Protein AF-A0AAF0F2L5-F1 (afdb_monomer_lite)

Foldseek 3Di:
DAALQDDPDLAPSLAPSDDDQLWDKDFDDQVLPWAFDWAQAWAFWLAKAKDKAFDPNCDDPCHPQQIDIWIWIWGQHPVQKIKIKIQADPPFAPDHGGDTHHGGHTRGTGDSDWDPLDGPDPPAGGDAPPPCVVVVHRSRNPRGRIITIWIWHAPDDHRPDPCPPPVDRTQTDYVCVVRPDPDDDDLDWFAFVPLWKWKFAQDPCLSPDATATETFDDQVDFQEDAFWMWIKGKTFQWDDDPPDPSPDTDGDDFQWKWKAKDADDPDDLVPDPPTDIHTQDGRNPDDGGDQQSLFWRQWHWYAYLQFPPDIDIDGQDCPVVRRITMTTSQQDDPNGGHNRGTDGLVPDPDFFKMKMKMWTADPVGNIDMHIGIHGYDYPPPDDDPSNHRPNVPVVCVVVVPVDDDPVVVVVVVVVVVVVVVVD

pLDDT: mean 72.03, std 18.58, range [22.64, 97.19]

Secondary structure (DSSP, 8-state):
---TTS-S-TTTTTTTS-----EEEEE---TTS--EEE-SSSEEEEEEEEEEE--S--SSTTTTTT-EEEEEEEEE-TTS-EEEEEEEPTT-----TT-EE-TT-EEEEB--SPPPSS-S--PPPSS--TTTTTTT--S-TT---EEEEEEEE-S--STT-GGG-TTSS-EEE-HHHHS--SSPPP-PPPP-SS---EEEEPPSSTTTS--EEB----TTSPEEE-SEEEEEEEEESEEE-TT--S--EEE---SEEEEEEEE--SS-GGG-TT---EEEEEGGGPPTTTGGGGTB-S-EEEEETTEEEEEEEE--S--SSS-EEEEETT-EETTEE-TT--EEGGGSS--EEEEEEEEEE-TT--EEEEEEEEEE--TTS--S-TTS-THHHHHHHHHSSSS--HHHHHHHHHHHHHHTS--

Radius of gyration: 26.33 Å; chains: 1; bounding box: 57×47×91 Å

Organism: NCBI:txid223818

InterPro domains:
  IPR011055 Duplicated hybrid motif [G3DSA:2.70.70.10] (1-124)

Sequence (423 aa):
MQDPFLPRSRLHAYAQNSSWARGVTVRTRTGGAPVYLRSPVRGTVVWSAAYTYVRPPTSGPQATRNNELDWCVMVRDEWGMVYQVFGIERGTAQVRAGDSVQAGSVLGTAHRTQLSLMPWSHAPPADPPKRYEEQGFLPYPYRFRRLEVRVGRIPCDTPGAPCFDPEKAWTYYHPQLALVPREAPSRAPPFTEPRQVYFAPASRTPLLTPPLAFPRHAAAHPMPLSGEVEIFSPFQAFEETLGDVDDAYDPIALYALDWSAAPRTSRALCTAKDAYWRRAFEHSRLAPNTSLWAHYVPTLVVASAGGNALRAQLKSQFDEKERGLVYCATRTSLGHLSLQGAWNITAEPTRGEHRVAVRARDLYGNTACTETIVRLVDPTTPHPNPWVPRAWHTWVLQTTLVGLPAAAAALLTGIARGLWILL

Structure (mmCIF, N/CA/C/O backbone):
data_AF-A0AAF0F2L5-F1
#
_entry.id   AF-A0AAF0F2L5-F1
#
loop_
_atom_site.group_PDB
_atom_site.id
_atom_site.type_symbol
_atom_site.label_atom_id
_atom_site.label_alt_id
_atom_site.label_comp_id
_atom_site.label_asym_id
_atom_site.label_entity_id
_atom_site.label_seq_id
_atom_site.pdbx_PDB_ins_code
_atom_site.Cartn_x
_atom_site.Cartn_y
_atom_site.Cartn_z
_atom_site.occupancy
_atom_site.B_iso_or_equiv
_atom_site.auth_seq_id
_atom_site.auth_comp_id
_atom_site.auth_asym_id
_atom_site.auth_atom_id
_atom_site.pdbx_PDB_model_num
ATOM 1 N N . MET A 1 1 ? -6.024 25.989 -5.114 1.00 22.64 1 MET A N 1
ATOM 2 C CA . MET A 1 1 ? -6.582 25.432 -3.863 1.00 22.64 1 MET A CA 1
ATOM 3 C C . MET A 1 1 ? -5.974 24.052 -3.665 1.00 22.64 1 MET A C 1
ATOM 5 O O . MET A 1 1 ? -5.639 23.433 -4.664 1.00 22.64 1 MET A O 1
ATOM 9 N N . GLN A 1 2 ? -5.652 23.688 -2.424 1.00 24.92 2 GLN A N 1
ATOM 10 C CA . GLN A 1 2 ? -4.586 22.745 -2.067 1.00 24.92 2 GLN A CA 1
ATOM 11 C C . GLN A 1 2 ? -5.138 21.642 -1.160 1.00 24.92 2 GLN A C 1
ATOM 13 O O . GLN A 1 2 ? -5.963 21.922 -0.295 1.00 24.92 2 GLN A O 1
ATOM 18 N N . ASP A 1 3 ? -4.698 20.415 -1.416 1.00 29.39 3 ASP A N 1
ATOM 19 C CA . ASP A 1 3 ? -5.146 19.169 -0.794 1.00 29.39 3 ASP A CA 1
ATOM 20 C C . ASP A 1 3 ? -5.086 19.195 0.745 1.00 29.39 3 ASP A C 1
ATOM 22 O O . ASP A 1 3 ? -4.073 19.614 1.295 1.00 29.39 3 ASP A O 1
ATOM 26 N N . PRO A 1 4 ? -6.104 18.719 1.482 1.00 28.56 4 PRO A N 1
ATOM 27 C CA . PRO A 1 4 ? -5.974 18.486 2.921 1.00 28.56 4 PRO A CA 1
ATOM 28 C C . PRO A 1 4 ? -4.855 17.481 3.278 1.00 28.56 4 PRO A C 1
ATOM 30 O O . PRO A 1 4 ? -4.242 17.588 4.337 1.00 28.56 4 PRO A O 1
ATOM 33 N N . PHE A 1 5 ? -4.487 16.565 2.388 1.00 31.64 5 PHE A N 1
ATOM 34 C CA . PHE A 1 5 ? -3.299 15.718 2.520 1.00 31.64 5 PHE A CA 1
ATOM 35 C C . PHE A 1 5 ? -1.999 16.387 2.019 1.00 31.64 5 PHE A C 1
ATOM 37 O O . PHE A 1 5 ? -0.926 15.796 2.146 1.00 31.64 5 PHE A O 1
ATOM 44 N N . LEU A 1 6 ? -2.049 17.642 1.537 1.00 29.81 6 LEU A N 1
ATOM 45 C CA . LEU A 1 6 ? -0.878 18.461 1.185 1.00 29.81 6 LEU A CA 1
ATOM 46 C C . LEU A 1 6 ? -0.855 19.805 1.946 1.00 29.81 6 LEU A C 1
ATOM 48 O O . LEU A 1 6 ? -1.574 20.749 1.626 1.00 29.81 6 LEU A O 1
ATOM 52 N N . PRO A 1 7 ? 0.077 19.990 2.887 1.00 25.83 7 PRO A N 1
ATOM 53 C CA . PRO A 1 7 ? 0.446 21.302 3.408 1.00 25.83 7 PRO A CA 1
ATOM 54 C C . PRO A 1 7 ? 0.892 22.291 2.327 1.00 25.83 7 PRO A C 1
ATOM 56 O O . PRO A 1 7 ? 1.321 21.917 1.233 1.00 25.83 7 PRO A O 1
ATOM 59 N N . ARG A 1 8 ? 0.843 23.580 2.696 1.00 31.77 8 ARG A N 1
ATOM 60 C CA . ARG A 1 8 ? 1.068 24.768 1.853 1.00 31.77 8 ARG A CA 1
ATOM 61 C C . ARG A 1 8 ? 2.372 24.797 1.041 1.00 31.77 8 ARG A C 1
ATOM 63 O O . ARG A 1 8 ? 2.448 25.564 0.087 1.00 31.77 8 ARG A O 1
ATOM 70 N N . SER A 1 9 ? 3.343 23.922 1.310 1.00 32.06 9 SER A N 1
ATOM 71 C CA . SER A 1 9 ? 4.535 23.739 0.475 1.00 32.06 9 SER A CA 1
ATOM 72 C C . SER A 1 9 ? 4.596 22.318 -0.104 1.00 32.06 9 SER A C 1
ATOM 74 O O . SER A 1 9 ? 4.589 21.322 0.615 1.00 32.06 9 SER A O 1
ATOM 76 N N . ARG A 1 10 ? 4.702 22.217 -1.437 1.00 41.41 10 ARG A N 1
ATOM 77 C CA . ARG A 1 10 ? 4.808 20.954 -2.203 1.00 41.41 10 ARG A CA 1
ATOM 78 C C . ARG A 1 10 ? 6.055 20.102 -1.867 1.00 41.41 10 ARG A C 1
ATOM 80 O O . ARG A 1 10 ? 6.270 19.086 -2.509 1.00 41.41 10 ARG A O 1
ATOM 87 N N . LEU A 1 11 ? 6.894 20.515 -0.913 1.00 39.47 11 LEU A N 1
ATOM 88 C CA . LEU A 1 11 ? 8.320 20.159 -0.850 1.00 39.47 11 LEU A CA 1
ATOM 89 C C . LEU A 1 11 ? 8.763 19.388 0.409 1.00 39.47 11 LEU A C 1
ATOM 91 O O . LEU A 1 11 ? 9.730 18.636 0.335 1.00 39.47 11 LEU A O 1
ATOM 95 N N . HIS A 1 12 ? 8.094 19.543 1.557 1.00 30.25 12 HIS A N 1
ATOM 96 C CA . HIS A 1 12 ? 8.514 18.899 2.821 1.00 30.25 12 HIS A CA 1
ATOM 97 C C . HIS A 1 12 ? 7.466 17.984 3.454 1.00 30.25 12 HIS A C 1
ATOM 99 O O . HIS A 1 12 ? 7.798 17.103 4.242 1.00 30.25 12 HIS A O 1
ATOM 105 N N . ALA A 1 13 ? 6.204 18.127 3.067 1.00 34.41 13 ALA A N 1
ATOM 106 C CA . ALA A 1 13 ? 5.123 17.429 3.736 1.00 34.41 13 ALA A CA 1
ATOM 107 C C . ALA A 1 13 ? 4.788 16.040 3.177 1.00 34.41 13 ALA A C 1
ATOM 109 O O . ALA A 1 13 ? 4.202 15.239 3.904 1.00 34.41 13 ALA A O 1
ATOM 110 N N . TYR A 1 14 ? 5.199 15.729 1.938 1.00 35.84 14 TYR A N 1
ATOM 111 C CA . TYR A 1 14 ? 5.003 14.403 1.331 1.00 35.84 14 TYR A CA 1
ATOM 112 C C . TYR A 1 14 ? 5.606 13.264 2.155 1.00 35.84 14 TYR A C 1
ATOM 114 O O . TYR A 1 14 ? 5.161 12.135 2.004 1.00 35.84 14 TYR A O 1
ATOM 122 N N . ALA A 1 15 ? 6.605 13.545 2.996 1.00 33.81 15 ALA A N 1
ATOM 123 C CA . ALA A 1 15 ? 7.241 12.565 3.873 1.00 33.81 15 ALA A CA 1
ATOM 124 C C . ALA A 1 15 ? 6.838 12.712 5.354 1.00 33.81 15 ALA A C 1
ATOM 126 O O . ALA A 1 15 ? 7.064 11.787 6.128 1.00 33.81 15 ALA A O 1
ATOM 127 N N . GLN A 1 16 ? 6.273 13.858 5.760 1.00 31.73 16 GLN A N 1
ATOM 128 C CA . GLN A 1 16 ? 5.998 14.168 7.172 1.00 31.73 16 GLN A CA 1
ATOM 129 C C . GLN A 1 16 ? 4.541 13.906 7.588 1.00 31.73 16 GLN A C 1
ATOM 131 O O . GLN A 1 16 ? 4.311 13.483 8.715 1.00 31.73 16 GLN A O 1
ATOM 136 N N . ASN A 1 17 ? 3.566 14.110 6.692 1.00 33.03 17 ASN A N 1
ATOM 137 C CA . ASN A 1 17 ? 2.130 14.001 7.015 1.00 33.03 17 ASN A CA 1
ATOM 138 C C . ASN A 1 17 ? 1.427 12.841 6.308 1.00 33.03 17 ASN A C 1
ATOM 140 O O . ASN A 1 17 ? 0.209 12.682 6.392 1.00 33.03 17 ASN A O 1
ATOM 144 N N . SER A 1 18 ? 2.191 12.041 5.585 1.00 36.91 18 SER A N 1
ATOM 145 C CA . SER A 1 18 ? 1.696 10.929 4.813 1.00 36.91 18 SER A CA 1
ATOM 146 C C . SER A 1 18 ? 1.878 9.657 5.648 1.00 36.91 18 SER A C 1
ATOM 148 O O . SER A 1 18 ? 2.957 9.355 6.162 1.00 36.91 18 SER A O 1
ATOM 150 N N . SER A 1 19 ? 0.785 8.930 5.877 1.00 37.62 19 SER A N 1
ATOM 151 C CA . SER A 1 19 ? 0.809 7.683 6.643 1.00 37.62 19 SER A CA 1
ATOM 152 C C . SER A 1 19 ? 0.280 6.554 5.773 1.00 37.62 19 SER A C 1
ATOM 154 O O . SER A 1 19 ? -0.796 6.655 5.189 1.00 37.62 19 SER A O 1
ATOM 156 N N . TRP A 1 20 ? 1.075 5.494 5.639 1.00 46.81 20 TRP A N 1
ATOM 157 C CA . TRP A 1 20 ? 0.610 4.249 5.037 1.00 46.81 20 TRP A CA 1
ATOM 158 C C . TRP A 1 20 ? -0.432 3.599 5.941 1.00 46.81 20 TRP A C 1
ATOM 160 O O . TRP A 1 20 ? -0.475 3.874 7.143 1.00 46.81 20 TRP A O 1
ATOM 170 N N . ALA A 1 21 ? -1.248 2.714 5.367 1.00 52.41 21 ALA A N 1
ATOM 171 C CA . ALA A 1 21 ? -2.135 1.861 6.140 1.00 52.41 21 ALA A CA 1
ATOM 172 C C . ALA A 1 21 ? -1.311 1.113 7.203 1.00 52.41 21 ALA A C 1
ATOM 174 O O . ALA A 1 21 ? -0.499 0.244 6.896 1.00 52.41 21 ALA A O 1
ATOM 175 N N . ARG A 1 22 ? -1.502 1.495 8.469 1.00 66.06 22 ARG A N 1
ATOM 176 C CA . ARG A 1 22 ? -0.866 0.874 9.646 1.00 66.06 22 ARG A CA 1
ATOM 177 C C . ARG A 1 22 ? -1.550 -0.439 10.035 1.00 66.06 22 ARG A C 1
ATOM 179 O O . ARG A 1 22 ? -1.165 -1.086 11.006 1.00 66.06 22 ARG A O 1
ATOM 186 N N . GLY A 1 23 ? -2.609 -0.783 9.312 1.00 70.75 23 GLY A N 1
ATOM 187 C CA . GLY A 1 23 ? -3.559 -1.813 9.659 1.00 70.75 23 GLY A CA 1
ATOM 188 C C . GLY A 1 23 ? -4.258 -2.392 8.438 1.00 70.75 23 GLY A C 1
ATOM 189 O O . GLY A 1 23 ? -4.137 -1.885 7.324 1.00 70.75 23 GLY A O 1
ATOM 190 N N . VAL A 1 24 ? -5.030 -3.443 8.676 1.00 73.75 24 VAL A N 1
ATOM 191 C CA . VAL A 1 24 ? -5.995 -3.980 7.719 1.00 73.75 24 VAL A CA 1
ATOM 192 C C . VAL A 1 24 ? -7.336 -3.341 8.018 1.00 73.75 24 VAL A C 1
ATOM 194 O O . VAL A 1 24 ? -7.753 -3.269 9.173 1.00 73.75 24 VAL A O 1
ATOM 197 N N . THR A 1 25 ? -8.007 -2.877 6.972 1.00 74.56 25 THR A N 1
ATOM 198 C CA . THR A 1 25 ? -9.381 -2.403 7.076 1.00 74.56 25 THR A CA 1
ATOM 199 C C . THR A 1 25 ? -10.332 -3.511 6.656 1.00 74.56 25 THR A C 1
ATOM 201 O O . THR A 1 25 ? -10.180 -4.091 5.588 1.00 74.56 25 THR A O 1
ATOM 204 N N . VAL A 1 26 ? -11.323 -3.779 7.496 1.00 74.25 26 VAL A N 1
ATOM 205 C CA . VAL A 1 26 ? -12.417 -4.708 7.245 1.00 74.25 26 VAL A CA 1
ATOM 206 C C . VAL A 1 26 ? -13.702 -3.896 7.168 1.00 74.25 26 VAL A C 1
ATOM 208 O O . VAL A 1 26 ? -13.983 -3.045 8.019 1.00 74.25 26 VAL A O 1
ATOM 211 N N . ARG A 1 27 ? -14.499 -4.141 6.133 1.00 70.25 27 ARG A N 1
ATOM 212 C CA . ARG A 1 27 ? -15.834 -3.557 6.032 1.00 70.25 27 ARG A CA 1
ATOM 213 C C . ARG A 1 27 ? -16.794 -4.298 6.937 1.00 70.25 27 ARG A C 1
ATOM 215 O O . ARG A 1 27 ? -16.786 -5.522 7.013 1.00 70.25 27 ARG A O 1
ATOM 222 N N . THR A 1 28 ? -17.643 -3.538 7.613 1.00 68.56 28 THR A N 1
ATOM 223 C CA . THR A 1 28 ? -18.668 -4.101 8.489 1.00 68.56 28 THR A CA 1
ATOM 224 C C . THR A 1 28 ? -20.017 -3.948 7.801 1.00 68.56 28 THR A C 1
ATOM 226 O O . THR A 1 28 ? -20.574 -2.856 7.741 1.00 68.56 28 THR A O 1
ATOM 229 N N . ARG A 1 29 ? -20.537 -5.043 7.230 1.00 65.25 29 ARG A N 1
ATOM 230 C CA . ARG A 1 29 ? -21.935 -5.102 6.789 1.00 65.25 29 ARG A CA 1
ATOM 231 C C . ARG A 1 29 ? -22.780 -5.503 7.984 1.00 65.25 29 ARG A C 1
ATOM 233 O O . ARG A 1 29 ? -22.728 -6.645 8.428 1.00 65.25 29 ARG A O 1
ATOM 240 N N . THR A 1 30 ? -23.520 -4.550 8.528 1.00 65.12 30 THR A N 1
ATOM 241 C CA . THR A 1 30 ? -24.392 -4.807 9.676 1.00 65.12 30 THR A CA 1
ATOM 242 C C . THR A 1 30 ? -25.799 -5.187 9.238 1.00 65.12 30 THR A C 1
ATOM 244 O O . THR A 1 30 ? -26.433 -5.990 9.907 1.00 65.12 30 THR A O 1
ATOM 247 N N . GLY A 1 31 ? -26.312 -4.633 8.129 1.00 65.62 31 GLY A N 1
ATOM 248 C CA . GLY A 1 31 ? -27.713 -4.832 7.726 1.00 65.62 31 GLY A CA 1
ATOM 249 C C . GLY A 1 31 ? -28.707 -4.468 8.842 1.00 65.62 31 GLY A C 1
ATOM 250 O O . GLY A 1 31 ? -29.789 -5.035 8.915 1.00 65.62 31 GLY A O 1
ATOM 251 N N . GLY A 1 32 ? -28.298 -3.592 9.773 1.00 69.12 32 GLY A N 1
ATOM 252 C CA . GLY A 1 32 ? -29.017 -3.275 11.013 1.00 69.12 32 GLY A CA 1
ATOM 253 C C . GLY A 1 32 ? -28.760 -4.226 12.197 1.00 69.12 32 GLY A C 1
ATOM 254 O O . GLY A 1 32 ? -29.016 -3.845 13.341 1.00 69.12 32 GLY A O 1
ATOM 255 N N . ALA A 1 33 ? -28.206 -5.420 11.975 1.00 78.56 33 ALA A N 1
ATOM 256 C CA . ALA A 1 33 ? -27.861 -6.375 13.026 1.00 78.56 33 ALA A CA 1
ATOM 257 C C . ALA A 1 33 ? -26.530 -6.022 13.730 1.00 78.56 33 ALA A C 1
ATOM 259 O O . ALA A 1 33 ? -25.609 -5.482 13.108 1.00 78.56 33 ALA A O 1
ATOM 260 N N . PRO A 1 34 ? -26.387 -6.324 15.034 1.00 82.56 34 PRO A N 1
ATOM 261 C CA . PRO A 1 34 ? -25.136 -6.100 15.748 1.00 82.56 34 PRO A CA 1
ATOM 262 C C . PRO A 1 34 ? -24.050 -7.075 15.272 1.00 82.56 34 PRO A C 1
ATOM 264 O O . PRO A 1 34 ? -24.209 -8.291 15.351 1.00 82.56 34 PRO A O 1
ATOM 267 N N . VAL A 1 35 ? -22.910 -6.536 14.837 1.00 87.75 35 VAL A N 1
ATOM 268 C CA . VAL A 1 35 ? -21.712 -7.326 14.519 1.00 87.75 35 VAL A CA 1
ATOM 269 C C . VAL A 1 35 ? -20.768 -7.276 15.713 1.00 87.75 35 VAL A C 1
ATOM 271 O O . VAL A 1 35 ? -20.249 -6.214 16.054 1.00 87.75 35 VAL A O 1
ATOM 274 N N . TYR A 1 36 ? -20.554 -8.418 16.365 1.00 91.88 36 TYR A N 1
ATOM 275 C CA . TYR A 1 36 ? -19.661 -8.515 17.518 1.00 91.88 36 TYR A CA 1
ATOM 276 C C . TYR A 1 36 ? -18.199 -8.529 17.085 1.00 91.88 36 TYR A C 1
ATOM 278 O O . TYR A 1 36 ? -17.762 -9.411 16.345 1.00 91.88 36 TYR A O 1
ATOM 286 N N . LEU A 1 37 ? -17.432 -7.581 17.611 1.00 92.69 37 LEU A N 1
ATOM 287 C CA . LEU A 1 37 ? -15.991 -7.509 17.430 1.00 92.69 37 LEU A CA 1
ATOM 288 C C . LEU A 1 37 ? -15.329 -8.323 18.534 1.00 92.69 37 LEU A C 1
ATOM 290 O O . LEU A 1 37 ? -15.604 -8.114 19.716 1.00 92.69 37 LEU A O 1
ATOM 294 N N . ARG A 1 38 ? -14.490 -9.285 18.150 1.00 93.56 38 ARG A N 1
ATOM 295 C CA . ARG A 1 38 ? -13.875 -10.247 19.069 1.00 93.56 38 ARG A CA 1
ATOM 296 C C . ARG A 1 38 ? -12.366 -10.065 19.130 1.00 93.56 38 ARG A C 1
ATOM 298 O O . ARG A 1 38 ? -11.749 -9.679 18.141 1.00 93.56 38 ARG A O 1
ATOM 305 N N . SER A 1 39 ? -11.781 -10.372 20.285 1.00 94.38 39 SER A N 1
ATOM 306 C CA . SER A 1 39 ? -10.337 -10.321 20.483 1.00 94.38 39 SER A CA 1
ATOM 307 C C . SER A 1 39 ? -9.650 -11.316 19.549 1.00 94.38 39 SER A C 1
ATOM 309 O O . SER A 1 39 ? -9.986 -12.503 19.607 1.00 94.38 39 SER A O 1
ATOM 311 N N . PRO A 1 40 ? -8.687 -10.887 18.715 1.00 91.00 40 PRO A N 1
ATOM 312 C CA . PRO A 1 40 ? -7.952 -11.806 17.850 1.00 91.00 40 PRO A CA 1
ATOM 313 C C . PRO A 1 40 ? -6.989 -12.697 18.644 1.00 91.00 40 PRO A C 1
ATOM 315 O O . PRO A 1 40 ? -6.633 -13.777 18.187 1.00 91.00 40 PRO A O 1
ATOM 318 N N . VAL A 1 41 ? -6.587 -12.259 19.840 1.00 92.88 41 VAL A N 1
ATOM 319 C CA . VAL A 1 41 ? -5.584 -12.927 20.672 1.00 92.88 41 VAL A CA 1
ATOM 320 C C . VAL A 1 41 ? -6.028 -13.043 22.125 1.00 92.88 41 VAL A C 1
ATOM 322 O O . VAL A 1 41 ? -6.928 -12.334 22.586 1.00 92.88 41 VAL A O 1
ATOM 325 N N . ARG A 1 42 ? -5.367 -13.938 22.858 1.00 95.38 42 ARG A N 1
ATOM 326 C CA . ARG A 1 42 ? -5.377 -13.940 24.321 1.00 95.38 42 ARG A CA 1
ATOM 327 C C . ARG A 1 42 ? -4.412 -12.866 24.821 1.00 95.38 42 ARG A C 1
ATOM 329 O O . ARG A 1 42 ? -3.307 -12.754 24.299 1.00 95.38 42 ARG A O 1
ATOM 336 N N . GLY A 1 43 ? -4.802 -12.114 25.843 1.00 94.94 43 GLY A N 1
ATOM 337 C CA . GLY A 1 43 ? -3.933 -11.078 26.385 1.00 94.94 43 GLY A CA 1
ATOM 338 C C . GLY A 1 43 ? -4.563 -10.221 27.471 1.00 94.94 43 GLY A C 1
ATOM 339 O O . GLY A 1 43 ? -5.591 -10.569 28.056 1.00 94.94 43 GLY A O 1
ATOM 340 N N . THR A 1 44 ? -3.928 -9.083 27.720 1.00 95.25 44 THR A N 1
ATOM 341 C CA . THR A 1 44 ? -4.413 -8.041 28.627 1.00 95.25 44 THR A CA 1
ATOM 342 C C . THR A 1 44 ? -4.793 -6.813 27.820 1.00 95.25 44 THR A C 1
ATOM 344 O O . THR A 1 44 ? -4.039 -6.370 26.952 1.00 95.25 44 THR A O 1
ATOM 347 N N . VAL A 1 45 ? -5.949 -6.232 28.111 1.00 95.25 45 VAL A N 1
ATOM 348 C CA . VAL A 1 45 ? -6.360 -4.958 27.531 1.00 95.25 45 VAL A CA 1
ATOM 349 C C . VAL A 1 45 ? -5.483 -3.862 28.128 1.00 95.25 45 VAL A C 1
ATOM 351 O O . VAL A 1 45 ? -5.559 -3.565 29.315 1.00 95.25 45 VAL A O 1
ATOM 354 N N . VAL A 1 46 ? -4.615 -3.266 27.317 1.00 91.69 46 VAL A N 1
ATOM 355 C CA . VAL A 1 46 ? -3.671 -2.224 27.762 1.00 91.69 46 VAL A CA 1
ATOM 356 C C . VAL A 1 46 ? -4.216 -0.816 27.562 1.00 91.69 46 VAL A C 1
ATOM 358 O O . VAL A 1 46 ? -3.742 0.122 28.202 1.00 91.69 46 VAL A O 1
ATOM 361 N N . TRP A 1 47 ? -5.229 -0.676 26.705 1.00 92.75 47 TRP A N 1
ATOM 362 C CA . TRP A 1 47 ? -5.910 0.581 26.427 1.00 92.75 47 TRP A CA 1
ATOM 363 C C . TRP A 1 47 ? -7.324 0.306 25.900 1.00 92.75 47 TRP A C 1
ATOM 365 O O . TRP A 1 47 ? -7.524 -0.604 25.098 1.00 92.75 47 TRP A O 1
ATOM 375 N N . SER A 1 48 ? -8.313 1.066 26.364 1.00 93.75 48 SER A N 1
ATOM 376 C CA . SER A 1 48 ? -9.704 0.996 25.896 1.00 93.75 48 SER A CA 1
ATOM 377 C C . SER A 1 48 ? -10.337 2.361 26.115 1.00 93.75 48 SER A C 1
ATOM 379 O O . SER A 1 48 ? -10.637 2.725 27.255 1.00 93.75 48 SER A O 1
ATOM 381 N N . ALA A 1 49 ? -10.463 3.152 25.054 1.00 92.31 49 ALA A N 1
ATOM 382 C CA . ALA A 1 49 ? -10.995 4.504 25.154 1.00 92.31 49 ALA A CA 1
ATOM 383 C C . ALA A 1 49 ? -11.573 5.006 23.827 1.00 92.31 49 ALA A C 1
ATOM 385 O O . ALA A 1 49 ? -11.405 4.408 22.759 1.00 92.31 49 ALA A O 1
ATOM 386 N N . ALA A 1 50 ? -12.255 6.149 23.915 1.00 91.31 50 ALA A N 1
ATOM 387 C CA . ALA A 1 50 ? -12.719 6.873 22.746 1.00 91.31 50 ALA A CA 1
ATOM 388 C C . ALA A 1 50 ? -11.524 7.340 21.905 1.00 91.31 50 ALA A C 1
ATOM 390 O O . ALA A 1 50 ? -10.529 7.843 22.425 1.00 91.31 50 ALA A O 1
ATOM 391 N N . TYR A 1 51 ? -11.656 7.204 20.595 1.00 87.12 51 TYR A N 1
ATOM 392 C CA . TYR A 1 51 ? -10.665 7.595 19.611 1.00 87.12 51 TYR A CA 1
ATOM 393 C C . TYR A 1 51 ? -11.331 8.472 18.554 1.00 87.12 51 TYR A C 1
ATOM 395 O O . TYR A 1 51 ? -12.450 8.206 18.121 1.00 87.12 51 TYR A O 1
ATOM 403 N N . THR A 1 52 ? -10.653 9.544 18.153 1.00 84.69 52 THR A N 1
ATOM 404 C CA . THR A 1 52 ? -11.151 10.431 17.099 1.00 84.69 52 THR A CA 1
ATOM 405 C C . THR A 1 52 ? -10.436 10.100 15.807 1.00 84.69 52 THR A C 1
ATOM 407 O O . THR A 1 52 ? -9.244 10.365 15.663 1.00 84.69 52 THR A O 1
ATOM 410 N N . TYR A 1 53 ? -11.178 9.549 14.855 1.00 75.56 53 TYR A N 1
ATOM 411 C CA . TYR A 1 53 ? -10.686 9.336 13.513 1.00 75.56 53 TYR A CA 1
ATOM 412 C C . TYR A 1 53 ? -10.764 10.637 12.713 1.00 75.56 53 TYR A C 1
ATOM 414 O O . TYR A 1 53 ? -11.843 11.189 12.483 1.00 75.56 53 TYR A O 1
ATOM 422 N N . VAL A 1 54 ? -9.606 11.143 12.294 1.00 75.06 54 VAL A N 1
ATOM 423 C CA . VAL A 1 54 ? -9.519 12.394 11.539 1.00 75.06 54 VAL A CA 1
ATOM 424 C C . VAL A 1 54 ? -9.895 12.145 10.079 1.00 75.06 54 VAL A C 1
ATOM 426 O O . VAL A 1 54 ? -9.302 11.293 9.417 1.00 75.06 54 VAL A O 1
ATOM 429 N N . ARG A 1 55 ? -10.865 12.905 9.561 1.00 70.50 55 ARG A N 1
ATOM 430 C CA . ARG A 1 55 ? -11.307 12.834 8.158 1.00 70.50 55 ARG A CA 1
ATOM 431 C C . ARG A 1 55 ? -11.009 14.150 7.432 1.00 70.50 55 ARG A C 1
ATOM 433 O O . ARG A 1 55 ? -11.030 15.206 8.066 1.00 70.50 55 ARG A O 1
ATOM 440 N N . PRO A 1 56 ? -10.779 14.118 6.108 1.00 59.47 56 PRO A N 1
ATOM 441 C CA . PRO A 1 56 ? -10.670 15.331 5.305 1.00 59.47 56 PRO A CA 1
ATOM 442 C C . PRO A 1 56 ? -11.932 16.201 5.398 1.00 59.47 56 PRO A C 1
ATOM 444 O O . PRO A 1 56 ? -13.019 15.630 5.467 1.00 59.47 56 PRO A O 1
ATOM 447 N N . PRO A 1 57 ? -11.809 17.540 5.350 1.00 60.34 57 PRO A N 1
ATOM 448 C CA . PRO A 1 57 ? -10.550 18.272 5.260 1.00 60.34 57 PRO A CA 1
ATOM 449 C C . PRO A 1 57 ? -9.810 18.285 6.610 1.00 60.34 57 PRO A C 1
ATOM 451 O O . PRO A 1 57 ? -10.397 18.474 7.669 1.00 60.34 57 PRO A O 1
ATOM 454 N N . THR A 1 58 ? -8.495 18.084 6.578 1.00 59.22 58 THR A N 1
ATOM 455 C CA . THR A 1 58 ? -7.616 18.056 7.766 1.00 59.22 58 THR A CA 1
ATOM 456 C C . THR A 1 58 ? -6.998 19.426 8.070 1.00 59.22 58 THR A C 1
ATOM 458 O O . THR A 1 58 ? -6.360 19.608 9.103 1.00 59.22 58 THR A O 1
ATOM 461 N N . SER A 1 59 ? -7.179 20.402 7.174 1.00 62.34 59 SER A N 1
ATOM 462 C CA . SER A 1 59 ? -6.677 21.769 7.308 1.00 62.34 59 SER A CA 1
ATOM 463 C C . SER A 1 59 ? -7.692 22.794 6.785 1.00 62.34 59 SER A C 1
ATOM 465 O O . SER A 1 59 ? -8.624 22.460 6.053 1.00 62.34 59 SER A O 1
ATOM 467 N N . GLY A 1 60 ? -7.523 24.055 7.190 1.00 68.62 60 GLY A N 1
ATOM 468 C CA . GLY A 1 60 ? -8.418 25.157 6.829 1.00 68.62 60 GLY A CA 1
ATOM 469 C C . GLY A 1 60 ? -9.629 25.325 7.761 1.00 68.62 60 GLY A C 1
ATOM 470 O O . GLY A 1 60 ? -9.756 24.613 8.753 1.00 68.62 60 GLY A O 1
ATOM 471 N N . PRO A 1 61 ? -10.538 26.273 7.462 1.00 75.69 61 PRO A N 1
ATOM 472 C CA . PRO A 1 61 ? -11.659 26.634 8.346 1.00 75.69 61 PRO A CA 1
ATOM 473 C C . PRO A 1 61 ? -12.679 25.511 8.581 1.00 75.69 61 PRO A C 1
ATOM 475 O O . PRO A 1 61 ? -13.462 25.560 9.524 1.00 75.69 61 PRO A O 1
ATOM 478 N N . GLN A 1 62 ? -12.694 24.516 7.694 1.00 74.81 62 GLN A N 1
ATOM 479 C CA . GLN A 1 62 ? -13.567 23.349 7.780 1.00 74.81 62 GLN A CA 1
ATOM 480 C C . GLN A 1 62 ? -12.858 22.134 8.401 1.00 74.81 62 GLN A C 1
ATOM 482 O O . GLN A 1 62 ? -13.454 21.059 8.466 1.00 74.81 62 GLN A O 1
ATOM 487 N N . ALA A 1 63 ? -11.603 22.290 8.848 1.00 72.19 63 ALA A N 1
ATOM 488 C CA . ALA A 1 63 ? -10.847 21.213 9.470 1.00 72.19 63 ALA A CA 1
ATOM 489 C C . ALA A 1 63 ? -11.629 20.596 10.629 1.00 72.19 63 ALA A C 1
ATOM 491 O O . ALA A 1 63 ? -12.336 21.301 11.348 1.00 72.19 63 ALA A O 1
ATOM 492 N N . THR A 1 64 ? -11.491 19.284 10.822 1.00 80.25 64 THR A N 1
ATOM 493 C CA . THR A 1 64 ? -12.117 18.494 11.903 1.00 80.25 64 THR A CA 1
ATOM 494 C C . THR A 1 64 ? -13.630 18.305 11.831 1.00 80.25 64 THR A C 1
ATOM 496 O O . THR A 1 64 ? -14.151 17.420 12.505 1.00 80.25 64 THR A O 1
ATOM 499 N N . ARG A 1 65 ? -14.349 19.053 10.984 1.00 80.69 65 ARG A N 1
ATOM 500 C CA . ARG A 1 65 ? -15.815 18.935 10.864 1.00 80.69 65 ARG A CA 1
ATOM 501 C C . ARG A 1 65 ? -16.285 17.561 10.401 1.00 80.69 65 ARG A C 1
ATOM 503 O O . ARG A 1 65 ? -17.423 17.195 10.660 1.00 80.69 65 ARG A O 1
ATOM 510 N N . ASN A 1 66 ? -15.408 16.815 9.740 1.00 77.12 66 ASN A N 1
ATOM 511 C CA . ASN A 1 66 ? -15.703 15.472 9.262 1.00 77.12 66 ASN A CA 1
ATOM 512 C C . ASN A 1 66 ? -15.167 14.382 10.201 1.00 77.12 66 ASN A C 1
ATOM 514 O O . ASN A 1 66 ? -15.352 13.206 9.899 1.00 77.12 66 ASN A O 1
ATOM 518 N N . ASN A 1 67 ? -14.502 14.740 11.309 1.00 81.06 67 ASN A N 1
ATOM 519 C CA . ASN A 1 67 ? -13.936 13.768 12.239 1.00 81.06 67 ASN A CA 1
ATOM 520 C C . ASN A 1 67 ? -15.018 12.838 12.787 1.00 81.06 67 ASN A C 1
ATOM 522 O O . ASN A 1 67 ? -16.127 13.255 13.119 1.00 81.06 67 ASN A O 1
ATOM 526 N N . GLU A 1 68 ? -14.661 11.570 12.923 1.00 77.75 68 GLU A N 1
ATOM 527 C CA . GLU A 1 68 ? -15.553 10.531 13.410 1.00 77.75 68 GLU A CA 1
ATOM 528 C C . GLU A 1 68 ? -15.093 10.084 14.794 1.00 77.75 68 GLU A C 1
ATOM 530 O O . GLU A 1 68 ? -13.919 9.791 15.012 1.00 77.75 68 GLU A O 1
ATOM 535 N N . LEU A 1 69 ? -16.024 10.054 15.745 1.00 83.44 69 LEU A N 1
ATOM 536 C CA . LEU A 1 69 ? -15.771 9.489 17.063 1.00 83.44 69 LEU A CA 1
ATOM 537 C C . LEU A 1 69 ? -16.010 7.987 17.023 1.00 83.44 69 LEU A C 1
ATOM 539 O O . LEU A 1 69 ? -17.047 7.514 16.555 1.00 83.44 69 LEU A O 1
ATOM 543 N N . ASP A 1 70 ? -15.051 7.265 17.567 1.00 86.38 70 ASP A N 1
ATOM 544 C CA . ASP A 1 70 ? -15.018 5.820 17.590 1.00 86.38 70 ASP A CA 1
ATOM 545 C C . ASP A 1 70 ? -14.494 5.332 18.941 1.00 86.38 70 ASP A C 1
ATOM 547 O O . ASP A 1 70 ? -14.115 6.130 19.804 1.00 86.38 70 ASP A O 1
ATOM 551 N N . TRP A 1 71 ? -14.470 4.024 19.144 1.00 92.56 71 TRP A N 1
ATOM 552 C CA . TRP A 1 71 ? -13.804 3.412 20.282 1.00 92.56 71 TRP A CA 1
ATOM 553 C C . TRP A 1 71 ? -12.706 2.479 19.787 1.00 92.56 71 TRP A C 1
ATOM 555 O O . TRP A 1 71 ? -12.873 1.766 18.795 1.00 92.56 71 TRP A O 1
ATOM 565 N N . CYS A 1 72 ? -11.566 2.498 20.472 1.00 93.06 72 CYS A N 1
ATOM 566 C CA . CYS A 1 72 ? -10.471 1.589 20.182 1.00 93.06 72 CYS A CA 1
ATOM 567 C C . CYS A 1 72 ? -10.102 0.792 21.430 1.00 93.06 72 CYS A C 1
ATOM 569 O O . CYS A 1 72 ? -10.100 1.302 22.551 1.00 93.06 72 CYS A O 1
ATOM 571 N N . VAL A 1 73 ? -9.836 -0.492 21.213 1.00 95.19 73 VAL A N 1
ATOM 572 C CA . VAL A 1 73 ? -9.371 -1.429 22.231 1.00 95.19 73 VAL A CA 1
ATOM 573 C C . VAL A 1 73 ? -8.025 -1.974 21.789 1.00 95.19 73 VAL A C 1
ATOM 575 O O . VAL A 1 73 ? -7.862 -2.408 20.651 1.00 95.19 73 VAL A O 1
ATOM 578 N N . MET A 1 74 ? -7.063 -1.975 22.702 1.00 94.19 74 MET A N 1
ATOM 579 C CA . MET A 1 74 ? -5.730 -2.514 22.486 1.00 94.19 74 MET A CA 1
ATOM 580 C C . MET A 1 74 ? -5.507 -3.714 23.391 1.00 94.19 74 MET A C 1
ATOM 582 O O . MET A 1 74 ? -5.532 -3.581 24.615 1.00 94.19 74 MET A O 1
ATOM 586 N N . VAL A 1 75 ? -5.253 -4.871 22.789 1.00 94.81 75 VAL A N 1
ATOM 587 C CA . VAL A 1 75 ? -4.957 -6.114 23.509 1.00 94.81 75 VAL A CA 1
ATOM 588 C C . VAL A 1 75 ? -3.483 -6.437 23.334 1.00 94.81 75 VAL A C 1
ATOM 590 O O . VAL A 1 75 ? -3.021 -6.589 22.204 1.00 94.81 75 VAL A O 1
ATOM 593 N N . ARG A 1 76 ? -2.747 -6.530 24.442 1.00 92.69 76 ARG A N 1
ATOM 594 C CA . ARG A 1 76 ? -1.351 -6.968 24.459 1.00 92.69 76 ARG A CA 1
ATOM 595 C C . ARG A 1 76 ? -1.280 -8.462 24.737 1.00 92.69 76 ARG A C 1
ATOM 597 O O . ARG A 1 76 ? -1.797 -8.905 25.763 1.00 92.69 76 ARG A O 1
ATOM 604 N N . ASP A 1 77 ? -0.647 -9.213 23.847 1.00 92.81 77 ASP A N 1
ATOM 605 C CA . ASP A 1 77 ? -0.422 -10.647 24.024 1.00 92.81 77 ASP A CA 1
ATOM 606 C C . ASP A 1 77 ? 0.796 -10.950 24.918 1.00 92.81 77 ASP A C 1
ATOM 608 O O . ASP A 1 77 ? 1.482 -10.053 25.417 1.00 92.81 77 ASP A O 1
ATOM 612 N N . GLU A 1 78 ? 1.063 -12.238 25.134 1.00 90.38 78 GLU A N 1
ATOM 613 C CA . GLU A 1 78 ? 2.194 -12.724 25.939 1.00 90.38 78 GLU A CA 1
ATOM 614 C C . GLU A 1 78 ? 3.573 -12.413 25.318 1.00 90.38 78 GLU A C 1
ATOM 616 O O . GLU A 1 78 ? 4.577 -12.408 26.024 1.00 90.38 78 GLU A O 1
ATOM 621 N N . TRP A 1 79 ? 3.625 -12.093 24.020 1.00 87.94 79 TRP A N 1
ATOM 622 C CA . TRP A 1 79 ? 4.840 -11.711 23.298 1.00 87.94 79 TRP A CA 1
ATOM 623 C C . TRP A 1 79 ? 5.039 -10.191 23.313 1.00 87.94 79 TRP A C 1
ATOM 625 O O . TRP A 1 79 ? 5.947 -9.680 22.657 1.00 87.94 79 TRP A O 1
ATOM 635 N N . GLY A 1 80 ? 4.190 -9.434 24.011 1.00 87.06 80 GLY A N 1
ATOM 636 C CA . GLY A 1 80 ? 4.241 -7.975 24.031 1.00 87.06 80 GLY A CA 1
ATOM 637 C C . GLY A 1 80 ? 3.795 -7.321 22.718 1.00 87.06 80 GLY A C 1
ATOM 638 O O . GLY A 1 80 ? 4.007 -6.121 22.539 1.00 87.06 80 GLY A O 1
ATOM 639 N N . MET A 1 81 ? 3.189 -8.072 21.793 1.00 89.88 81 MET A N 1
ATOM 640 C CA . MET A 1 81 ? 2.540 -7.503 20.612 1.00 89.88 81 MET A CA 1
ATOM 641 C C . MET A 1 81 ? 1.204 -6.902 21.020 1.00 89.88 81 MET A C 1
ATOM 643 O O . MET A 1 81 ? 0.469 -7.476 21.820 1.00 89.88 81 MET A O 1
ATOM 647 N N . VAL A 1 82 ? 0.867 -5.755 20.446 1.00 91.56 82 VAL A N 1
ATOM 648 C CA . VAL A 1 82 ? -0.390 -5.063 20.706 1.00 91.56 82 VAL A CA 1
ATOM 649 C C . VAL A 1 82 ? -1.243 -5.066 19.448 1.00 91.56 82 VAL A C 1
ATOM 651 O O . VAL A 1 82 ? -0.835 -4.571 18.395 1.00 91.56 82 VAL A O 1
ATOM 654 N N . TYR A 1 83 ? -2.452 -5.593 19.592 1.00 93.38 83 TYR A N 1
ATOM 655 C CA . TYR A 1 83 ? -3.485 -5.622 18.569 1.00 93.38 83 TYR A CA 1
ATOM 656 C C . TYR A 1 83 ? -4.454 -4.488 18.862 1.00 93.38 83 TYR A C 1
ATOM 658 O O . TYR A 1 83 ? -5.175 -4.521 19.860 1.00 93.38 83 TYR A O 1
ATOM 666 N N . GLN A 1 84 ? -4.433 -3.466 18.015 1.00 92.31 84 GLN A N 1
ATOM 667 C CA . GLN A 1 84 ? -5.303 -2.304 18.129 1.00 92.31 84 GLN A CA 1
ATOM 668 C C . GLN A 1 84 ? -6.525 -2.529 17.241 1.00 92.31 84 GLN A C 1
ATOM 670 O O . GLN A 1 84 ? -6.388 -2.679 16.027 1.00 92.31 84 GLN A O 1
ATOM 675 N N . VAL A 1 85 ? -7.705 -2.556 17.848 1.00 93.56 85 VAL A N 1
ATOM 676 C CA . VAL A 1 85 ? -8.988 -2.776 17.180 1.00 93.56 85 VAL A CA 1
ATOM 677 C C . VAL A 1 85 ? -9.794 -1.483 17.257 1.00 93.56 85 VAL A C 1
ATOM 679 O O . VAL A 1 85 ? -10.267 -1.112 18.330 1.00 93.56 85 VAL A O 1
ATOM 682 N N . PHE A 1 86 ? -9.928 -0.799 16.123 1.00 91.12 86 PHE A N 1
ATOM 683 C CA . PHE A 1 86 ? -10.737 0.413 15.940 1.00 91.12 86 PHE A CA 1
ATOM 684 C C . PHE A 1 86 ? -12.080 0.056 15.290 1.00 91.12 86 PHE A C 1
ATOM 686 O O . PHE A 1 86 ? -12.225 -1.031 14.741 1.00 91.12 86 PHE A O 1
ATOM 693 N N . GLY A 1 87 ? -13.057 0.958 15.272 1.00 88.50 87 GLY A N 1
ATOM 694 C CA . GLY A 1 87 ? -14.379 0.693 14.689 1.00 88.50 87 GLY A CA 1
ATOM 695 C C . GLY A 1 87 ? -15.417 0.203 15.693 1.00 88.50 87 GLY A C 1
ATOM 696 O O . GLY A 1 87 ? -16.471 -0.278 15.268 1.00 88.50 87 GLY A O 1
ATOM 697 N N . ILE A 1 88 ? -15.132 0.263 17.001 1.00 91.56 88 ILE A N 1
ATOM 698 C CA . ILE A 1 88 ? -16.063 -0.172 18.047 1.00 91.56 88 ILE A CA 1
ATOM 699 C C . ILE A 1 88 ? -17.055 0.962 18.351 1.00 91.56 88 ILE A C 1
ATOM 701 O O . ILE A 1 88 ? -16.683 2.076 18.712 1.00 91.56 88 ILE A O 1
ATOM 705 N N . GLU A 1 89 ? -18.350 0.663 18.261 1.00 89.62 89 GLU A N 1
ATOM 706 C CA . GLU A 1 89 ? -19.428 1.600 18.564 1.00 89.62 89 GLU A CA 1
ATOM 707 C C . GLU A 1 89 ? -19.330 2.086 20.018 1.00 89.62 89 GLU A C 1
ATOM 709 O O . GLU A 1 89 ? -19.242 1.298 20.971 1.00 89.62 89 GLU A O 1
ATOM 714 N N . ARG A 1 90 ? -19.354 3.409 20.207 1.00 87.06 90 ARG A N 1
ATOM 715 C CA . ARG A 1 90 ? -19.213 4.026 21.528 1.00 87.06 90 ARG A CA 1
ATOM 716 C C . ARG A 1 90 ? -20.304 3.528 22.479 1.00 87.06 90 ARG A C 1
ATOM 718 O O . ARG A 1 90 ? -21.478 3.503 22.135 1.00 87.06 90 ARG A O 1
ATOM 725 N N . GLY A 1 91 ? -19.908 3.171 23.700 1.00 88.50 91 GLY A N 1
ATOM 726 C CA . GLY A 1 91 ? -20.824 2.651 24.723 1.00 88.50 91 GLY A CA 1
ATOM 727 C C . GLY A 1 91 ? -21.140 1.159 24.590 1.00 88.50 91 GLY A C 1
ATOM 728 O O . GLY A 1 91 ? -21.783 0.608 25.474 1.00 88.50 91 GLY A O 1
ATOM 729 N N . THR A 1 92 ? -20.653 0.491 23.538 1.00 93.31 92 THR A N 1
ATOM 730 C CA . THR A 1 92 ? -20.805 -0.965 23.362 1.00 93.31 92 THR A CA 1
ATOM 731 C C . THR A 1 92 ? -19.557 -1.751 23.753 1.00 93.31 92 THR A C 1
ATOM 733 O O . THR A 1 92 ? -19.606 -2.978 23.816 1.00 93.31 92 THR A O 1
ATOM 736 N N . ALA A 1 93 ? -18.444 -1.057 24.019 1.00 93.94 93 ALA A N 1
ATOM 737 C CA . ALA A 1 93 ? -17.211 -1.670 24.489 1.00 93.94 93 ALA A CA 1
ATOM 738 C C . ALA A 1 93 ? -17.449 -2.396 25.823 1.00 93.94 93 ALA A C 1
ATOM 740 O O . ALA A 1 93 ? -17.926 -1.800 26.788 1.00 93.94 93 ALA A O 1
ATOM 741 N N . GLN A 1 94 ? -17.113 -3.684 25.865 1.00 95.88 94 GLN A N 1
ATOM 742 C CA . GLN A 1 94 ? -17.360 -4.567 27.010 1.00 95.88 94 GLN A CA 1
ATOM 743 C C . GLN A 1 94 ? -16.133 -4.741 27.907 1.00 95.88 94 GLN A C 1
ATOM 745 O O . GLN A 1 94 ? -16.230 -5.369 28.956 1.00 95.88 94 GLN A O 1
ATOM 750 N N . VAL A 1 95 ? -14.989 -4.189 27.501 1.00 96.06 95 VAL A N 1
ATOM 751 C CA . VAL A 1 95 ? -13.703 -4.373 28.177 1.00 96.06 95 VAL A CA 1
ATOM 752 C C . VAL A 1 95 ? -13.050 -3.043 28.540 1.00 96.06 95 VAL A C 1
ATOM 754 O O . VAL A 1 95 ? -13.201 -2.029 27.845 1.00 96.06 95 VAL A O 1
ATOM 757 N N . ARG A 1 96 ? -12.282 -3.056 29.625 1.00 94.75 96 ARG A N 1
ATOM 758 C CA . ARG A 1 96 ? -11.544 -1.922 30.184 1.00 94.75 96 ARG A CA 1
ATOM 759 C C . ARG A 1 96 ? -10.053 -2.231 30.243 1.00 94.75 96 ARG A C 1
ATOM 761 O O . ARG A 1 96 ? -9.636 -3.383 30.196 1.00 94.75 96 ARG A O 1
ATOM 768 N N . ALA A 1 97 ? -9.238 -1.182 30.338 1.00 92.94 97 ALA A N 1
ATOM 769 C CA . ALA A 1 97 ? -7.807 -1.351 30.561 1.00 92.94 97 ALA A CA 1
ATOM 770 C C . ALA A 1 97 ? -7.557 -2.118 31.874 1.00 92.94 97 ALA A C 1
ATOM 772 O O . ALA A 1 97 ? -8.137 -1.782 32.903 1.00 92.94 97 ALA A O 1
ATOM 773 N N . GLY A 1 98 ? -6.699 -3.137 31.820 1.00 92.56 98 GLY A N 1
ATOM 774 C CA . GLY A 1 98 ? -6.416 -4.076 32.907 1.00 92.56 98 GLY A CA 1
ATOM 775 C C . GLY A 1 98 ? -7.113 -5.433 32.764 1.00 92.56 98 GLY A C 1
ATOM 776 O O . GLY A 1 98 ? -6.609 -6.417 33.303 1.00 92.56 98 GLY A O 1
ATOM 777 N N . ASP A 1 99 ? -8.207 -5.524 32.002 1.00 96.25 99 ASP A N 1
ATOM 778 C CA . ASP A 1 99 ? -8.951 -6.776 31.843 1.00 96.25 99 ASP A CA 1
ATOM 779 C C . ASP A 1 99 ? -8.125 -7.829 31.091 1.00 96.25 99 ASP A C 1
ATOM 781 O O . ASP A 1 99 ? -7.403 -7.521 30.138 1.00 96.25 99 ASP A O 1
ATOM 785 N N . SER A 1 100 ? -8.258 -9.098 31.482 1.00 96.56 100 SER A N 1
ATOM 786 C CA . SER A 1 100 ? -7.721 -10.220 30.709 1.00 96.56 100 SER A CA 1
ATOM 787 C C . SER A 1 100 ? -8.789 -10.769 29.769 1.00 96.56 100 SER A C 1
ATOM 789 O O . SER A 1 100 ? -9.930 -10.991 30.170 1.00 96.56 100 SER A O 1
ATOM 791 N N . VAL A 1 101 ? -8.412 -11.011 28.516 1.00 97.19 101 VAL A N 1
ATOM 792 C CA . VAL A 1 101 ? -9.301 -11.532 27.475 1.00 97.19 101 VAL A CA 1
ATOM 793 C C . VAL A 1 101 ? -8.712 -12.790 26.850 1.00 97.19 101 VAL A C 1
ATOM 795 O O . VAL A 1 101 ? -7.501 -12.911 26.665 1.00 97.19 101 VAL A O 1
ATOM 798 N N . GLN A 1 102 ? -9.580 -13.734 26.496 1.00 96.88 102 GLN A N 1
ATOM 799 C CA . GLN A 1 102 ? -9.229 -14.879 25.654 1.00 96.88 102 GLN A CA 1
ATOM 800 C C . GLN A 1 102 ? -9.422 -14.530 24.175 1.00 96.88 102 GLN A C 1
ATOM 802 O O . GLN A 1 102 ? -10.240 -13.664 23.843 1.00 96.88 102 GLN A O 1
ATOM 807 N N . ALA A 1 103 ? -8.738 -15.245 23.281 1.00 93.12 103 ALA A N 1
ATOM 808 C CA . ALA A 1 103 ? -9.047 -15.176 21.855 1.00 93.12 103 ALA A CA 1
ATOM 809 C C . ALA A 1 103 ? -10.534 -15.518 21.629 1.00 93.12 103 ALA A C 1
ATOM 811 O O . ALA A 1 103 ? -11.058 -16.474 22.200 1.00 93.12 103 ALA A O 1
ATOM 812 N N . GLY A 1 104 ? -11.235 -14.701 20.845 1.00 92.81 104 GLY A N 1
ATOM 813 C CA . GLY A 1 104 ? -12.676 -14.820 20.614 1.00 92.81 104 GLY A CA 1
ATOM 814 C C . GLY A 1 104 ? -13.574 -14.099 21.631 1.00 92.81 104 GLY A C 1
ATOM 815 O O . GLY A 1 104 ? -14.780 -14.000 21.386 1.00 92.81 104 GLY A O 1
ATOM 816 N N . SER A 1 105 ? -13.033 -13.553 22.728 1.00 96.56 105 SER A N 1
ATOM 817 C CA . SER A 1 105 ? -13.817 -12.757 23.694 1.00 96.56 105 SER A CA 1
ATOM 818 C C . SER A 1 105 ? -14.402 -11.519 23.021 1.00 96.56 105 SER A C 1
ATOM 820 O O . SER A 1 105 ? -13.732 -10.898 22.199 1.00 96.56 105 SER A O 1
ATOM 822 N N . VAL A 1 106 ? -15.638 -11.148 23.347 1.00 96.88 106 VAL A N 1
ATOM 823 C CA . VAL A 1 106 ? -16.284 -9.968 22.756 1.00 96.88 106 VAL A CA 1
ATOM 824 C C . VAL A 1 106 ? -15.655 -8.698 23.330 1.00 96.88 106 VAL A C 1
ATOM 826 O O . VAL A 1 106 ? -15.600 -8.520 24.540 1.00 96.88 106 VAL A O 1
ATOM 829 N N . LEU A 1 107 ? -15.178 -7.817 22.451 1.00 96.75 107 LEU A N 1
ATOM 830 C CA . LEU A 1 107 ? -14.633 -6.504 22.805 1.00 96.75 107 LEU A CA 1
ATOM 831 C C . LEU A 1 107 ? -15.713 -5.418 22.765 1.00 96.75 107 LEU A C 1
ATOM 833 O O . LEU A 1 107 ? -15.667 -4.474 23.547 1.00 96.75 107 LEU A O 1
ATOM 837 N N . GLY A 1 108 ? -16.681 -5.555 21.859 1.00 95.00 108 GLY A N 1
ATOM 838 C CA . GLY A 1 108 ? -17.794 -4.629 21.661 1.00 95.00 108 GLY A CA 1
ATOM 839 C C . GLY A 1 108 ? -18.545 -4.940 20.370 1.00 95.00 108 GLY A C 1
ATOM 840 O O . GLY A 1 108 ? -18.419 -6.044 19.829 1.00 95.00 108 GLY A O 1
ATOM 841 N N . THR A 1 109 ? -19.315 -3.983 19.854 1.00 92.81 109 THR A N 1
ATOM 842 C CA . THR A 1 109 ? -20.002 -4.127 18.560 1.00 92.81 109 THR A CA 1
ATOM 843 C C . THR A 1 109 ? -19.512 -3.105 17.546 1.00 92.81 109 THR A C 1
ATOM 845 O O . THR A 1 109 ? -19.130 -1.998 17.913 1.00 92.81 109 THR A O 1
ATOM 848 N N . ALA A 1 110 ? -19.517 -3.464 16.264 1.00 88.25 110 ALA A N 1
ATOM 849 C CA . ALA A 1 110 ? -19.280 -2.513 15.185 1.00 88.25 110 ALA A CA 1
ATOM 850 C C . ALA A 1 110 ? -20.445 -1.518 15.065 1.00 88.25 110 ALA A C 1
ATOM 852 O O . ALA A 1 110 ? -21.570 -1.812 15.479 1.00 88.25 110 ALA A O 1
ATOM 853 N N . HIS A 1 111 ? -20.188 -0.362 14.451 1.00 81.81 111 HIS A N 1
ATOM 854 C CA . HIS A 1 111 ? -21.225 0.637 14.169 1.00 81.81 111 HIS A CA 1
ATOM 855 C C . HIS A 1 111 ? -22.344 0.047 13.310 1.00 81.81 111 HIS A C 1
ATOM 857 O O . HIS A 1 111 ? -22.102 -0.434 12.206 1.00 81.81 111 HIS A O 1
ATOM 863 N N . ARG A 1 112 ? -23.585 0.131 13.799 1.00 76.25 112 ARG A N 1
ATOM 864 C CA . ARG A 1 112 ? -24.768 -0.398 13.097 1.00 76.25 112 ARG A CA 1
ATOM 865 C C . ARG A 1 112 ? -25.282 0.536 12.015 1.00 76.25 112 ARG A C 1
ATOM 867 O O . ARG A 1 112 ? -25.860 0.070 11.039 1.00 76.25 112 ARG A O 1
ATOM 874 N N . THR A 1 113 ? -25.076 1.838 12.198 1.00 70.00 113 THR A N 1
ATOM 875 C CA . THR A 1 113 ? -25.531 2.875 11.275 1.00 70.00 113 THR A CA 1
ATOM 876 C C . THR A 1 113 ? -24.518 3.085 10.158 1.00 70.00 113 THR A C 1
ATOM 878 O O . THR A 1 113 ? -23.324 3.313 10.400 1.00 70.00 113 THR A O 1
ATOM 881 N N . GLN A 1 114 ? -25.014 3.046 8.921 1.00 63.97 114 GLN A N 1
ATOM 882 C CA . GLN A 1 114 ? -24.244 3.483 7.766 1.00 63.97 114 GLN A CA 1
ATOM 883 C C . GLN A 1 114 ? -23.805 4.941 7.966 1.00 63.97 114 GLN A C 1
ATOM 885 O O . GLN A 1 114 ? -24.501 5.749 8.587 1.00 63.97 114 GLN A O 1
ATOM 890 N N . LEU A 1 115 ? -22.609 5.269 7.480 1.00 64.75 115 LEU A N 1
ATOM 891 C CA . LEU A 1 115 ? -22.172 6.659 7.419 1.00 64.75 115 LEU A CA 1
ATOM 892 C C . LEU A 1 115 ? -23.024 7.392 6.385 1.00 64.75 115 LEU A C 1
ATOM 894 O O . LEU A 1 115 ? -23.305 6.851 5.321 1.00 64.75 115 LEU A O 1
ATOM 898 N N . SER A 1 116 ? -23.416 8.630 6.693 1.00 60.56 116 SER A N 1
ATOM 899 C CA . SER A 1 116 ? -24.041 9.502 5.697 1.00 60.56 116 SER A CA 1
ATOM 900 C C . SER A 1 116 ? -23.130 9.615 4.472 1.00 60.56 116 SER A C 1
ATOM 902 O O . SER A 1 116 ? -21.945 9.946 4.618 1.00 60.56 116 SER A O 1
ATOM 904 N N . LEU A 1 117 ? -23.705 9.411 3.283 1.00 57.94 117 LEU A N 1
ATOM 905 C CA . LEU A 1 117 ? -23.035 9.612 1.992 1.00 57.94 117 LEU A CA 1
ATOM 906 C C . LEU A 1 117 ? -22.443 11.026 1.878 1.00 57.94 117 LEU A C 1
ATOM 908 O O . LEU A 1 117 ? -21.418 11.223 1.233 1.00 57.94 117 LEU A O 1
ATOM 912 N N . MET A 1 118 ? -23.041 12.004 2.570 1.00 64.19 118 MET A N 1
ATOM 913 C CA . MET A 1 118 ? -22.529 13.368 2.663 1.00 64.19 118 MET A CA 1
ATOM 914 C C . MET A 1 118 ? -22.017 13.702 4.073 1.00 64.19 118 MET A C 1
ATOM 916 O O . MET A 1 118 ? -22.779 13.608 5.043 1.00 64.19 118 MET A O 1
ATOM 920 N N . PRO A 1 119 ? -20.733 14.074 4.232 1.00 70.00 119 PRO A N 1
ATOM 921 C CA . PRO A 1 119 ? -20.223 14.615 5.486 1.00 70.00 119 PRO A CA 1
ATOM 922 C C . PRO A 1 119 ? -20.736 16.028 5.758 1.00 70.00 119 PRO A C 1
ATOM 924 O O . PRO A 1 119 ? -21.263 16.698 4.879 1.00 70.00 119 PRO A O 1
ATOM 927 N N . TRP A 1 120 ? -20.541 16.494 6.993 1.00 73.62 120 TRP A N 1
ATOM 928 C CA . TRP A 1 120 ? -20.933 17.845 7.402 1.00 73.62 120 TRP A CA 1
ATOM 929 C C . TRP A 1 120 ? -20.177 18.947 6.657 1.00 73.62 120 TRP A C 1
ATOM 931 O O . TRP A 1 120 ? -20.716 20.032 6.449 1.00 73.62 120 TRP A O 1
ATOM 941 N N . SER A 1 121 ? -18.929 18.699 6.257 1.00 72.81 121 SER A N 1
ATOM 942 C CA . SER A 1 121 ? -18.214 19.577 5.340 1.00 72.81 121 SER A CA 1
ATOM 943 C C . SER A 1 121 ? -18.308 19.051 3.917 1.00 72.81 121 SER A C 1
ATOM 945 O O . SER A 1 121 ? -17.717 18.026 3.589 1.00 72.81 121 SER A O 1
ATOM 947 N N . HIS A 1 122 ? -18.975 19.825 3.067 1.00 69.75 122 HIS A N 1
ATOM 948 C CA . HIS A 1 122 ? -19.066 19.606 1.623 1.00 69.75 122 HIS A CA 1
ATOM 949 C C . HIS A 1 122 ? -17.882 20.202 0.854 1.00 69.75 122 HIS A C 1
ATOM 951 O O . HIS A 1 122 ? -17.924 20.268 -0.372 1.00 69.75 122 HIS A O 1
ATOM 957 N N . ALA A 1 123 ? -16.850 20.692 1.554 1.00 64.12 123 ALA A N 1
ATOM 958 C CA . ALA A 1 123 ? -15.663 21.210 0.889 1.00 64.12 123 ALA A CA 1
ATOM 959 C C . ALA A 1 123 ? -15.135 20.126 -0.064 1.00 64.12 123 ALA A C 1
ATOM 961 O O . ALA A 1 123 ? -14.992 18.986 0.383 1.00 64.12 123 ALA A O 1
ATOM 962 N N . PRO A 1 124 ? -14.898 20.423 -1.351 1.00 56.22 124 PRO A N 1
ATOM 963 C CA . PRO A 1 124 ? -14.462 19.394 -2.276 1.00 56.22 124 PRO A CA 1
ATOM 964 C C . PRO A 1 124 ? -13.108 18.817 -1.829 1.00 56.22 124 PRO A C 1
ATOM 966 O O . PRO A 1 124 ? -12.310 19.539 -1.213 1.00 56.22 124 PRO A O 1
ATOM 969 N N . PRO A 1 125 ? -12.818 17.539 -2.139 1.00 52.88 125 PRO A N 1
ATOM 970 C CA . PRO A 1 125 ? -11.470 17.007 -1.997 1.00 52.88 125 PRO A CA 1
ATOM 971 C C . PRO A 1 125 ? -10.489 17.842 -2.832 1.00 52.88 125 PRO A C 1
ATOM 973 O O . PRO A 1 125 ? -10.882 18.680 -3.634 1.00 52.88 125 PRO A O 1
ATOM 976 N N . ALA A 1 126 ? -9.194 17.628 -2.635 1.00 48.53 126 ALA A N 1
ATOM 977 C CA . ALA A 1 126 ? -8.105 18.423 -3.202 1.00 48.53 126 ALA A CA 1
ATOM 978 C C . ALA A 1 126 ? -8.192 18.792 -4.695 1.00 48.53 126 ALA A C 1
ATOM 980 O O . ALA A 1 126 ? -7.623 19.807 -5.104 1.00 48.53 126 ALA A O 1
ATOM 981 N N . ASP A 1 127 ? -8.838 17.943 -5.497 1.00 47.22 127 ASP A N 1
ATOM 982 C CA . ASP A 1 127 ? -8.832 17.992 -6.958 1.00 47.22 127 ASP A CA 1
ATOM 983 C C . ASP A 1 127 ? -10.153 17.448 -7.546 1.00 47.22 127 ASP A C 1
ATOM 985 O O . ASP A 1 127 ? -10.184 16.390 -8.189 1.00 47.22 127 ASP A O 1
ATOM 989 N N . PRO A 1 128 ? -11.294 18.124 -7.302 1.00 48.28 128 PRO A N 1
ATOM 990 C CA . PRO A 1 128 ? -12.564 17.660 -7.833 1.00 48.28 128 PRO A CA 1
ATOM 991 C C . PRO A 1 128 ? -12.556 17.805 -9.369 1.00 48.28 128 PRO A C 1
ATOM 993 O O . PRO A 1 128 ? -11.839 18.650 -9.918 1.00 48.28 128 PRO A O 1
ATOM 996 N N . PRO A 1 129 ? -13.339 17.004 -10.117 1.00 51.12 129 PRO A N 1
ATOM 997 C CA . PRO A 1 129 ? -13.540 17.253 -11.544 1.00 51.12 129 PRO A CA 1
ATOM 998 C C . PRO A 1 129 ? -13.892 18.727 -11.806 1.00 51.12 129 PRO A C 1
ATOM 1000 O O . PRO A 1 129 ? -14.659 19.326 -11.062 1.00 51.12 129 PRO A O 1
ATOM 1003 N N . LYS A 1 130 ? -13.375 19.327 -12.889 1.00 53.97 130 LYS A N 1
ATOM 1004 C CA . LYS A 1 130 ? -13.612 20.756 -13.196 1.00 53.97 130 LYS A CA 1
ATOM 1005 C C . LYS A 1 130 ? -15.100 21.142 -13.291 1.00 53.97 130 LYS A C 1
ATOM 1007 O O . LYS A 1 130 ? -15.411 22.320 -13.197 1.00 53.97 130 LYS A O 1
ATOM 1012 N N . ARG A 1 131 ? -15.990 20.165 -13.499 1.00 61.03 131 ARG A N 1
ATOM 1013 C CA . ARG A 1 131 ? -17.454 20.303 -13.557 1.00 61.03 131 ARG A CA 1
ATOM 1014 C C . ARG A 1 131 ? -18.145 19.292 -12.633 1.00 61.03 131 ARG A C 1
ATOM 1016 O O . ARG A 1 131 ? -19.084 18.620 -13.037 1.00 61.03 131 ARG A O 1
ATOM 1023 N N . TYR A 1 132 ? -17.619 19.113 -11.422 1.00 57.62 132 TYR A N 1
ATOM 1024 C CA . TYR A 1 132 ? -18.082 18.073 -10.499 1.00 57.62 132 TYR A CA 1
ATOM 1025 C C . TYR A 1 132 ? -19.571 18.216 -10.132 1.00 57.62 132 TYR A C 1
ATOM 1027 O O . TYR A 1 132 ? -20.278 17.216 -10.083 1.00 57.62 132 TYR A O 1
ATOM 1035 N N . GLU A 1 133 ? -20.068 19.445 -9.972 1.00 58.62 133 GLU A N 1
ATOM 1036 C CA . GLU A 1 133 ? -21.477 19.716 -9.640 1.00 58.62 133 GLU A CA 1
ATOM 1037 C C . GLU A 1 133 ? -22.431 19.337 -10.786 1.00 58.62 133 GLU A C 1
ATOM 1039 O O . GLU A 1 133 ? -23.471 18.731 -10.549 1.00 58.62 133 GLU A O 1
ATOM 1044 N N . GLU A 1 13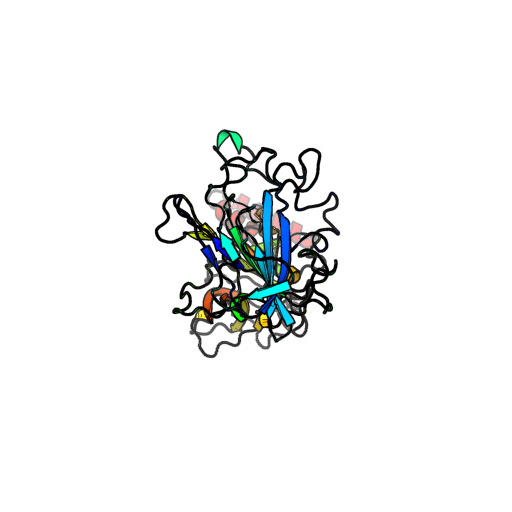4 ? -22.049 19.612 -12.039 1.00 64.69 134 GLU A N 1
ATOM 1045 C CA . GLU A 1 134 ? -22.839 19.280 -13.239 1.00 64.69 134 GLU A CA 1
ATOM 1046 C C . GLU A 1 134 ? -22.799 17.781 -13.579 1.00 64.69 134 GLU A C 1
ATOM 1048 O O . GLU A 1 134 ? -23.726 17.250 -14.185 1.00 64.69 134 GLU A O 1
ATOM 1053 N N . GLN A 1 135 ? -21.716 17.095 -13.202 1.00 56.38 135 GLN A N 1
ATOM 1054 C CA . GLN A 1 135 ? -21.500 15.668 -13.467 1.00 56.38 135 GLN A CA 1
ATOM 1055 C C . GLN A 1 135 ? -22.078 14.758 -12.372 1.00 56.38 135 GLN A C 1
ATOM 1057 O O . GLN A 1 135 ? -21.871 13.548 -12.426 1.00 56.38 135 GLN A O 1
ATOM 1062 N N . GLY A 1 136 ? -22.770 15.319 -11.371 1.00 58.59 136 GLY A N 1
ATOM 1063 C CA . GLY A 1 136 ? -23.320 14.550 -10.250 1.00 58.59 136 GLY A CA 1
ATOM 1064 C C . GLY A 1 136 ? -22.246 13.890 -9.380 1.00 58.59 136 GLY A C 1
ATOM 1065 O O . GLY A 1 136 ? -22.507 12.872 -8.744 1.00 58.59 136 GLY A O 1
ATOM 1066 N N . PHE A 1 137 ? -21.027 14.437 -9.367 1.00 57.00 137 PHE A N 1
ATOM 1067 C CA . PHE A 1 137 ? -19.921 13.909 -8.575 1.00 57.00 137 PHE A CA 1
ATOM 1068 C C . PHE A 1 137 ? -20.263 13.993 -7.087 1.00 57.00 137 PHE A C 1
ATOM 1070 O O . PHE A 1 137 ? -20.642 15.056 -6.594 1.00 57.00 137 PHE A O 1
ATOM 1077 N N . LEU A 1 138 ? -20.083 12.889 -6.364 1.00 56.56 138 LEU A N 1
ATOM 1078 C CA . LEU A 1 138 ? -20.153 12.856 -4.908 1.00 56.56 138 LEU A CA 1
ATOM 1079 C C . LEU A 1 138 ? -18.743 13.124 -4.358 1.00 56.56 138 LEU A C 1
ATOM 1081 O O . LEU A 1 138 ? -17.882 12.287 -4.565 1.00 56.56 138 LEU A O 1
ATOM 1085 N N . PRO A 1 139 ? -18.481 14.241 -3.651 1.00 52.03 139 PRO A N 1
ATOM 1086 C CA . PRO A 1 139 ? -17.172 14.566 -3.069 1.00 52.03 139 PRO A CA 1
ATOM 1087 C C . PRO A 1 139 ? -16.534 13.530 -2.131 1.00 52.03 139 PRO A C 1
ATOM 1089 O O . PRO A 1 139 ? -15.362 13.676 -1.794 1.00 52.03 139 PRO A O 1
ATOM 1092 N N . TYR A 1 140 ? -17.317 12.566 -1.636 1.00 57.00 140 TYR A N 1
ATOM 1093 C CA . TYR A 1 140 ? -16.892 11.574 -0.646 1.00 57.00 140 TYR A CA 1
ATOM 1094 C C . TYR A 1 140 ? -17.622 10.224 -0.838 1.00 57.00 140 TYR A C 1
ATOM 1096 O O . TYR A 1 140 ? -18.275 9.745 0.093 1.00 57.00 140 TYR A O 1
ATOM 1104 N N . PRO A 1 141 ? -17.542 9.589 -2.019 1.00 49.75 141 PRO A N 1
ATOM 1105 C CA . PRO A 1 141 ? -18.240 8.344 -2.321 1.00 49.75 141 PRO A CA 1
ATOM 1106 C C . PRO A 1 141 ? -17.738 7.183 -1.445 1.00 49.75 141 PRO A C 1
ATOM 1108 O O . PRO A 1 141 ? -18.483 6.257 -1.151 1.00 49.75 141 PRO A O 1
ATOM 1111 N N . TYR A 1 142 ? -16.508 7.258 -0.922 1.00 54.78 142 TYR A N 1
ATOM 1112 C CA . TYR A 1 142 ? -15.881 6.184 -0.142 1.00 54.78 142 TYR A CA 1
ATOM 1113 C C . TYR A 1 142 ? -16.038 6.323 1.384 1.00 54.78 142 TYR A C 1
ATOM 1115 O O . TYR A 1 142 ? -15.162 5.914 2.157 1.00 54.78 142 TYR A O 1
ATOM 1123 N N . ARG A 1 143 ? -17.150 6.895 1.863 1.00 60.38 143 ARG A N 1
ATOM 1124 C CA . ARG A 1 143 ? -17.448 6.972 3.307 1.00 60.38 143 ARG A CA 1
ATOM 1125 C C . ARG A 1 143 ? -18.151 5.715 3.800 1.00 60.38 143 ARG A C 1
ATOM 1127 O O . ARG A 1 143 ? -19.369 5.658 3.886 1.00 60.38 143 ARG A O 1
ATOM 1134 N N . PHE A 1 144 ? -17.364 4.729 4.218 1.00 63.41 144 PHE A N 1
ATOM 1135 C CA . PHE A 1 144 ? -17.873 3.521 4.867 1.00 63.41 144 PHE A CA 1
ATOM 1136 C C . PHE A 1 144 ? -17.400 3.396 6.318 1.00 63.41 144 PHE A C 1
ATOM 1138 O O . PHE A 1 144 ? -16.334 3.896 6.706 1.00 63.41 144 PHE A O 1
ATOM 1145 N N . ARG A 1 145 ? -18.213 2.709 7.134 1.00 71.31 145 ARG A N 1
ATOM 1146 C CA . ARG A 1 145 ? -17.825 2.308 8.490 1.00 71.31 145 ARG A CA 1
ATOM 1147 C C . ARG A 1 145 ? -16.749 1.246 8.363 1.00 71.31 145 ARG A C 1
ATOM 1149 O O . ARG A 1 145 ? -16.949 0.212 7.723 1.00 71.31 145 ARG A O 1
ATOM 1156 N N . ARG A 1 146 ? -15.597 1.524 8.957 1.00 72.69 146 ARG A N 1
ATOM 1157 C CA . ARG A 1 146 ? -14.423 0.674 8.843 1.00 72.69 146 ARG A CA 1
ATOM 1158 C C . ARG A 1 146 ? -14.048 0.115 10.206 1.00 72.69 146 ARG A C 1
ATOM 1160 O O . ARG A 1 146 ? -13.938 0.868 11.167 1.00 72.69 146 ARG A O 1
ATOM 1167 N N . LEU A 1 147 ? -13.843 -1.191 10.262 1.00 80.94 147 LEU A N 1
ATOM 1168 C CA . LEU A 1 147 ? -13.103 -1.849 11.329 1.00 80.94 147 LEU A CA 1
ATOM 1169 C C . LEU A 1 147 ? -11.638 -1.816 10.907 1.00 80.94 147 LEU A C 1
ATOM 1171 O O . LEU A 1 147 ? -11.306 -2.302 9.831 1.00 80.94 147 LEU A O 1
ATOM 1175 N N . GLU A 1 148 ? -10.765 -1.223 11.709 1.00 84.69 148 GLU A N 1
ATOM 1176 C CA . GLU A 1 148 ? -9.329 -1.218 11.421 1.00 84.69 148 GLU A CA 1
ATOM 1177 C C . GLU A 1 148 ? -8.610 -2.041 12.481 1.00 84.69 148 GLU A C 1
ATOM 1179 O O . GLU A 1 148 ? -8.816 -1.840 13.678 1.00 84.69 148 GLU A O 1
ATOM 1184 N N . VAL A 1 149 ? -7.762 -2.965 12.036 1.00 88.38 149 VAL A N 1
ATOM 1185 C CA . VAL A 1 149 ? -6.913 -3.764 12.915 1.00 88.38 149 VAL A CA 1
ATOM 1186 C C . VAL A 1 149 ? -5.461 -3.437 12.624 1.00 88.38 149 VAL A C 1
ATOM 1188 O O . VAL A 1 149 ? -4.972 -3.688 11.521 1.00 88.38 149 VAL A O 1
ATOM 1191 N N . ARG A 1 150 ? -4.761 -2.891 13.619 1.00 87.62 150 ARG A N 1
ATOM 1192 C CA . ARG A 1 150 ? -3.315 -2.645 13.564 1.00 87.62 150 ARG A CA 1
ATOM 1193 C C . ARG A 1 150 ? -2.599 -3.621 14.483 1.00 87.62 150 ARG A C 1
ATOM 1195 O O . ARG A 1 150 ? -3.122 -3.987 15.534 1.00 87.62 150 ARG A O 1
ATOM 1202 N N . VAL A 1 151 ? -1.391 -4.011 14.098 1.00 87.31 151 VAL A N 1
ATOM 1203 C CA . VAL A 1 151 ? -0.523 -4.858 14.921 1.00 87.31 151 VAL A CA 1
ATOM 1204 C C . VAL A 1 151 ? 0.788 -4.126 15.105 1.00 87.31 151 VAL A C 1
ATOM 1206 O O . VAL A 1 151 ? 1.411 -3.710 14.131 1.00 87.31 151 VAL A O 1
ATOM 1209 N N . GLY A 1 152 ? 1.196 -3.924 16.350 1.00 87.25 152 GLY A N 1
ATOM 1210 C CA . GLY A 1 152 ? 2.376 -3.132 16.653 1.00 87.25 152 GLY A CA 1
ATOM 1211 C C . GLY A 1 152 ? 3.070 -3.555 17.932 1.00 87.25 152 GLY A C 1
ATOM 1212 O O . GLY A 1 152 ? 2.538 -4.318 18.733 1.00 87.25 152 GLY A O 1
ATOM 1213 N N . ARG A 1 153 ? 4.269 -3.019 18.131 1.00 84.81 153 ARG A N 1
ATOM 1214 C CA . ARG A 1 153 ? 4.953 -2.998 19.422 1.00 84.81 153 ARG A CA 1
ATOM 1215 C C . ARG A 1 153 ? 5.226 -1.569 19.837 1.00 84.81 153 ARG A C 1
ATOM 1217 O O . ARG A 1 153 ? 5.440 -0.691 18.998 1.00 84.81 153 ARG A O 1
ATOM 1224 N N . ILE A 1 154 ? 5.264 -1.383 21.144 1.00 77.62 154 ILE A N 1
ATOM 1225 C CA . ILE A 1 154 ? 5.639 -0.139 21.789 1.00 77.62 154 ILE A CA 1
ATOM 1226 C C . ILE A 1 154 ? 6.757 -0.433 22.795 1.00 77.62 154 ILE A C 1
ATOM 1228 O O . ILE A 1 154 ? 6.724 -1.502 23.401 1.00 77.62 154 ILE A O 1
ATOM 1232 N N . PRO A 1 155 ? 7.737 0.465 23.005 1.00 70.12 155 PRO A N 1
ATOM 1233 C CA . PRO A 1 155 ? 8.797 0.265 24.001 1.00 70.12 155 PRO A CA 1
ATOM 1234 C C . PRO A 1 155 ? 8.318 0.420 25.461 1.00 70.12 155 PRO A C 1
ATOM 1236 O O . PRO A 1 155 ? 9.118 0.712 26.342 1.00 70.12 155 PRO A O 1
ATOM 1239 N N . CYS A 1 156 ? 7.019 0.287 25.724 1.00 70.12 156 CYS A N 1
ATOM 1240 C CA . CYS A 1 156 ? 6.408 0.541 27.023 1.00 70.12 156 CYS A CA 1
ATOM 1241 C C . CYS A 1 156 ? 5.786 -0.717 27.626 1.00 70.12 156 CYS A C 1
ATOM 1243 O O . CYS A 1 156 ? 5.006 -1.408 26.966 1.00 70.12 156 CYS A O 1
ATOM 1245 N N . ASP A 1 157 ? 5.994 -0.901 28.931 1.00 69.06 157 ASP A N 1
ATOM 1246 C CA . ASP A 1 157 ? 5.530 -2.096 29.641 1.00 69.06 157 ASP A CA 1
ATOM 1247 C C . ASP A 1 157 ? 4.307 -1.855 30.547 1.00 69.06 157 ASP A C 1
ATOM 1249 O O . ASP A 1 157 ? 3.612 -2.812 30.904 1.00 69.06 157 ASP A O 1
ATOM 1253 N N . THR A 1 158 ? 3.972 -0.597 30.858 1.00 70.00 158 THR A N 1
ATOM 1254 C CA . THR A 1 158 ? 2.940 -0.242 31.853 1.00 70.00 158 THR A CA 1
ATOM 1255 C C . THR A 1 158 ? 1.558 0.018 31.226 1.00 70.00 158 THR A C 1
ATOM 1257 O O . THR A 1 158 ? 1.417 1.003 30.501 1.00 70.00 158 THR A O 1
ATOM 1260 N N . PRO A 1 159 ? 0.508 -0.781 31.513 1.00 68.31 159 PRO A N 1
ATOM 1261 C CA . PRO A 1 159 ? -0.851 -0.557 30.997 1.00 68.31 159 PRO A CA 1
ATOM 1262 C C . PRO A 1 159 ? -1.395 0.847 31.302 1.00 68.31 159 PRO A C 1
ATOM 1264 O O . PRO A 1 159 ? -1.137 1.395 32.371 1.00 68.31 159 PRO A O 1
ATOM 1267 N N . GLY A 1 160 ? -2.157 1.436 30.373 1.00 65.56 160 GLY A N 1
ATOM 1268 C CA . GLY A 1 160 ? -2.741 2.775 30.539 1.00 65.56 160 GLY A CA 1
ATOM 1269 C C . GLY A 1 160 ? -1.747 3.944 30.468 1.00 65.56 160 GLY A C 1
ATOM 1270 O O . GLY A 1 160 ? -2.162 5.096 30.585 1.00 65.56 160 GLY A O 1
ATOM 1271 N N . ALA A 1 161 ? -0.453 3.681 30.253 1.00 71.94 161 ALA A N 1
ATOM 1272 C CA . ALA A 1 161 ? 0.549 4.727 30.083 1.00 71.94 161 ALA A CA 1
ATOM 1273 C C . ALA A 1 161 ? 0.262 5.604 28.844 1.00 71.94 161 ALA A C 1
ATOM 1275 O O . ALA A 1 161 ? -0.233 5.102 27.831 1.00 71.94 161 ALA A O 1
ATOM 1276 N N . PRO A 1 162 ? 0.641 6.897 28.865 1.00 68.75 162 PRO A N 1
ATOM 1277 C CA . PRO A 1 162 ? 0.390 7.835 27.765 1.00 68.75 162 PRO A CA 1
ATOM 1278 C C . PRO A 1 162 ? 1.072 7.451 26.444 1.00 68.75 162 PRO A C 1
ATOM 1280 O O . PRO A 1 162 ? 0.711 7.979 25.395 1.00 68.75 162 PRO A O 1
ATOM 1283 N N . CYS A 1 163 ? 2.032 6.524 26.466 1.00 73.12 163 CYS A N 1
ATOM 1284 C CA . CYS A 1 163 ? 2.612 5.981 25.245 1.00 73.12 163 CYS A CA 1
ATOM 1285 C C . CYS A 1 163 ? 1.638 5.082 24.465 1.00 73.12 163 CYS A C 1
ATOM 1287 O O . CYS A 1 163 ? 1.756 5.021 23.250 1.00 73.12 163 CYS A O 1
ATOM 1289 N N . PHE A 1 164 ? 0.610 4.487 25.085 1.00 74.75 164 PHE A N 1
ATOM 1290 C CA . PHE A 1 164 ? -0.425 3.722 24.368 1.00 74.75 164 PHE A CA 1
ATOM 1291 C C . PHE A 1 164 ? -1.369 4.586 23.505 1.00 74.75 164 PHE A C 1
ATOM 1293 O O . PHE A 1 164 ? -2.381 4.093 23.016 1.00 74.75 164 PHE A O 1
ATOM 1300 N N . ASP A 1 165 ? -1.043 5.861 23.278 1.00 78.25 165 ASP A N 1
ATOM 1301 C CA . ASP A 1 165 ? -1.672 6.682 22.247 1.00 78.25 165 ASP A CA 1
ATOM 1302 C C . ASP A 1 165 ? -1.507 5.997 20.869 1.00 78.25 165 ASP A C 1
ATOM 1304 O O . ASP A 1 165 ? -0.373 5.833 20.407 1.00 78.25 165 ASP A O 1
ATOM 1308 N N . PRO A 1 166 ? -2.600 5.596 20.187 1.00 74.38 166 PRO A N 1
ATOM 1309 C CA . PRO A 1 166 ? -2.542 4.872 18.911 1.00 74.38 166 PRO A CA 1
ATOM 1310 C C . PRO A 1 166 ? -1.801 5.625 17.799 1.00 74.38 166 PRO A C 1
ATOM 1312 O O . PRO A 1 166 ? -1.407 5.027 16.796 1.00 74.38 166 PRO A O 1
ATOM 1315 N N . GLU A 1 167 ? -1.605 6.934 17.945 1.00 74.19 167 GLU A N 1
ATOM 1316 C CA . GLU A 1 167 ? -0.969 7.767 16.931 1.00 74.19 167 GLU A CA 1
ATOM 1317 C C . GLU A 1 167 ? 0.521 8.031 17.186 1.00 74.19 167 GLU A C 1
ATOM 1319 O O . GLU A 1 167 ? 1.175 8.632 16.331 1.00 74.19 167 GLU A O 1
ATOM 1324 N N . LYS A 1 168 ? 1.100 7.567 18.307 1.00 72.81 168 LYS A N 1
ATOM 1325 C CA . LYS A 1 168 ? 2.477 7.919 18.703 1.00 72.81 168 LYS A CA 1
ATOM 1326 C C . LYS A 1 168 ? 3.386 6.715 18.956 1.00 72.81 168 LYS A C 1
ATOM 1328 O O . LYS A 1 168 ? 3.044 5.816 19.704 1.00 72.81 168 LYS A O 1
ATOM 1333 N N . ALA A 1 169 ? 4.596 6.770 18.391 1.00 69.62 169 ALA A N 1
ATOM 1334 C CA . ALA A 1 169 ? 5.749 5.930 18.756 1.00 69.62 169 ALA A CA 1
ATOM 1335 C C . ALA A 1 169 ? 5.556 4.396 18.662 1.00 69.62 169 ALA A C 1
ATOM 1337 O O . ALA A 1 169 ? 6.126 3.640 19.448 1.00 69.62 169 ALA A O 1
ATOM 1338 N N . TRP A 1 170 ? 4.807 3.929 17.661 1.00 77.81 170 TRP A N 1
ATOM 1339 C CA . TRP A 1 170 ? 4.601 2.502 17.393 1.00 77.81 170 TRP A CA 1
ATOM 1340 C C . TRP A 1 170 ? 5.546 1.966 16.321 1.00 77.81 170 TRP A C 1
ATOM 1342 O O . TRP A 1 170 ? 5.738 2.588 15.277 1.00 77.81 170 TRP A O 1
ATOM 1352 N N . THR A 1 171 ? 6.049 0.752 16.537 1.00 78.12 171 THR A N 1
ATOM 1353 C CA . THR A 1 171 ? 6.607 -0.074 15.460 1.00 78.12 171 THR A CA 1
ATOM 1354 C C . THR A 1 171 ? 5.504 -0.992 14.954 1.00 78.12 171 THR A C 1
ATOM 1356 O O . THR A 1 171 ? 5.139 -1.948 15.638 1.00 78.12 171 THR A O 1
ATOM 1359 N N . TYR A 1 172 ? 4.935 -0.673 13.793 1.00 78.38 172 TYR A N 1
ATOM 1360 C CA . TYR A 1 172 ? 3.856 -1.454 13.190 1.00 78.38 172 TYR A CA 1
ATOM 1361 C C . TYR A 1 172 ? 4.392 -2.635 12.379 1.00 78.38 172 TYR A C 1
ATOM 1363 O O . TYR A 1 172 ? 5.397 -2.523 11.680 1.00 78.38 172 TYR A O 1
ATOM 1371 N N . TYR A 1 173 ? 3.667 -3.745 12.445 1.00 77.00 173 TYR A N 1
ATOM 1372 C CA . TYR A 1 173 ? 3.891 -4.959 11.672 1.00 77.00 173 TYR A CA 1
ATOM 1373 C C . TYR A 1 173 ? 2.703 -5.190 10.744 1.00 77.00 173 TYR A C 1
ATOM 1375 O O . TYR A 1 173 ? 1.588 -4.747 11.018 1.00 77.00 173 TYR A O 1
ATOM 1383 N N . HIS A 1 174 ? 2.931 -5.906 9.645 1.00 75.25 174 HIS A N 1
ATOM 1384 C CA . HIS A 1 174 ? 1.873 -6.220 8.693 1.00 75.25 174 HIS A CA 1
ATOM 1385 C C . HIS A 1 174 ? 0.819 -7.135 9.352 1.00 75.25 174 HIS A C 1
ATOM 1387 O O . HIS A 1 174 ? 1.139 -8.288 9.654 1.00 75.25 174 HIS A O 1
ATOM 1393 N N . PRO A 1 175 ? -0.438 -6.695 9.564 1.00 76.69 175 PRO A N 1
ATOM 1394 C CA . PRO A 1 175 ? -1.392 -7.457 10.372 1.00 76.69 175 PRO A CA 1
ATOM 1395 C C . PRO A 1 175 ? -1.723 -8.825 9.795 1.00 76.69 175 PRO A C 1
ATOM 1397 O O . PRO A 1 175 ? -1.889 -9.765 10.552 1.00 76.69 175 PRO A O 1
ATOM 1400 N N . GLN A 1 176 ? -1.757 -8.972 8.469 1.00 76.00 176 GLN A N 1
ATOM 1401 C CA . GLN A 1 176 ? -2.022 -10.269 7.834 1.00 76.00 176 GLN A CA 1
ATOM 1402 C C . GLN A 1 176 ? -0.869 -11.282 8.008 1.00 76.00 176 GLN A C 1
ATOM 1404 O O . GLN A 1 176 ? -1.063 -12.465 7.768 1.00 76.00 176 GLN A O 1
ATOM 1409 N N . LEU A 1 177 ? 0.332 -10.844 8.423 1.00 77.31 177 LEU A N 1
ATOM 1410 C CA . LEU A 1 177 ? 1.403 -11.766 8.834 1.00 77.31 177 LEU A CA 1
ATOM 1411 C C . LEU A 1 177 ? 1.204 -12.260 10.272 1.00 77.31 177 LEU A C 1
ATOM 1413 O O . LEU A 1 177 ? 1.636 -13.357 10.604 1.00 77.31 177 LEU A O 1
ATOM 1417 N N . ALA A 1 178 ? 0.563 -11.451 11.118 1.00 78.19 178 ALA A N 1
ATOM 1418 C CA . ALA A 1 178 ? 0.224 -11.820 12.491 1.00 78.19 178 ALA A CA 1
ATOM 1419 C C . ALA A 1 178 ? -1.117 -12.571 12.580 1.00 78.19 178 ALA A C 1
ATOM 1421 O O . ALA A 1 178 ? -1.318 -13.397 13.464 1.00 78.19 178 ALA A O 1
ATOM 1422 N N . LEU A 1 179 ? -2.037 -12.283 11.660 1.00 76.56 179 LEU A N 1
ATOM 1423 C CA . LEU A 1 179 ? -3.381 -12.838 11.586 1.00 76.56 179 LEU A CA 1
ATOM 1424 C C . LEU A 1 179 ? -3.472 -13.732 10.352 1.00 76.56 179 LEU A C 1
ATOM 1426 O O . LEU A 1 179 ? -3.661 -13.249 9.237 1.00 76.56 179 LEU A O 1
ATOM 1430 N N . VAL A 1 180 ? -3.338 -15.038 10.558 1.00 69.19 180 VAL A N 1
ATOM 1431 C CA . VAL A 1 180 ? -3.486 -16.025 9.485 1.00 69.19 180 VAL A CA 1
ATOM 1432 C C . VAL A 1 180 ? -4.976 -16.344 9.313 1.00 69.19 180 VAL A C 1
ATOM 1434 O O . VAL A 1 180 ? -5.644 -16.641 10.310 1.00 69.19 180 VAL A O 1
ATOM 1437 N N . PRO A 1 181 ? -5.535 -16.287 8.090 1.00 65.94 181 PRO A N 1
ATOM 1438 C CA . PRO A 1 181 ? -6.919 -16.683 7.866 1.00 65.94 181 PRO A CA 1
ATOM 1439 C C . PRO A 1 181 ? -7.115 -18.164 8.214 1.00 65.94 181 PRO A C 1
ATOM 1441 O O . PRO A 1 181 ? -6.274 -19.009 7.916 1.00 65.94 181 PRO A O 1
ATOM 1444 N N . ARG A 1 182 ? -8.250 -18.483 8.847 1.00 63.41 182 ARG A N 1
ATOM 1445 C CA . ARG A 1 182 ? -8.645 -19.872 9.135 1.00 63.41 182 ARG A CA 1
ATOM 1446 C C . ARG A 1 182 ? -9.123 -20.609 7.877 1.00 63.41 182 ARG A C 1
ATOM 1448 O O . ARG A 1 182 ? -9.061 -21.833 7.825 1.00 63.41 182 ARG A O 1
ATOM 1455 N N . GLU A 1 183 ? -9.612 -19.862 6.894 1.00 69.56 183 GLU A N 1
ATOM 1456 C CA . GLU A 1 183 ? -10.079 -20.361 5.601 1.00 69.56 183 GLU A CA 1
ATOM 1457 C C . GLU A 1 183 ? -9.018 -20.176 4.512 1.00 69.56 183 GLU A C 1
ATOM 1459 O O . GLU A 1 183 ? -7.980 -19.546 4.729 1.00 69.56 183 GLU A O 1
ATOM 1464 N N . ALA A 1 184 ? -9.277 -20.743 3.330 1.00 63.53 184 ALA A N 1
ATOM 1465 C CA . ALA A 1 184 ? -8.378 -20.608 2.195 1.00 63.53 184 ALA A CA 1
ATOM 1466 C C . ALA A 1 184 ? -8.161 -19.120 1.855 1.00 63.53 184 ALA A C 1
ATOM 1468 O O . ALA A 1 184 ? -9.129 -18.357 1.803 1.00 63.53 184 ALA A O 1
ATOM 1469 N N . PRO A 1 185 ? -6.911 -18.696 1.614 1.00 68.00 185 PRO A N 1
ATOM 1470 C CA . PRO A 1 185 ? -6.628 -17.314 1.268 1.00 68.00 185 PRO A CA 1
ATOM 1471 C C . PRO A 1 185 ? -7.296 -16.910 -0.048 1.00 68.00 185 PRO A C 1
ATOM 1473 O O . PRO A 1 185 ? -7.612 -17.761 -0.888 1.00 68.00 185 PRO A O 1
ATOM 1476 N N . SER A 1 186 ? -7.453 -15.595 -0.243 1.00 66.06 186 SER A N 1
ATOM 1477 C CA . SER A 1 186 ? -7.854 -15.047 -1.542 1.00 66.06 186 SER A CA 1
ATOM 1478 C C . SER A 1 186 ? -6.952 -15.610 -2.640 1.00 66.06 186 SER A C 1
ATOM 1480 O O . SER A 1 186 ? -5.753 -15.798 -2.431 1.00 66.06 186 SER A O 1
ATOM 1482 N N . ARG A 1 187 ? -7.541 -15.903 -3.801 1.00 71.88 187 ARG A N 1
ATOM 1483 C CA . ARG A 1 187 ? -6.831 -16.311 -5.025 1.00 71.88 187 ARG A CA 1
ATOM 1484 C C . ARG A 1 187 ? -6.745 -15.172 -6.045 1.00 71.88 187 ARG A C 1
ATOM 1486 O O . ARG A 1 187 ? -6.222 -15.380 -7.138 1.00 71.88 187 ARG A O 1
ATOM 1493 N N . ALA A 1 188 ? -7.297 -14.003 -5.717 1.00 71.94 188 ALA A N 1
ATOM 1494 C CA . ALA A 1 188 ? -7.315 -12.849 -6.602 1.00 71.94 188 ALA A CA 1
ATOM 1495 C C . ALA A 1 188 ? -5.922 -12.191 -6.620 1.00 71.94 188 ALA A C 1
ATOM 1497 O O . ALA A 1 188 ? -5.439 -11.760 -5.571 1.00 71.94 188 ALA A O 1
ATOM 1498 N N . PRO A 1 189 ? -5.233 -12.136 -7.774 1.00 77.38 189 PRO A N 1
ATOM 1499 C CA . PRO A 1 189 ? -3.966 -11.429 -7.879 1.00 77.38 189 PRO A CA 1
ATOM 1500 C C . PRO A 1 189 ? -4.194 -9.907 -7.909 1.00 77.38 189 PRO A C 1
ATOM 1502 O O . PRO A 1 189 ? -5.257 -9.460 -8.332 1.00 77.38 189 PRO A O 1
ATOM 1505 N N . PRO A 1 190 ? -3.190 -9.082 -7.560 1.00 78.12 190 PRO A N 1
ATOM 1506 C CA . PRO A 1 190 ? -3.330 -7.629 -7.665 1.00 78.12 190 PRO A CA 1
ATOM 1507 C C . PRO A 1 190 ? -3.603 -7.176 -9.109 1.00 78.12 190 PRO A C 1
ATOM 1509 O O . PRO A 1 190 ? -2.824 -7.487 -10.003 1.00 78.12 190 PRO A O 1
ATOM 1512 N N . PHE A 1 191 ? -4.662 -6.420 -9.384 1.00 76.50 191 PHE A N 1
ATOM 1513 C CA . PHE A 1 191 ? -5.034 -6.106 -10.769 1.00 76.50 191 PHE A CA 1
ATOM 1514 C C . PHE A 1 191 ? -4.151 -5.026 -11.409 1.00 76.50 191 PHE A C 1
ATOM 1516 O O . PHE A 1 191 ? -3.801 -4.016 -10.799 1.00 76.50 191 PHE A O 1
ATOM 1523 N N . THR A 1 192 ? -3.816 -5.231 -12.684 1.00 63.31 192 THR A N 1
ATOM 1524 C CA . THR A 1 192 ? -3.086 -4.280 -13.539 1.00 63.31 192 THR A CA 1
ATOM 1525 C C . THR A 1 192 ? -3.963 -3.928 -14.728 1.00 63.31 192 THR A C 1
ATOM 1527 O O . THR A 1 192 ? -3.855 -4.550 -15.781 1.00 63.31 192 THR A O 1
ATOM 1530 N N . GLU A 1 193 ? -4.864 -2.963 -14.581 1.00 64.44 193 GLU A N 1
ATOM 1531 C CA . GLU A 1 193 ? -5.671 -2.495 -15.709 1.00 64.44 193 GLU A CA 1
ATOM 1532 C C . GLU A 1 193 ? -5.569 -0.976 -15.887 1.00 64.44 193 GLU A C 1
ATOM 1534 O O . GLU A 1 193 ? -5.831 -0.240 -14.936 1.00 64.44 193 GLU A O 1
ATOM 1539 N N . PRO A 1 194 ? -5.190 -0.498 -17.091 1.00 58.44 194 PRO A N 1
ATOM 1540 C CA . PRO A 1 194 ? -4.661 -1.282 -18.213 1.00 58.44 194 PRO A CA 1
ATOM 1541 C C . PRO A 1 194 ? -3.261 -1.856 -17.905 1.00 58.44 194 PRO A C 1
ATOM 1543 O O . PRO A 1 194 ? -2.447 -1.213 -17.244 1.00 58.44 194 PRO A O 1
ATOM 1546 N N . ARG A 1 195 ? -2.943 -3.049 -18.439 1.00 70.06 195 ARG A N 1
ATOM 1547 C CA . ARG A 1 195 ? -1.603 -3.672 -18.355 1.00 70.06 195 ARG A CA 1
ATOM 1548 C C . ARG A 1 195 ? -0.581 -2.864 -19.157 1.00 70.06 195 ARG A C 1
ATOM 1550 O O . ARG A 1 195 ? -0.270 -3.194 -20.302 1.00 70.06 195 ARG A O 1
ATOM 1557 N N . GLN A 1 196 ? -0.077 -1.780 -18.582 1.00 81.00 196 GLN A N 1
ATOM 1558 C CA . GLN A 1 196 ? 0.916 -0.913 -19.209 1.00 81.00 196 GLN A CA 1
ATOM 1559 C C . GLN A 1 196 ? 2.135 -0.743 -18.313 1.00 81.00 196 GLN A C 1
ATOM 1561 O O . GLN A 1 196 ? 2.036 -0.693 -17.094 1.00 81.00 196 GLN A O 1
ATOM 1566 N N . VAL A 1 197 ? 3.296 -0.659 -18.954 1.00 88.88 197 VAL A N 1
ATOM 1567 C CA . VAL A 1 197 ? 4.554 -0.278 -18.319 1.00 88.88 197 VAL A CA 1
ATOM 1568 C C . VAL A 1 197 ? 5.020 0.995 -19.004 1.00 88.88 197 VAL A C 1
ATOM 1570 O O . VAL A 1 197 ? 5.029 1.060 -20.238 1.00 88.88 197 VAL A O 1
ATOM 1573 N N . TYR A 1 198 ? 5.387 1.992 -18.209 1.00 90.81 198 TYR A N 1
ATOM 1574 C CA . TYR A 1 198 ? 5.936 3.252 -18.690 1.00 90.81 198 TYR A CA 1
ATOM 1575 C C . TYR A 1 198 ? 7.410 3.358 -18.325 1.00 90.81 198 TYR A C 1
ATOM 1577 O O . TYR A 1 198 ? 7.847 2.831 -17.302 1.00 90.81 198 TYR A O 1
ATOM 1585 N N . PHE A 1 199 ? 8.161 4.083 -19.147 1.00 91.38 199 PHE A N 1
ATOM 1586 C CA . PHE A 1 199 ? 9.589 4.304 -18.945 1.00 91.38 199 PHE A CA 1
ATOM 1587 C C . PHE A 1 199 ? 9.882 5.794 -18.908 1.00 91.38 199 PHE A C 1
ATOM 1589 O O . PHE A 1 199 ? 9.360 6.532 -19.743 1.00 91.38 199 PHE A O 1
ATOM 1596 N N . ALA A 1 200 ? 10.734 6.229 -17.987 1.00 90.62 200 ALA A N 1
ATOM 1597 C CA . ALA A 1 200 ? 11.279 7.584 -17.975 1.00 90.62 200 ALA A CA 1
ATOM 1598 C C . ALA A 1 200 ? 12.794 7.546 -17.732 1.00 90.62 200 ALA A C 1
ATOM 1600 O O . ALA A 1 200 ? 13.288 6.582 -17.141 1.00 90.62 200 ALA A O 1
ATOM 1601 N N . PRO A 1 201 ? 13.541 8.589 -18.130 1.00 88.94 201 PRO A N 1
ATOM 1602 C CA . PRO A 1 201 ? 14.885 8.798 -17.610 1.00 88.94 201 PRO A CA 1
ATOM 1603 C C . PRO A 1 201 ? 14.851 8.912 -16.083 1.00 88.94 201 PRO A C 1
ATOM 1605 O O . PRO A 1 201 ? 13.894 9.460 -15.531 1.00 88.94 201 PRO A O 1
ATOM 1608 N N . ALA A 1 202 ? 15.909 8.458 -15.412 1.00 88.12 202 ALA A N 1
ATOM 1609 C CA . ALA A 1 202 ? 16.017 8.576 -13.964 1.00 88.12 202 ALA A CA 1
ATOM 1610 C C . ALA A 1 202 ? 15.904 10.032 -13.489 1.00 88.12 202 ALA A C 1
ATOM 1612 O O . ALA A 1 202 ? 16.692 10.904 -13.874 1.00 88.12 202 ALA A O 1
ATOM 1613 N N . SER A 1 203 ? 14.921 10.302 -12.628 1.00 81.56 203 SER A N 1
ATOM 1614 C CA . SER A 1 203 ? 14.771 11.615 -12.010 1.00 81.56 203 SER A CA 1
ATOM 1615 C C . SER A 1 203 ? 15.755 11.804 -10.854 1.00 81.56 203 SER A C 1
ATOM 1617 O O . SER A 1 203 ? 15.813 11.008 -9.920 1.00 81.56 203 SER A O 1
ATOM 1619 N N . ARG A 1 204 ? 16.490 12.923 -10.863 1.00 79.44 204 ARG A N 1
ATOM 1620 C CA . ARG A 1 204 ? 17.340 13.330 -9.726 1.00 79.44 204 ARG A CA 1
ATOM 1621 C C . ARG A 1 204 ? 16.533 13.924 -8.571 1.00 79.44 204 ARG A C 1
ATOM 1623 O O . ARG A 1 204 ? 16.998 13.948 -7.434 1.00 79.44 204 ARG A O 1
ATOM 1630 N N . THR A 1 205 ? 15.329 14.416 -8.861 1.00 73.50 205 THR A N 1
ATOM 1631 C CA . THR A 1 205 ? 14.434 15.079 -7.905 1.00 73.50 205 THR A CA 1
ATOM 1632 C C . THR A 1 205 ? 12.997 14.553 -8.051 1.00 73.50 205 THR A C 1
ATOM 1634 O O . THR A 1 205 ? 12.067 15.323 -8.302 1.00 73.50 205 THR A O 1
ATOM 1637 N N . PRO A 1 206 ? 12.777 13.235 -7.866 1.00 67.19 206 PRO A N 1
ATOM 1638 C CA . PRO A 1 206 ? 11.507 12.557 -8.164 1.00 67.19 206 PRO A CA 1
ATOM 1639 C C . PRO A 1 206 ? 10.318 13.050 -7.332 1.00 67.19 206 PRO A C 1
ATOM 1641 O O . PRO A 1 206 ? 9.172 12.840 -7.716 1.00 67.19 206 PRO A O 1
ATOM 1644 N N . LEU A 1 207 ? 10.583 13.704 -6.197 1.00 67.56 207 LEU A N 1
ATOM 1645 C CA . LEU A 1 207 ? 9.559 14.323 -5.353 1.00 67.56 207 LEU A CA 1
ATOM 1646 C C . LEU A 1 207 ? 9.196 15.751 -5.788 1.00 67.56 207 LEU A C 1
ATOM 1648 O O . LEU A 1 207 ? 8.165 16.268 -5.371 1.00 67.56 207 LEU A O 1
ATOM 1652 N N . LEU A 1 208 ? 10.045 16.406 -6.589 1.00 67.19 208 LEU A N 1
ATOM 1653 C CA . LEU A 1 208 ? 9.879 17.814 -6.972 1.00 67.19 208 LEU A CA 1
ATOM 1654 C C . LEU A 1 208 ? 9.283 17.965 -8.365 1.00 67.19 208 LEU A C 1
ATOM 1656 O O . LEU A 1 208 ? 8.481 18.866 -8.602 1.00 67.19 208 LEU A O 1
ATOM 1660 N N . THR A 1 209 ? 9.690 17.089 -9.281 1.00 74.50 209 THR A N 1
ATOM 1661 C CA . THR A 1 209 ? 9.273 17.131 -10.681 1.00 74.50 209 THR A CA 1
ATOM 1662 C C . THR A 1 209 ? 8.660 15.786 -11.059 1.00 74.50 209 THR A C 1
ATOM 1664 O O . THR A 1 209 ? 9.364 14.776 -10.980 1.00 74.50 209 THR A O 1
ATOM 1667 N N . PRO A 1 210 ? 7.376 15.750 -11.471 1.00 79.31 210 PRO A N 1
ATOM 1668 C CA . PRO A 1 210 ? 6.757 14.536 -11.988 1.00 79.31 210 PRO A CA 1
ATOM 1669 C C . PRO A 1 210 ? 7.596 13.939 -13.128 1.00 79.31 210 PRO A C 1
ATOM 1671 O O . PRO A 1 210 ? 7.972 14.688 -14.038 1.00 79.31 210 PRO A O 1
ATOM 1674 N N . PRO A 1 211 ? 7.890 12.627 -13.116 1.00 84.56 211 PRO A N 1
ATOM 1675 C CA . PRO A 1 211 ? 8.638 12.004 -14.199 1.00 84.56 211 PRO A CA 1
ATOM 1676 C C . PRO A 1 211 ? 7.887 12.136 -15.529 1.00 84.56 211 PRO A C 1
ATOM 1678 O O . PRO A 1 211 ? 6.664 11.969 -15.585 1.00 84.56 211 PRO A O 1
ATOM 1681 N N . LEU A 1 212 ? 8.629 12.437 -16.598 1.00 86.69 212 LEU A N 1
ATOM 1682 C CA . LEU A 1 212 ? 8.119 12.426 -17.966 1.00 86.69 212 LEU A CA 1
ATOM 1683 C C . LEU A 1 212 ? 8.327 11.030 -18.546 1.00 86.69 212 LEU A C 1
ATOM 1685 O O . LEU A 1 212 ? 9.430 10.686 -18.969 1.00 86.69 212 LEU A O 1
ATOM 1689 N N . ALA A 1 213 ? 7.267 10.237 -18.531 1.00 88.12 213 ALA A N 1
ATOM 1690 C CA . ALA A 1 213 ? 7.282 8.869 -18.991 1.00 88.12 213 ALA A CA 1
ATOM 1691 C C . ALA A 1 213 ? 6.667 8.714 -20.380 1.00 88.12 213 ALA A C 1
ATOM 1693 O O . ALA A 1 213 ? 5.869 9.529 -20.850 1.00 88.12 213 ALA A O 1
ATOM 1694 N N . PHE A 1 214 ? 7.033 7.616 -21.023 1.00 84.50 214 PHE A N 1
ATOM 1695 C CA . PHE A 1 214 ? 6.579 7.256 -22.354 1.00 84.50 214 PHE A CA 1
ATOM 1696 C C . PHE A 1 214 ? 5.908 5.882 -22.290 1.00 84.50 214 PHE A C 1
ATOM 1698 O O . PHE A 1 214 ? 6.405 4.986 -21.595 1.00 84.50 214 PHE A O 1
ATOM 1705 N N . PRO A 1 215 ? 4.760 5.707 -22.963 1.00 74.94 215 PRO A N 1
ATOM 1706 C CA . PRO A 1 215 ? 4.061 4.437 -22.997 1.00 74.94 215 PRO A CA 1
ATOM 1707 C C . PRO A 1 215 ? 4.794 3.435 -23.886 1.00 74.94 215 PRO A C 1
ATOM 1709 O O . PRO A 1 215 ? 5.612 3.783 -24.739 1.00 74.94 215 PRO A O 1
ATOM 1712 N N . ARG A 1 216 ? 4.420 2.165 -23.726 1.00 71.44 216 ARG A N 1
ATOM 1713 C CA . ARG A 1 216 ? 4.742 1.087 -24.662 1.00 71.44 216 ARG A CA 1
ATOM 1714 C C . ARG A 1 216 ? 4.502 1.522 -26.119 1.00 71.44 216 ARG A C 1
ATOM 1716 O O . ARG A 1 216 ? 3.402 1.943 -26.473 1.00 71.44 216 ARG A O 1
ATOM 1723 N N . HIS A 1 217 ? 5.490 1.295 -26.982 1.00 62.84 217 HIS A N 1
ATOM 1724 C CA . HIS A 1 217 ? 5.290 1.268 -28.431 1.00 62.84 217 HIS A CA 1
ATOM 1725 C C . HIS A 1 217 ? 4.828 -0.122 -28.905 1.00 62.84 217 HIS A C 1
ATOM 1727 O O . HIS A 1 217 ? 4.991 -1.130 -28.209 1.00 62.84 217 HIS A O 1
ATOM 1733 N N . ALA A 1 218 ? 4.223 -0.193 -30.097 1.00 58.66 218 ALA A N 1
ATOM 1734 C CA . ALA A 1 218 ? 3.847 -1.464 -30.716 1.00 58.66 218 ALA A CA 1
ATOM 1735 C C . ALA A 1 218 ? 5.053 -2.420 -30.767 1.00 58.66 218 ALA A C 1
ATOM 1737 O O . ALA A 1 218 ? 6.178 -1.980 -30.973 1.00 58.66 218 ALA A O 1
ATOM 1738 N N . ALA A 1 219 ? 4.826 -3.731 -30.626 1.00 59.94 219 ALA A N 1
ATOM 1739 C CA . ALA A 1 219 ? 5.908 -4.726 -30.567 1.00 59.94 219 ALA A CA 1
ATOM 1740 C C . ALA A 1 219 ? 6.835 -4.721 -31.804 1.00 59.94 219 ALA A C 1
ATOM 1742 O O . ALA A 1 219 ? 7.964 -5.191 -31.721 1.00 59.94 219 ALA A O 1
ATOM 1743 N N . ALA A 1 220 ? 6.362 -4.177 -32.931 1.00 62.69 220 ALA A N 1
ATOM 1744 C CA . ALA A 1 220 ? 7.141 -3.971 -34.150 1.00 62.69 220 ALA A CA 1
ATOM 1745 C C . ALA A 1 220 ? 8.170 -2.823 -34.053 1.00 62.69 220 ALA A C 1
ATOM 1747 O O . ALA A 1 220 ? 9.092 -2.770 -34.858 1.00 62.69 220 ALA A O 1
ATOM 1748 N N . HIS A 1 221 ? 8.031 -1.915 -33.082 1.00 71.94 221 HIS A N 1
ATOM 1749 C CA . HIS A 1 221 ? 8.907 -0.757 -32.884 1.00 71.94 221 HIS A CA 1
ATOM 1750 C C . HIS A 1 221 ? 9.249 -0.590 -31.392 1.00 71.94 221 HIS A C 1
ATOM 1752 O O . HIS A 1 221 ? 8.686 0.284 -30.733 1.00 71.94 221 HIS A O 1
ATOM 1758 N N . PRO A 1 222 ? 10.138 -1.426 -30.825 1.00 79.69 222 PRO A N 1
ATOM 1759 C CA . PRO A 1 222 ? 10.503 -1.337 -29.414 1.00 79.69 222 PRO A CA 1
ATOM 1760 C C . PRO A 1 222 ? 11.109 0.026 -29.058 1.00 79.69 222 PRO A C 1
ATOM 1762 O O . PRO A 1 222 ? 11.931 0.562 -29.804 1.00 79.69 222 PRO A O 1
ATOM 1765 N N . MET A 1 223 ? 10.737 0.565 -27.895 1.00 81.75 223 MET A N 1
ATOM 1766 C CA . MET A 1 223 ? 11.243 1.855 -27.417 1.00 81.75 223 MET A CA 1
ATOM 1767 C C . MET A 1 223 ? 12.758 1.782 -27.165 1.00 81.75 223 MET A C 1
ATOM 1769 O O . MET A 1 223 ? 13.179 0.896 -26.414 1.00 81.75 223 MET A O 1
ATOM 1773 N N . PRO A 1 224 ? 13.581 2.676 -27.745 1.00 85.25 224 PRO A N 1
ATOM 1774 C CA . PRO A 1 224 ? 14.994 2.750 -27.406 1.00 85.25 224 PRO A CA 1
ATOM 1775 C C . PRO A 1 224 ? 15.161 3.310 -25.990 1.00 85.25 224 PRO A C 1
ATOM 1777 O O . PRO A 1 224 ? 14.611 4.358 -25.664 1.00 85.25 224 PRO A O 1
ATOM 1780 N N . LEU A 1 225 ? 15.933 2.619 -25.157 1.00 88.50 225 LEU A N 1
ATOM 1781 C CA . LEU A 1 225 ? 16.268 3.031 -23.799 1.00 88.50 225 LEU A CA 1
ATOM 1782 C C . LEU A 1 225 ? 17.789 3.086 -23.628 1.00 88.50 225 LEU A C 1
ATOM 1784 O O . LEU A 1 225 ? 18.504 2.197 -24.096 1.00 88.50 225 LEU A O 1
ATOM 1788 N N . SER A 1 226 ? 18.274 4.108 -22.925 1.00 87.94 226 SER A N 1
ATOM 1789 C CA . SER A 1 226 ? 19.700 4.343 -22.670 1.00 87.94 226 SER A CA 1
ATOM 1790 C C . SER A 1 226 ? 19.922 4.948 -21.286 1.00 87.94 226 SER A C 1
ATOM 1792 O O . SER A 1 226 ? 19.093 5.735 -20.828 1.00 87.94 226 SER A O 1
ATOM 1794 N N . GLY A 1 227 ? 21.078 4.677 -20.677 1.00 89.19 227 GLY A N 1
ATOM 1795 C CA . GLY A 1 227 ? 21.463 5.263 -19.389 1.00 89.19 227 GLY A CA 1
ATOM 1796 C C . GLY A 1 227 ? 20.675 4.685 -18.211 1.00 89.19 227 GLY A C 1
ATOM 1797 O O . GLY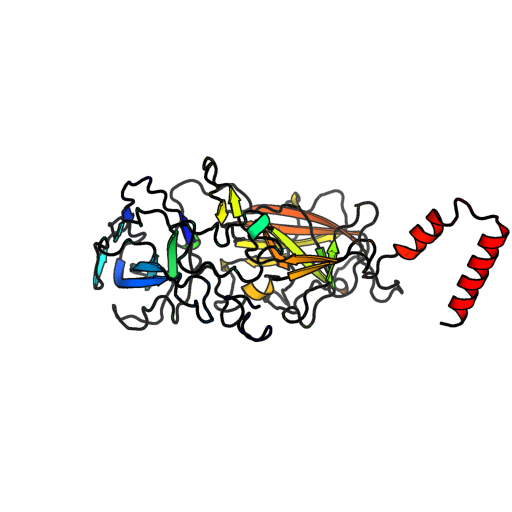 A 1 227 ? 20.445 3.478 -18.148 1.00 89.19 227 GLY A O 1
ATOM 1798 N N . GLU A 1 228 ? 20.291 5.543 -17.270 1.00 91.75 228 GLU A N 1
ATOM 1799 C CA . GLU A 1 228 ? 19.493 5.168 -16.100 1.00 91.75 228 GLU A CA 1
ATOM 1800 C C . GLU A 1 228 ? 17.999 5.386 -16.364 1.00 91.75 228 GLU A C 1
ATOM 1802 O O . GLU A 1 228 ? 17.583 6.467 -16.789 1.00 91.75 228 GLU A O 1
ATOM 1807 N N . VAL A 1 229 ? 17.189 4.358 -16.101 1.00 91.75 229 VAL A N 1
ATOM 1808 C CA . VAL A 1 229 ? 15.762 4.334 -16.442 1.00 91.75 229 VAL A CA 1
ATOM 1809 C C . VAL A 1 229 ? 14.897 3.986 -15.240 1.00 91.75 229 VAL A C 1
ATOM 1811 O O . VAL A 1 229 ? 15.163 3.035 -14.505 1.00 91.75 229 VAL A O 1
ATOM 1814 N N . GLU A 1 230 ? 13.814 4.737 -15.075 1.00 93.44 230 GLU A N 1
ATOM 1815 C CA . GLU A 1 230 ? 12.725 4.411 -14.165 1.00 93.44 230 GLU A CA 1
ATOM 1816 C C . GLU A 1 230 ? 11.622 3.625 -14.884 1.00 93.44 230 GLU A C 1
ATOM 1818 O O . GLU A 1 230 ? 11.205 3.993 -15.986 1.00 93.44 230 GLU A O 1
ATOM 1823 N N . ILE A 1 231 ? 11.141 2.549 -14.253 1.00 93.75 231 ILE A N 1
ATOM 1824 C CA . ILE A 1 231 ? 10.051 1.705 -14.766 1.00 93.75 231 ILE A CA 1
ATOM 1825 C C . ILE A 1 231 ? 8.809 1.921 -13.909 1.00 93.75 231 ILE A C 1
ATOM 1827 O O . ILE A 1 231 ? 8.837 1.631 -12.715 1.00 93.75 231 ILE A O 1
ATOM 1831 N N . PHE A 1 232 ? 7.706 2.353 -14.517 1.00 92.06 232 PHE A N 1
ATOM 1832 C CA . PHE A 1 232 ? 6.442 2.609 -13.829 1.00 92.06 232 PHE A CA 1
ATOM 1833 C C . PHE A 1 232 ? 5.362 1.617 -14.248 1.00 92.06 232 PHE A C 1
ATOM 1835 O O . PHE A 1 232 ? 5.226 1.311 -15.431 1.00 92.06 232 PHE A O 1
ATOM 1842 N N . SER A 1 233 ? 4.558 1.164 -13.291 1.00 90.44 233 SER A N 1
ATOM 1843 C CA . SER A 1 233 ? 3.401 0.304 -13.540 1.00 90.44 233 SER A CA 1
ATOM 1844 C C . SER A 1 233 ? 2.219 0.756 -12.676 1.00 90.44 233 SER A C 1
ATOM 1846 O O . SER A 1 233 ? 2.383 0.874 -11.457 1.00 90.44 233 SER A O 1
ATOM 1848 N N . PRO A 1 234 ? 1.043 1.017 -13.273 1.00 87.00 234 PRO A N 1
ATOM 1849 C CA . PRO A 1 234 ? -0.187 1.250 -12.539 1.00 87.00 234 PRO A CA 1
ATOM 1850 C C . PRO A 1 234 ? -0.786 -0.080 -12.061 1.00 87.00 234 PRO A C 1
ATOM 1852 O O . PRO A 1 234 ? -0.713 -1.097 -12.754 1.00 87.00 234 PRO A O 1
ATOM 1855 N N . PHE A 1 235 ? -1.394 -0.058 -10.882 1.00 83.94 235 PHE A N 1
ATOM 1856 C CA . PHE A 1 235 ? -2.173 -1.155 -10.312 1.00 83.94 235 PHE A CA 1
ATOM 1857 C C . PHE A 1 235 ? -3.483 -0.604 -9.775 1.00 83.94 235 PHE A C 1
ATOM 1859 O O . PHE A 1 235 ? -3.503 0.522 -9.286 1.00 83.94 235 PHE A O 1
ATOM 1866 N N . GLN A 1 236 ? -4.559 -1.382 -9.834 1.00 78.75 236 GLN A N 1
ATOM 1867 C CA . GLN A 1 236 ? -5.811 -0.970 -9.212 1.00 78.75 236 GLN A CA 1
ATOM 1868 C C . GLN A 1 236 ? -5.644 -0.908 -7.692 1.00 78.75 236 GLN A C 1
ATOM 1870 O O . GLN A 1 236 ? -5.051 -1.793 -7.075 1.00 78.75 236 GLN A O 1
ATOM 1875 N N . ALA A 1 237 ? -6.163 0.164 -7.103 1.00 71.06 237 ALA A N 1
ATOM 1876 C CA . ALA A 1 237 ? -6.179 0.366 -5.657 1.00 71.06 237 ALA A CA 1
ATOM 1877 C C . ALA A 1 237 ? -7.450 -0.206 -5.016 1.00 71.06 237 ALA A C 1
ATOM 1879 O O . ALA A 1 237 ? -7.572 -0.225 -3.793 1.00 71.06 237 ALA A O 1
ATOM 1880 N N . PHE A 1 238 ? -8.408 -0.611 -5.851 1.00 69.12 238 PHE A N 1
ATOM 1881 C CA . PHE A 1 238 ? -9.761 -0.985 -5.479 1.00 69.12 238 PHE A CA 1
ATOM 1882 C C . PHE A 1 238 ? -10.296 -2.060 -6.432 1.00 69.12 238 PHE A C 1
ATOM 1884 O O . PHE A 1 238 ? -10.081 -1.948 -7.637 1.00 69.12 238 PHE A O 1
ATOM 1891 N N . GLU A 1 239 ? -11.026 -3.043 -5.914 1.00 67.44 239 GLU A N 1
ATOM 1892 C CA . GLU A 1 239 ? -11.737 -4.071 -6.697 1.00 67.44 239 GLU A CA 1
ATOM 1893 C C . GLU A 1 239 ? -13.204 -4.127 -6.279 1.00 67.44 239 GLU A C 1
ATOM 1895 O O . GLU A 1 239 ? -13.518 -3.876 -5.121 1.00 67.44 239 GLU A O 1
ATOM 1900 N N . GLU A 1 240 ? -14.104 -4.451 -7.206 1.00 63.78 240 GLU A N 1
ATOM 1901 C CA . GLU A 1 240 ? -15.518 -4.676 -6.892 1.00 63.78 240 GLU A CA 1
ATOM 1902 C C . GLU A 1 240 ? -15.672 -5.785 -5.853 1.00 63.78 240 GLU A C 1
ATOM 1904 O O . GLU A 1 240 ? -15.214 -6.913 -6.044 1.00 63.78 240 GLU A O 1
ATOM 1909 N N . THR A 1 241 ? -16.366 -5.493 -4.755 1.00 58.84 241 THR A N 1
ATOM 1910 C CA . THR A 1 241 ? -16.748 -6.530 -3.807 1.00 58.84 241 THR A CA 1
ATOM 1911 C C . THR A 1 241 ? -17.798 -7.415 -4.471 1.00 58.84 241 THR A C 1
ATOM 1913 O O . THR A 1 241 ? -18.932 -6.997 -4.709 1.00 58.84 241 THR A O 1
ATOM 1916 N N . LEU A 1 242 ? -17.430 -8.667 -4.749 1.00 58.38 242 LEU A N 1
ATOM 1917 C CA . LEU A 1 242 ? -18.317 -9.640 -5.384 1.00 58.38 242 LEU A CA 1
ATOM 1918 C C . LEU A 1 242 ? -19.675 -9.726 -4.663 1.00 58.38 242 LEU A C 1
ATOM 1920 O O . LEU A 1 242 ? -19.747 -9.982 -3.459 1.00 58.38 242 LEU A O 1
ATOM 1924 N N . GLY A 1 243 ? -20.755 -9.545 -5.427 1.00 56.28 243 GLY A N 1
ATOM 1925 C CA . GLY A 1 243 ? -22.130 -9.654 -4.934 1.00 56.28 243 GLY A CA 1
ATOM 1926 C C . GLY A 1 243 ? -22.648 -8.439 -4.159 1.00 56.28 243 GLY A C 1
ATOM 1927 O O . GLY A 1 243 ? -23.692 -8.555 -3.521 1.00 56.28 243 GLY A O 1
ATOM 1928 N N . ASP A 1 244 ? -21.951 -7.299 -4.192 1.00 52.00 244 ASP A N 1
ATOM 1929 C CA . ASP A 1 244 ? -22.439 -6.025 -3.650 1.00 52.00 244 ASP A CA 1
ATOM 1930 C C . ASP A 1 244 ? -22.801 -5.058 -4.778 1.00 52.00 244 ASP A C 1
ATOM 1932 O O . ASP A 1 244 ? -21.927 -4.531 -5.463 1.00 52.00 244 ASP A O 1
ATOM 1936 N N . VAL A 1 245 ? -24.098 -4.849 -4.996 1.00 46.69 245 VAL A N 1
ATOM 1937 C CA . VAL A 1 245 ? -24.606 -3.974 -6.066 1.00 46.69 245 VAL A CA 1
ATOM 1938 C C . VAL A 1 245 ? -24.574 -2.489 -5.692 1.00 46.69 245 VAL A C 1
ATOM 1940 O O . VAL A 1 245 ? -24.703 -1.647 -6.577 1.00 46.69 245 VAL A O 1
ATOM 1943 N N . ASP A 1 246 ? -24.347 -2.162 -4.416 1.00 50.03 246 ASP A N 1
ATOM 1944 C CA . ASP A 1 246 ? -24.369 -0.793 -3.885 1.00 50.03 246 ASP A CA 1
ATOM 1945 C C . ASP A 1 246 ? -22.976 -0.117 -3.911 1.00 50.03 246 ASP A C 1
ATOM 1947 O O . ASP A 1 246 ? -22.658 0.706 -3.053 1.00 50.03 246 ASP A O 1
ATOM 1951 N N . ASP A 1 247 ? -22.137 -0.451 -4.904 1.00 50.44 247 ASP A N 1
ATOM 1952 C CA . ASP A 1 247 ? -20.819 0.173 -5.154 1.00 50.44 247 ASP A CA 1
ATOM 1953 C C . ASP A 1 247 ? -19.788 -0.026 -4.017 1.00 50.44 247 ASP A C 1
ATOM 1955 O O . ASP A 1 247 ? -18.990 0.855 -3.679 1.00 50.44 247 ASP A O 1
ATOM 1959 N N . ALA A 1 248 ? -19.754 -1.208 -3.394 1.00 53.16 248 ALA A N 1
ATOM 1960 C CA . ALA A 1 248 ? -18.691 -1.522 -2.444 1.00 53.16 248 ALA A CA 1
ATOM 1961 C C . ALA A 1 248 ? -17.445 -2.000 -3.204 1.00 53.16 248 ALA A C 1
ATOM 1963 O O . ALA A 1 248 ? -17.388 -3.130 -3.659 1.00 53.16 248 ALA A O 1
ATOM 1964 N N . TYR A 1 249 ? -16.411 -1.163 -3.313 1.00 58.25 249 TYR A N 1
ATOM 1965 C CA . TYR A 1 249 ? -15.106 -1.557 -3.876 1.00 58.25 249 TYR A CA 1
ATOM 1966 C C . TYR A 1 249 ? -14.043 -1.776 -2.790 1.00 58.25 249 TYR A C 1
ATOM 1968 O O . TYR A 1 249 ? -13.680 -0.816 -2.113 1.00 58.25 249 TYR A O 1
ATOM 1976 N N . ASP A 1 250 ? -13.552 -2.988 -2.559 1.00 56.41 250 ASP A N 1
ATOM 1977 C CA . ASP A 1 250 ? -12.567 -3.256 -1.507 1.00 56.41 250 ASP A CA 1
ATOM 1978 C C . ASP A 1 250 ? -11.193 -2.669 -1.848 1.00 56.41 250 ASP A C 1
ATOM 1980 O O . ASP A 1 250 ? -10.733 -2.806 -2.981 1.00 56.41 250 ASP A O 1
ATOM 1984 N N . PRO A 1 251 ? -10.509 -2.009 -0.891 1.00 61.03 251 PRO A N 1
ATOM 1985 C CA . PRO A 1 251 ? -9.161 -1.520 -1.125 1.00 61.03 251 PRO A CA 1
ATOM 1986 C C . PRO A 1 251 ? -8.194 -2.696 -1.295 1.00 61.03 251 PRO A C 1
ATOM 1988 O O . PRO A 1 251 ? -8.137 -3.597 -0.456 1.00 61.03 251 PRO A O 1
ATOM 1991 N N . ILE A 1 252 ? -7.376 -2.637 -2.341 1.00 66.25 252 ILE A N 1
ATOM 1992 C CA . ILE A 1 252 ? -6.303 -3.591 -2.611 1.00 66.25 252 ILE A CA 1
ATOM 1993 C C . ILE A 1 252 ? -4.966 -2.881 -2.479 1.00 66.25 252 ILE A C 1
ATOM 1995 O O . ILE A 1 252 ? -4.766 -1.769 -2.967 1.00 66.25 252 ILE A O 1
ATOM 1999 N N . ALA A 1 253 ? -4.025 -3.552 -1.823 1.00 67.44 253 ALA A N 1
ATOM 2000 C CA . ALA A 1 253 ? -2.646 -3.110 -1.728 1.00 67.44 253 ALA A CA 1
ATOM 2001 C C . ALA A 1 253 ? -1.702 -4.196 -2.247 1.00 67.44 253 ALA A C 1
ATOM 2003 O O . ALA A 1 253 ? -1.951 -5.393 -2.098 1.00 67.44 253 ALA A O 1
ATOM 2004 N N . LEU A 1 254 ? -0.588 -3.764 -2.835 1.00 80.31 254 LEU A N 1
ATOM 2005 C CA . LEU A 1 254 ? 0.483 -4.663 -3.247 1.00 80.31 254 LEU A CA 1
ATOM 2006 C C . LEU A 1 254 ? 1.293 -5.082 -2.019 1.00 80.31 254 LEU A C 1
ATOM 2008 O O . LEU A 1 254 ? 1.775 -4.224 -1.286 1.00 80.31 254 LEU A O 1
ATOM 2012 N N . TYR A 1 255 ? 1.511 -6.381 -1.826 1.00 81.69 255 TYR A N 1
ATOM 2013 C CA . TYR A 1 255 ? 2.394 -6.873 -0.764 1.00 81.69 255 TYR A CA 1
ATOM 2014 C C . TYR A 1 255 ? 3.867 -6.895 -1.201 1.00 81.69 255 TYR A C 1
ATOM 2016 O O . TYR A 1 255 ? 4.780 -6.652 -0.406 1.00 81.69 255 TYR A O 1
ATOM 2024 N N . ALA A 1 256 ? 4.118 -7.173 -2.478 1.00 87.31 256 ALA A N 1
ATOM 2025 C CA . ALA A 1 256 ? 5.444 -7.070 -3.065 1.00 87.31 256 ALA A CA 1
ATOM 2026 C C . ALA A 1 256 ? 5.369 -6.634 -4.526 1.00 87.31 256 ALA A C 1
ATOM 2028 O O . ALA A 1 256 ? 4.405 -6.932 -5.234 1.00 87.31 256 ALA A O 1
ATOM 2029 N N . LEU A 1 257 ? 6.432 -5.980 -4.980 1.00 90.94 257 LEU A N 1
ATOM 2030 C CA . LEU A 1 257 ? 6.633 -5.601 -6.370 1.00 90.94 257 LEU A CA 1
ATOM 2031 C C . LEU A 1 257 ? 8.013 -6.084 -6.807 1.00 90.94 257 LEU A C 1
ATOM 2033 O O . LEU A 1 257 ? 9.022 -5.789 -6.166 1.00 90.94 257 LEU A O 1
ATOM 2037 N N . ASP A 1 258 ? 8.048 -6.820 -7.907 1.00 93.31 258 ASP A N 1
ATOM 2038 C CA . ASP A 1 258 ? 9.266 -7.286 -8.550 1.00 93.31 258 ASP A CA 1
ATOM 2039 C C . ASP A 1 258 ? 9.285 -6.808 -10.011 1.00 93.31 258 ASP A C 1
ATOM 2041 O O . ASP A 1 258 ? 8.244 -6.558 -10.624 1.00 93.31 258 ASP A O 1
ATOM 2045 N N . TRP A 1 259 ? 10.469 -6.733 -10.604 1.00 94.44 259 TRP A N 1
ATOM 2046 C CA . TRP A 1 259 ? 10.639 -6.480 -12.030 1.00 94.44 259 TRP A CA 1
ATOM 2047 C C . TRP A 1 259 ? 11.748 -7.348 -12.612 1.00 94.44 259 TRP A C 1
ATOM 2049 O O . TRP A 1 259 ? 12.591 -7.885 -11.898 1.00 94.44 259 TRP A O 1
ATOM 2059 N N . SER A 1 260 ? 11.739 -7.525 -13.923 1.00 94.31 260 SER A N 1
ATOM 2060 C CA . SER A 1 260 ? 12.727 -8.322 -14.636 1.00 94.31 260 SER A CA 1
ATOM 2061 C C . SER A 1 260 ? 13.028 -7.685 -15.982 1.00 94.31 260 SER A C 1
ATOM 2063 O O . SER A 1 260 ? 12.153 -7.078 -16.599 1.00 94.31 260 SER A O 1
ATOM 2065 N N . ALA A 1 261 ? 14.267 -7.837 -16.429 1.00 93.12 261 ALA A N 1
ATOM 2066 C CA . ALA A 1 261 ? 14.695 -7.509 -17.773 1.00 93.12 261 ALA A CA 1
ATOM 2067 C C . ALA A 1 261 ? 15.559 -8.662 -18.282 1.00 93.12 261 ALA A C 1
ATOM 2069 O O . ALA A 1 261 ? 16.471 -9.107 -17.586 1.00 93.12 261 ALA A O 1
ATOM 2070 N N . ALA A 1 262 ? 15.263 -9.154 -19.480 1.00 92.44 262 ALA A N 1
ATOM 2071 C CA . ALA A 1 262 ? 16.046 -10.204 -20.118 1.00 92.44 262 ALA A CA 1
ATOM 2072 C C . ALA A 1 262 ? 16.067 -10.002 -21.635 1.00 92.44 262 ALA A C 1
ATOM 2074 O O . ALA A 1 262 ? 15.114 -9.430 -22.178 1.00 92.44 262 ALA A O 1
ATOM 2075 N N . PRO A 1 263 ? 17.103 -10.491 -22.339 1.00 92.25 263 PRO A N 1
ATOM 2076 C CA . PRO A 1 263 ? 17.125 -10.494 -23.796 1.00 92.25 263 PRO A CA 1
ATOM 2077 C C . PRO A 1 263 ? 15.846 -11.108 -24.351 1.00 92.25 263 PRO A C 1
ATOM 2079 O O . PRO A 1 263 ? 15.305 -12.067 -23.790 1.00 92.25 263 PRO A O 1
ATOM 2082 N N . ARG A 1 264 ? 15.332 -10.553 -25.449 1.00 87.06 264 ARG A N 1
ATOM 2083 C CA . ARG A 1 264 ? 14.119 -11.075 -26.071 1.00 87.06 264 ARG A CA 1
ATOM 2084 C C . ARG A 1 264 ? 14.374 -12.505 -26.550 1.00 87.06 264 ARG A C 1
ATOM 2086 O O . ARG A 1 264 ? 15.047 -12.729 -27.549 1.00 87.06 264 ARG A O 1
ATOM 2093 N N . THR A 1 265 ? 13.773 -13.463 -25.855 1.00 80.31 265 THR A N 1
ATOM 2094 C CA . THR A 1 265 ? 13.692 -14.868 -26.266 1.00 80.31 265 THR A CA 1
ATOM 2095 C C . THR A 1 265 ? 12.254 -15.227 -26.665 1.00 80.31 265 THR A C 1
ATOM 2097 O O . THR A 1 265 ? 11.339 -14.387 -26.634 1.00 80.31 265 THR A O 1
ATOM 2100 N N . SER A 1 266 ? 12.041 -16.487 -27.058 1.00 68.19 266 SER A N 1
ATOM 2101 C CA . SER A 1 266 ? 10.718 -17.029 -27.388 1.00 68.19 266 SER A CA 1
ATOM 2102 C C . SER A 1 266 ? 9.783 -17.139 -26.177 1.00 68.19 266 SER A C 1
ATOM 2104 O O . SER A 1 266 ? 8.569 -17.129 -26.361 1.00 68.19 266 SER A O 1
ATOM 2106 N N . ARG A 1 267 ? 10.309 -17.201 -24.946 1.00 85.50 267 ARG A N 1
ATOM 2107 C CA . ARG A 1 267 ? 9.501 -17.327 -23.723 1.00 85.50 267 ARG A CA 1
ATOM 2108 C C . ARG A 1 267 ? 9.153 -15.954 -23.140 1.00 85.50 267 ARG A C 1
ATOM 2110 O O . ARG A 1 267 ? 9.997 -15.063 -23.077 1.00 85.50 267 ARG A O 1
ATOM 2117 N N . ALA A 1 268 ? 7.904 -15.796 -22.707 1.00 90.00 268 ALA A N 1
ATOM 2118 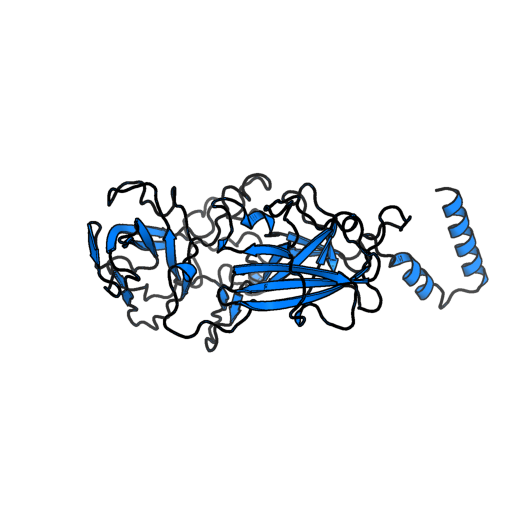C CA . ALA A 1 268 ? 7.452 -14.627 -21.955 1.00 90.00 268 ALA A CA 1
ATOM 2119 C C . ALA A 1 268 ? 7.961 -14.698 -20.506 1.00 90.00 268 ALA A C 1
ATOM 2121 O O . ALA A 1 268 ? 7.938 -15.767 -19.888 1.00 90.00 268 ALA A O 1
ATOM 2122 N N . LEU A 1 269 ? 8.396 -13.561 -19.959 1.00 92.06 269 LEU A N 1
ATOM 2123 C CA . LEU A 1 269 ? 8.928 -13.458 -18.597 1.00 92.06 269 LEU A CA 1
ATOM 2124 C C . LEU A 1 269 ? 7.843 -13.736 -17.560 1.00 92.06 269 LEU A C 1
ATOM 2126 O O . LEU A 1 269 ? 8.098 -14.422 -16.574 1.00 92.06 269 LEU A O 1
ATOM 2130 N N . CYS A 1 270 ? 6.620 -13.266 -17.811 1.00 91.12 270 CYS A N 1
ATOM 2131 C CA . CYS A 1 270 ? 5.496 -13.463 -16.896 1.00 91.12 270 CYS A CA 1
ATOM 2132 C C . CYS A 1 270 ? 5.121 -14.936 -16.669 1.00 91.12 270 CYS A C 1
ATOM 2134 O O . CYS A 1 270 ? 4.547 -15.264 -15.635 1.00 91.12 270 CYS A O 1
ATOM 2136 N N . THR A 1 271 ? 5.436 -15.819 -17.619 1.00 91.00 271 THR A N 1
ATOM 2137 C CA . THR A 1 271 ? 5.120 -17.258 -17.554 1.00 91.00 271 THR A CA 1
ATOM 2138 C C . THR A 1 271 ? 6.343 -18.138 -17.296 1.00 91.00 271 THR A C 1
ATOM 2140 O O . THR A 1 271 ? 6.203 -19.338 -17.062 1.00 91.00 271 THR A O 1
ATOM 2143 N N . ALA A 1 272 ? 7.549 -17.577 -17.381 1.00 90.31 272 ALA A N 1
ATOM 2144 C CA . ALA A 1 272 ? 8.788 -18.321 -17.215 1.00 90.31 272 ALA A CA 1
ATOM 2145 C C . ALA A 1 272 ? 9.052 -18.619 -15.729 1.00 90.31 272 ALA A C 1
ATOM 2147 O O . ALA A 1 272 ? 9.085 -17.715 -14.893 1.00 90.31 272 ALA A O 1
ATOM 2148 N N . LYS A 1 273 ? 9.263 -19.900 -15.399 1.00 87.31 273 LYS A N 1
ATOM 2149 C CA . LYS A 1 273 ? 9.569 -20.352 -14.027 1.00 87.31 273 LYS A CA 1
ATOM 2150 C C . LYS A 1 273 ? 10.976 -19.951 -13.574 1.00 87.31 273 LYS A C 1
ATOM 2152 O O . LYS A 1 273 ? 11.218 -19.790 -12.386 1.00 87.31 273 LYS A O 1
ATOM 2157 N N . ASP A 1 274 ? 11.877 -19.803 -14.532 1.00 89.25 274 ASP A N 1
ATOM 2158 C CA . ASP A 1 274 ? 13.301 -19.507 -14.399 1.00 89.25 274 ASP A CA 1
ATOM 2159 C C . ASP A 1 274 ? 13.631 -18.023 -14.634 1.00 89.25 274 ASP A C 1
ATOM 2161 O O . ASP A 1 274 ? 14.800 -17.645 -14.673 1.00 89.25 274 ASP A O 1
ATOM 2165 N N . ALA A 1 275 ? 12.617 -17.160 -14.775 1.00 90.88 275 ALA A N 1
ATOM 2166 C CA . ALA A 1 275 ? 12.843 -15.726 -14.897 1.00 90.88 275 ALA A CA 1
ATOM 2167 C C . ALA A 1 275 ? 13.525 -15.173 -13.636 1.00 90.88 275 ALA A C 1
ATOM 2169 O O . ALA A 1 275 ? 13.051 -15.361 -12.513 1.00 90.88 275 ALA A O 1
ATOM 2170 N N . TYR A 1 276 ? 14.624 -14.443 -13.828 1.00 92.19 276 TYR A N 1
ATOM 2171 C CA . TYR A 1 276 ? 15.293 -13.730 -12.747 1.00 92.19 276 TYR A CA 1
ATOM 2172 C C . TYR A 1 276 ? 14.515 -12.459 -12.394 1.00 92.19 276 TYR A C 1
ATOM 2174 O O . TYR A 1 276 ? 14.410 -11.537 -13.206 1.00 92.19 276 TYR A O 1
ATOM 2182 N N . TRP A 1 277 ? 13.972 -12.406 -11.178 1.00 92.31 277 TRP A N 1
ATOM 2183 C CA . TRP A 1 277 ? 13.188 -11.278 -10.676 1.00 92.31 277 TRP A CA 1
ATOM 2184 C C . TRP A 1 277 ? 14.006 -10.438 -9.697 1.00 92.31 277 TRP A C 1
ATOM 2186 O O . TRP A 1 277 ? 14.471 -10.928 -8.669 1.00 92.31 277 TRP A O 1
ATOM 2196 N N . ARG A 1 278 ? 14.136 -9.148 -10.002 1.00 92.25 278 ARG A N 1
ATOM 2197 C CA . ARG A 1 278 ? 14.710 -8.121 -9.133 1.00 92.25 278 ARG A CA 1
ATOM 2198 C C . ARG A 1 278 ? 13.600 -7.581 -8.241 1.00 92.25 278 ARG A C 1
ATOM 2200 O O . ARG A 1 278 ? 12.556 -7.154 -8.729 1.00 92.25 278 ARG A O 1
ATOM 2207 N N . ARG A 1 279 ? 13.810 -7.610 -6.929 1.00 90.38 279 ARG A N 1
ATOM 2208 C CA . ARG A 1 279 ? 12.817 -7.127 -5.969 1.00 90.38 279 ARG A CA 1
ATOM 2209 C C . ARG A 1 279 ? 12.868 -5.609 -5.868 1.00 90.38 279 ARG A C 1
ATOM 2211 O O . ARG A 1 279 ? 13.922 -5.071 -5.549 1.00 90.38 279 ARG A O 1
ATOM 2218 N N . ALA A 1 280 ? 11.733 -4.953 -6.094 1.00 88.69 280 ALA A N 1
ATOM 2219 C CA . ALA A 1 280 ? 11.570 -3.538 -5.782 1.00 88.69 280 ALA A CA 1
ATOM 2220 C C . ALA A 1 280 ? 11.331 -3.390 -4.276 1.00 88.69 280 ALA A C 1
ATOM 2222 O O . ALA A 1 280 ? 12.161 -2.849 -3.554 1.00 88.69 280 ALA A O 1
ATOM 2223 N N . PHE A 1 281 ? 10.246 -3.990 -3.785 1.00 85.62 281 PHE A N 1
ATOM 2224 C CA . PHE A 1 281 ? 9.936 -4.049 -2.362 1.00 85.62 281 PHE A CA 1
ATOM 2225 C C . PHE A 1 281 ? 9.156 -5.313 -2.000 1.00 85.62 281 PHE A C 1
ATOM 2227 O O . PHE A 1 281 ? 8.513 -5.941 -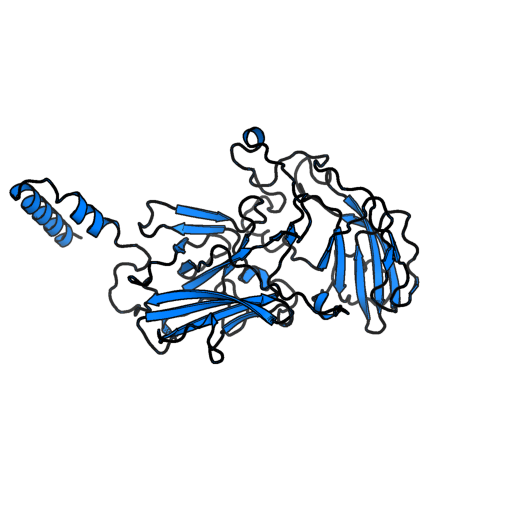2.840 1.00 85.62 281 PHE A O 1
ATOM 2234 N N . GLU A 1 282 ? 9.199 -5.669 -0.721 1.00 83.19 282 GLU A N 1
ATOM 2235 C CA . GLU A 1 282 ? 8.325 -6.660 -0.094 1.00 83.19 282 GLU A CA 1
ATOM 2236 C C . GLU A 1 282 ? 8.051 -6.195 1.332 1.00 83.19 282 GLU A C 1
ATOM 2238 O O . GLU A 1 282 ? 9.003 -5.958 2.076 1.00 83.19 282 GLU A O 1
ATOM 2243 N N . HIS A 1 283 ? 6.778 -6.081 1.717 1.00 76.75 283 HIS A N 1
ATOM 2244 C CA . HIS A 1 283 ? 6.380 -5.473 2.990 1.00 76.75 283 HIS A CA 1
ATOM 2245 C C . HIS A 1 283 ? 7.042 -6.110 4.226 1.00 76.75 283 HIS A C 1
ATOM 2247 O O . HIS A 1 283 ? 7.375 -5.392 5.165 1.00 76.75 283 HIS A O 1
ATOM 2253 N N . SER A 1 284 ? 7.305 -7.422 4.221 1.00 73.62 284 SER A N 1
ATOM 2254 C CA . SER A 1 284 ? 7.993 -8.117 5.324 1.00 73.62 284 SER A CA 1
ATOM 2255 C C . SER A 1 284 ? 9.480 -7.781 5.470 1.00 73.62 284 SER A C 1
ATOM 2257 O O . SER A 1 284 ? 10.070 -8.077 6.505 1.00 73.62 284 SER A O 1
ATOM 2259 N N . ARG A 1 285 ? 10.102 -7.191 4.443 1.00 74.44 285 ARG A N 1
ATOM 2260 C CA . ARG A 1 285 ? 11.541 -6.878 4.403 1.00 74.44 285 ARG A CA 1
ATOM 2261 C C . ARG A 1 285 ? 11.833 -5.383 4.458 1.00 74.44 285 ARG A C 1
ATOM 2263 O O . ARG A 1 285 ? 12.986 -4.979 4.329 1.00 74.44 285 ARG A O 1
ATOM 2270 N N . LEU A 1 286 ? 10.799 -4.560 4.604 1.00 69.19 286 LEU A N 1
ATOM 2271 C CA . LEU A 1 286 ? 10.951 -3.117 4.700 1.00 69.19 286 LEU A CA 1
ATOM 2272 C C . LEU A 1 286 ? 11.494 -2.728 6.069 1.00 69.19 286 LEU A C 1
ATOM 2274 O O . LEU A 1 286 ? 11.005 -3.189 7.099 1.00 69.19 286 LEU A O 1
ATOM 2278 N N . ALA A 1 287 ? 12.472 -1.824 6.076 1.00 60.59 287 ALA A N 1
ATOM 2279 C CA . ALA A 1 287 ? 12.901 -1.191 7.311 1.00 60.59 287 ALA A CA 1
ATOM 2280 C C . ALA A 1 287 ? 11.749 -0.344 7.894 1.00 60.59 287 ALA A C 1
ATOM 2282 O O . ALA A 1 287 ? 11.035 0.319 7.125 1.00 60.59 287 ALA A O 1
ATOM 2283 N N . PRO A 1 288 ? 11.566 -0.340 9.227 1.00 51.66 288 PRO A N 1
ATOM 2284 C CA . PRO A 1 288 ? 10.612 0.539 9.880 1.00 51.66 288 PRO A CA 1
ATOM 2285 C C . PRO A 1 288 ? 11.014 1.994 9.621 1.00 51.66 288 PRO A C 1
ATOM 2287 O O . PRO A 1 288 ? 12.161 2.378 9.831 1.00 51.66 288 PRO A O 1
ATOM 2290 N N . ASN A 1 289 ? 10.035 2.787 9.187 1.00 51.56 289 ASN A N 1
ATOM 2291 C CA . ASN A 1 289 ? 10.130 4.185 8.760 1.00 51.56 289 ASN A CA 1
ATOM 2292 C C . ASN A 1 289 ? 10.618 4.399 7.307 1.00 51.56 289 ASN A C 1
ATOM 2294 O O . ASN A 1 289 ? 11.689 3.976 6.894 1.00 51.56 289 ASN A O 1
ATOM 2298 N N . THR A 1 290 ? 9.767 5.108 6.553 1.00 49.84 290 THR A N 1
ATOM 2299 C CA . THR A 1 290 ? 10.007 5.872 5.305 1.00 49.84 290 THR A CA 1
ATOM 2300 C C . THR A 1 290 ? 10.261 5.163 3.967 1.00 49.84 290 THR A C 1
ATOM 2302 O O . THR A 1 290 ? 10.218 5.827 2.933 1.00 49.84 290 THR A O 1
ATOM 2305 N N . SER A 1 291 ? 10.422 3.846 3.910 1.00 53.22 291 SER A N 1
ATOM 2306 C CA . SER A 1 291 ? 11.001 3.213 2.715 1.00 53.22 291 SER A CA 1
ATOM 2307 C C . SER A 1 291 ? 10.037 2.898 1.540 1.00 53.22 291 SER A C 1
ATOM 2309 O O . SER A 1 291 ? 10.471 2.812 0.392 1.00 53.22 291 SER A O 1
ATOM 2311 N N . LEU A 1 292 ? 8.718 2.844 1.771 1.00 54.62 292 LEU A N 1
ATOM 2312 C CA . LEU A 1 292 ? 7.699 2.642 0.716 1.00 54.62 292 LEU A CA 1
ATOM 2313 C C . LEU A 1 292 ? 7.427 3.879 -0.152 1.00 54.62 292 LEU A C 1
ATOM 2315 O O . LEU A 1 292 ? 7.017 3.741 -1.306 1.00 54.62 292 LEU A O 1
ATOM 2319 N N . TRP A 1 293 ? 7.680 5.086 0.368 1.00 58.16 293 TRP A N 1
ATOM 2320 C CA . TRP A 1 293 ? 7.504 6.334 -0.389 1.00 58.16 293 TRP A CA 1
ATOM 2321 C C . TRP A 1 293 ? 8.386 6.393 -1.631 1.00 58.16 293 TRP A C 1
ATOM 2323 O O . TRP A 1 293 ? 8.062 7.119 -2.566 1.00 58.16 293 TRP A O 1
ATOM 2333 N N . ALA A 1 294 ? 9.478 5.621 -1.656 1.00 60.84 294 ALA A N 1
ATOM 2334 C CA . ALA A 1 294 ? 10.336 5.533 -2.822 1.00 60.84 294 ALA A CA 1
ATOM 2335 C C . ALA A 1 294 ? 9.540 5.072 -4.047 1.00 60.84 294 ALA A C 1
ATOM 2337 O O . ALA A 1 294 ? 9.601 5.712 -5.091 1.00 60.84 294 ALA A O 1
ATOM 2338 N N . HIS A 1 295 ? 8.740 4.017 -3.914 1.00 78.25 295 HIS A N 1
ATOM 2339 C CA . HIS A 1 295 ? 8.076 3.396 -5.056 1.00 78.25 295 HIS A CA 1
ATOM 2340 C C . HIS A 1 295 ? 6.772 4.072 -5.452 1.00 78.25 295 HIS A C 1
ATOM 2342 O O . HIS A 1 295 ? 6.373 3.941 -6.601 1.00 78.25 295 HIS A O 1
ATOM 2348 N N . TYR A 1 296 ? 6.118 4.801 -4.556 1.00 79.81 296 TYR A N 1
ATOM 2349 C CA . TYR A 1 296 ? 4.883 5.503 -4.884 1.00 79.81 296 TYR A CA 1
ATOM 2350 C C . TYR A 1 296 ? 5.138 6.734 -5.764 1.00 79.81 296 TYR A C 1
ATOM 2352 O O . TYR A 1 296 ? 6.024 7.543 -5.475 1.00 79.81 296 TYR A O 1
ATOM 2360 N N . VAL A 1 297 ? 4.356 6.903 -6.834 1.00 80.62 297 VAL A N 1
ATOM 2361 C CA . VAL A 1 297 ? 4.543 8.000 -7.795 1.00 80.62 297 VAL A CA 1
ATOM 2362 C C . VAL A 1 297 ? 3.268 8.820 -7.905 1.00 80.62 297 VAL A C 1
ATOM 2364 O O . VAL A 1 297 ? 2.425 8.487 -8.727 1.00 80.62 297 VAL A O 1
ATOM 2367 N N . PRO A 1 298 ? 3.122 9.915 -7.134 1.00 73.25 298 PRO A N 1
ATOM 2368 C CA . PRO A 1 298 ? 1.849 10.627 -6.996 1.00 73.25 298 PRO A CA 1
ATOM 2369 C C . PRO A 1 298 ? 1.330 11.224 -8.308 1.00 73.25 298 PRO A C 1
ATOM 2371 O O . PRO A 1 298 ? 0.136 11.449 -8.498 1.00 73.25 298 PRO A O 1
ATOM 2374 N N . THR A 1 299 ? 2.235 11.541 -9.227 1.00 78.00 299 THR A N 1
ATOM 2375 C CA . THR A 1 299 ? 1.885 12.047 -10.548 1.00 78.00 299 THR A CA 1
ATOM 2376 C C . THR A 1 299 ? 2.934 11.592 -11.544 1.00 78.00 299 THR A C 1
ATOM 2378 O O . THR A 1 299 ? 4.132 11.750 -11.306 1.00 78.00 299 THR A O 1
ATOM 2381 N N . LEU A 1 300 ? 2.469 11.066 -12.672 1.00 81.50 300 LEU A N 1
ATOM 2382 C CA . LEU A 1 300 ? 3.280 10.679 -13.814 1.00 81.50 300 LEU A CA 1
ATOM 2383 C C . LEU A 1 300 ? 2.797 11.462 -15.035 1.00 81.50 300 LEU A C 1
ATOM 2385 O O . LEU A 1 300 ? 1.605 11.475 -15.337 1.00 81.50 300 LEU A O 1
ATOM 2389 N N . VAL A 1 301 ? 3.703 12.130 -15.746 1.00 83.69 301 VAL A N 1
ATOM 2390 C CA . VAL A 1 301 ? 3.355 12.796 -17.006 1.00 83.69 301 VAL A CA 1
ATOM 2391 C C . VAL A 1 301 ? 3.655 11.824 -18.131 1.00 83.69 301 VAL A C 1
ATOM 2393 O O . VAL A 1 301 ? 4.811 11.490 -18.352 1.00 83.69 301 VAL A O 1
ATOM 2396 N N . VAL A 1 302 ? 2.631 11.382 -18.851 1.00 83.62 302 VAL A N 1
ATOM 2397 C CA . VAL A 1 302 ? 2.777 10.471 -19.985 1.00 83.62 302 VAL A CA 1
ATOM 2398 C C . VAL A 1 302 ? 2.747 11.275 -21.278 1.00 83.62 302 VAL A C 1
ATOM 2400 O O . VAL A 1 302 ? 1.748 11.920 -21.603 1.00 83.62 302 VAL A O 1
ATOM 2403 N N . ALA A 1 303 ? 3.850 11.254 -22.020 1.00 81.31 303 ALA A N 1
ATOM 2404 C CA . ALA A 1 303 ? 3.919 11.825 -23.359 1.00 81.31 303 ALA A CA 1
ATOM 2405 C C . ALA A 1 303 ? 3.490 10.794 -24.406 1.00 81.31 303 ALA A C 1
ATOM 2407 O O . ALA A 1 303 ? 3.844 9.619 -24.326 1.00 81.31 303 ALA A O 1
ATOM 2408 N N . SER A 1 304 ? 2.748 11.235 -25.421 1.00 67.81 304 SER A N 1
ATOM 2409 C CA . SER A 1 304 ? 2.418 10.378 -26.561 1.00 67.81 304 SER A CA 1
ATOM 2410 C C . SER A 1 304 ? 3.666 9.965 -27.355 1.00 67.81 304 SER A C 1
ATOM 2412 O O . SER A 1 304 ? 4.699 10.640 -27.337 1.00 67.81 304 SER A O 1
ATOM 2414 N N . ALA A 1 305 ? 3.523 8.913 -28.167 1.00 55.66 305 ALA A N 1
ATOM 2415 C CA . ALA A 1 305 ? 4.503 8.513 -29.179 1.00 55.66 305 ALA A CA 1
ATOM 2416 C C . ALA A 1 305 ? 4.860 9.637 -30.181 1.00 55.66 305 ALA A C 1
ATOM 2418 O O . ALA A 1 305 ? 5.822 9.493 -30.927 1.00 55.66 305 ALA A O 1
ATOM 2419 N N . GLY A 1 306 ? 4.101 10.743 -30.200 1.00 54.12 306 GLY A N 1
ATOM 2420 C CA . GLY A 1 306 ? 4.339 11.950 -30.992 1.00 54.12 306 GLY A CA 1
ATOM 2421 C C . GLY A 1 306 ? 5.272 12.993 -30.356 1.00 54.12 306 GLY A C 1
ATOM 2422 O O . GLY A 1 306 ? 5.499 14.052 -30.940 1.00 54.12 306 GLY A O 1
ATOM 2423 N N . GLY A 1 307 ? 5.778 12.737 -29.145 1.00 54.00 307 GLY A N 1
ATOM 2424 C CA . GLY A 1 307 ? 6.517 13.714 -28.346 1.00 54.00 307 GLY A CA 1
ATOM 2425 C C . GLY A 1 307 ? 5.598 14.680 -27.588 1.00 54.00 307 GLY A C 1
ATOM 2426 O O . GLY A 1 307 ? 4.499 14.317 -27.167 1.00 54.00 307 GLY A O 1
ATOM 2427 N N . ASN A 1 308 ? 6.053 15.926 -27.405 1.00 56.91 308 ASN A N 1
ATOM 2428 C CA . ASN A 1 308 ? 5.420 16.951 -26.554 1.00 56.91 308 ASN A CA 1
ATOM 2429 C C . ASN A 1 308 ? 4.006 17.398 -26.977 1.00 56.91 308 ASN A C 1
ATOM 2431 O O . ASN A 1 308 ? 3.385 18.152 -26.232 1.00 56.91 308 ASN A O 1
ATOM 2435 N N . ALA A 1 309 ? 3.507 16.967 -28.139 1.00 55.12 309 ALA A N 1
ATOM 2436 C CA . ALA A 1 309 ? 2.242 17.438 -28.703 1.00 55.12 309 ALA A CA 1
ATOM 2437 C C . ALA A 1 309 ? 1.011 17.038 -27.869 1.00 55.12 309 ALA A C 1
ATOM 2439 O O . ALA A 1 309 ? 0.039 17.785 -27.821 1.00 55.12 309 ALA A O 1
ATOM 2440 N N . LEU A 1 310 ? 1.060 15.893 -27.180 1.00 64.12 310 LEU A N 1
ATOM 2441 C CA . LEU A 1 310 ? 0.004 15.437 -26.276 1.00 64.12 310 LEU A CA 1
ATOM 2442 C C . LEU A 1 310 ? 0.638 14.869 -25.006 1.00 64.12 310 LEU A C 1
ATOM 2444 O O . LEU A 1 310 ? 1.378 13.881 -25.054 1.00 64.12 310 LEU A O 1
ATOM 2448 N N . ARG A 1 311 ? 0.350 15.517 -23.876 1.00 77.19 311 ARG A N 1
ATOM 2449 C CA . ARG A 1 311 ? 0.748 15.084 -22.535 1.00 77.19 311 ARG A CA 1
ATOM 2450 C C . ARG A 1 311 ? -0.506 14.780 -21.730 1.00 77.19 311 ARG A C 1
ATOM 2452 O O . ARG A 1 311 ? -1.356 15.652 -21.573 1.00 77.19 311 ARG A O 1
ATOM 2459 N N . ALA A 1 312 ? -0.587 13.567 -21.206 1.00 76.50 312 ALA A N 1
ATOM 2460 C CA . ALA A 1 312 ? -1.570 13.190 -20.204 1.00 76.50 312 ALA A CA 1
ATOM 2461 C C . ALA A 1 312 ? -0.898 13.177 -18.829 1.00 76.50 312 ALA A C 1
ATOM 2463 O O . ALA A 1 312 ? 0.287 12.870 -18.709 1.00 76.50 312 ALA A O 1
ATOM 2464 N N . GLN A 1 313 ? -1.638 13.532 -17.786 1.00 75.31 313 GLN A N 1
ATOM 2465 C CA . GLN A 1 313 ? -1.182 13.361 -16.411 1.00 75.31 313 GLN A CA 1
ATOM 2466 C C . GLN A 1 313 ? -1.932 12.178 -15.822 1.00 75.31 313 GLN A C 1
ATOM 2468 O O . GLN A 1 313 ? -3.149 12.248 -15.709 1.00 75.31 313 GLN A O 1
ATOM 2473 N N . LEU A 1 314 ? -1.202 11.133 -15.444 1.00 74.75 314 LEU A N 1
ATOM 2474 C CA . LEU A 1 314 ? -1.726 10.074 -14.595 1.00 74.75 314 LEU A CA 1
ATOM 2475 C C . LEU A 1 314 ? -1.515 10.508 -13.153 1.00 74.75 314 LEU A C 1
ATOM 2477 O O . LEU A 1 314 ? -0.377 10.718 -12.712 1.00 74.75 314 LEU A O 1
ATOM 2481 N N . LYS A 1 315 ? -2.610 10.686 -12.425 1.00 70.62 315 LYS A N 1
ATOM 2482 C CA . LYS A 1 315 ? -2.561 11.064 -11.018 1.00 70.62 315 LYS A CA 1
ATOM 2483 C C . LYS A 1 315 ? -2.787 9.812 -10.195 1.00 70.62 315 LYS A C 1
ATOM 2485 O O . LYS A 1 315 ? -3.908 9.375 -9.999 1.00 70.62 315 LYS A O 1
ATOM 2490 N N . SER A 1 316 ? -1.692 9.267 -9.677 1.00 65.06 316 SER A N 1
ATOM 2491 C CA . SER A 1 316 ? -1.748 8.312 -8.577 1.00 65.06 316 SER A CA 1
ATOM 2492 C C . SER A 1 316 ? -2.022 9.115 -7.320 1.00 65.06 316 SER A C 1
ATOM 2494 O O . SER A 1 316 ? -1.129 9.486 -6.562 1.00 65.06 316 SER A O 1
ATOM 2496 N N . GLN A 1 317 ? -3.262 9.481 -7.117 1.00 58.44 317 GLN A N 1
ATOM 2497 C CA . GLN A 1 317 ? -3.762 9.762 -5.785 1.00 58.44 317 GLN A CA 1
ATOM 2498 C C . GLN A 1 317 ? -4.896 8.761 -5.601 1.00 58.44 317 GLN A C 1
ATOM 2500 O O . GLN A 1 317 ? -5.188 7.999 -6.519 1.00 58.44 317 GLN A O 1
ATOM 2505 N N . PHE A 1 318 ? -5.543 8.699 -4.452 1.00 52.50 318 PHE A N 1
ATOM 2506 C CA . PHE A 1 318 ? -6.855 8.059 -4.401 1.00 52.50 318 PHE A CA 1
ATOM 2507 C C . PHE A 1 318 ? -7.846 8.935 -5.203 1.00 52.50 318 PHE A C 1
ATOM 2509 O O . PHE A 1 318 ? -8.780 9.492 -4.641 1.00 52.50 318 PHE A O 1
ATOM 2516 N N . ASP A 1 319 ? -7.556 9.167 -6.491 1.00 42.44 319 ASP A N 1
ATOM 2517 C CA . ASP A 1 319 ? -8.406 9.857 -7.438 1.00 42.44 319 ASP A CA 1
ATOM 2518 C C . ASP A 1 319 ? -9.559 8.905 -7.680 1.00 42.44 319 ASP A C 1
ATOM 2520 O O . ASP A 1 319 ? -9.411 7.787 -8.172 1.00 42.44 319 ASP A O 1
ATOM 2524 N N . GLU A 1 320 ? -10.727 9.352 -7.263 1.00 45.06 320 GLU A N 1
ATOM 2525 C CA . GLU A 1 320 ? -11.939 8.558 -7.288 1.00 45.06 320 GLU A CA 1
ATOM 2526 C C . GLU A 1 320 ? -12.352 8.211 -8.729 1.00 45.06 320 GLU A C 1
ATOM 2528 O O . GLU A 1 320 ? -13.171 7.316 -8.918 1.00 45.06 320 GLU A O 1
ATOM 2533 N N . LYS A 1 321 ? -11.746 8.874 -9.732 1.00 48.00 321 LYS A N 1
ATOM 2534 C CA . LYS A 1 321 ? -11.919 8.631 -11.171 1.00 48.00 321 LYS A CA 1
ATOM 2535 C C . LYS A 1 321 ? -10.995 7.547 -11.721 1.00 48.00 321 LYS A C 1
ATOM 2537 O O . LYS A 1 321 ? -11.436 6.696 -12.486 1.00 48.00 321 LYS A O 1
ATOM 2542 N N . GLU A 1 322 ? -9.710 7.599 -11.375 1.00 53.78 322 GLU A N 1
ATOM 2543 C CA . GLU A 1 322 ? -8.684 6.653 -11.821 1.00 53.78 322 GLU A CA 1
ATOM 2544 C C . GLU A 1 322 ? -8.306 5.804 -10.609 1.00 53.78 322 GLU A C 1
ATOM 2546 O O . GLU A 1 322 ? -7.397 6.140 -9.860 1.00 53.78 322 GLU A O 1
ATOM 2551 N N . ARG A 1 323 ? -9.064 4.720 -10.387 1.00 66.44 323 ARG A N 1
ATOM 2552 C CA . ARG A 1 323 ? -8.986 3.795 -9.238 1.00 66.44 323 ARG A CA 1
ATOM 2553 C C . ARG A 1 323 ? -7.671 2.993 -9.189 1.00 66.44 323 ARG A C 1
ATOM 2555 O O . ARG A 1 323 ? -7.682 1.770 -9.055 1.00 66.44 323 ARG A O 1
ATOM 2562 N N . GLY A 1 324 ? -6.523 3.653 -9.318 1.00 72.38 324 GLY A N 1
ATOM 2563 C CA . GLY A 1 324 ? -5.218 3.024 -9.424 1.00 72.38 324 GLY A CA 1
ATOM 2564 C C . GLY A 1 324 ? -4.086 3.823 -8.791 1.00 72.38 324 GLY A C 1
ATOM 2565 O O . GLY A 1 324 ? -4.122 5.044 -8.682 1.00 72.38 324 GLY A O 1
ATOM 2566 N N . LEU A 1 325 ? -3.050 3.098 -8.379 1.00 79.12 325 LEU A N 1
ATOM 2567 C CA . LEU A 1 325 ? -1.800 3.645 -7.875 1.00 79.12 325 LEU A CA 1
ATOM 2568 C C . LEU A 1 325 ? -0.676 3.333 -8.858 1.00 79.12 325 LEU A C 1
ATOM 2570 O O . LEU A 1 325 ? -0.566 2.220 -9.373 1.00 79.12 325 LEU A O 1
ATOM 2574 N N . VAL A 1 326 ? 0.187 4.314 -9.096 1.00 84.44 326 VAL A N 1
ATOM 2575 C CA . VAL A 1 326 ? 1.370 4.168 -9.944 1.00 84.44 326 VAL A CA 1
ATOM 2576 C C . VAL A 1 326 ? 2.579 3.886 -9.064 1.00 84.44 326 VAL A C 1
ATOM 2578 O O . VAL A 1 326 ? 2.910 4.664 -8.166 1.00 84.44 326 VAL A O 1
ATOM 2581 N N . TYR A 1 327 ? 3.271 2.789 -9.369 1.00 88.12 327 TYR A N 1
ATOM 2582 C CA . TYR A 1 327 ? 4.495 2.389 -8.686 1.00 88.12 327 TYR A CA 1
ATOM 2583 C C . TYR A 1 327 ? 5.701 2.454 -9.623 1.00 88.12 327 TYR A C 1
ATOM 2585 O O . TYR A 1 327 ? 5.617 2.012 -10.765 1.00 88.12 327 TYR A O 1
ATOM 2593 N N . CYS A 1 328 ? 6.839 2.947 -9.134 1.00 91.00 328 CYS A N 1
ATOM 2594 C CA . CYS A 1 328 ? 8.138 2.853 -9.795 1.00 91.00 328 CYS A CA 1
ATOM 2595 C C . CYS A 1 328 ? 8.880 1.606 -9.304 1.00 91.00 328 CYS A C 1
ATOM 2597 O O . CYS A 1 328 ? 9.285 1.558 -8.149 1.00 91.00 328 CYS A O 1
ATOM 2599 N N . ALA A 1 329 ? 9.093 0.600 -10.150 1.00 92.44 329 ALA A N 1
ATOM 2600 C CA . ALA A 1 329 ? 9.690 -0.679 -9.757 1.00 92.44 329 ALA A CA 1
ATOM 2601 C C . ALA A 1 329 ? 11.220 -0.627 -9.559 1.00 92.44 329 ALA A C 1
ATOM 2603 O O . ALA A 1 329 ? 11.798 -1.523 -8.954 1.00 92.44 329 ALA A O 1
ATOM 2604 N N . THR A 1 330 ? 11.894 0.414 -10.045 1.00 92.38 330 THR A N 1
ATOM 2605 C CA . THR A 1 330 ? 13.368 0.472 -10.125 1.00 92.38 330 THR A CA 1
ATOM 2606 C C . THR A 1 330 ? 14.034 1.355 -9.080 1.00 92.38 330 THR A C 1
ATOM 2608 O O . THR A 1 330 ? 15.255 1.475 -9.099 1.00 92.38 330 THR A O 1
ATOM 2611 N N . ARG A 1 331 ? 13.271 1.964 -8.163 1.00 88.38 331 ARG A N 1
ATOM 2612 C CA . ARG A 1 331 ? 13.772 2.843 -7.086 1.00 88.38 331 ARG A CA 1
ATOM 2613 C C . ARG A 1 331 ? 14.456 2.091 -5.942 1.00 88.38 331 ARG A C 1
ATOM 2615 O O . ARG A 1 331 ? 14.121 2.204 -4.764 1.00 88.38 331 ARG A O 1
ATOM 2622 N N . THR A 1 332 ? 15.445 1.304 -6.330 1.00 80.94 332 THR A N 1
ATOM 2623 C CA . THR A 1 332 ? 16.344 0.542 -5.473 1.00 80.94 332 THR A CA 1
ATOM 2624 C C . THR A 1 332 ? 17.775 0.809 -5.916 1.00 80.94 332 THR A C 1
ATOM 2626 O O . THR A 1 332 ? 18.071 0.723 -7.105 1.00 80.94 332 THR A O 1
ATOM 2629 N N . SER A 1 333 ? 18.671 1.089 -4.977 1.00 78.19 333 SER A N 1
ATOM 2630 C CA . SER A 1 333 ? 20.108 1.212 -5.209 1.00 78.19 333 SER A CA 1
ATOM 2631 C C . SER A 1 333 ? 20.838 0.225 -4.306 1.00 78.19 333 SER A C 1
ATOM 2633 O O . SER A 1 333 ? 20.612 0.212 -3.098 1.00 78.19 333 SER A O 1
ATOM 2635 N N . LEU A 1 334 ? 21.670 -0.644 -4.891 1.00 73.81 334 LEU A N 1
ATOM 2636 C CA . LEU A 1 334 ? 22.425 -1.682 -4.167 1.00 73.81 334 LEU A CA 1
ATOM 2637 C C . LEU A 1 334 ? 21.549 -2.576 -3.262 1.00 73.81 334 LEU A C 1
ATOM 2639 O O . LEU A 1 334 ? 21.960 -2.977 -2.181 1.00 73.81 334 LEU A O 1
ATOM 2643 N N . GLY A 1 335 ? 20.314 -2.865 -3.686 1.00 68.50 335 GLY A N 1
ATOM 2644 C CA . GLY A 1 335 ? 19.356 -3.656 -2.901 1.00 68.50 335 GLY A CA 1
ATOM 2645 C C . GLY A 1 335 ? 18.667 -2.892 -1.763 1.00 68.50 335 GLY A C 1
ATOM 2646 O O . GLY A 1 335 ? 17.784 -3.447 -1.112 1.00 68.50 335 GLY A O 1
ATOM 2647 N N . HIS A 1 336 ? 19.011 -1.620 -1.557 1.00 73.06 336 HIS A N 1
ATOM 2648 C CA . HIS A 1 336 ? 18.353 -0.724 -0.615 1.00 73.06 336 HIS A CA 1
ATOM 2649 C C . HIS A 1 336 ? 17.383 0.217 -1.329 1.00 73.06 336 HIS A C 1
ATOM 2651 O O . HIS A 1 336 ? 17.558 0.577 -2.491 1.00 73.06 336 HIS A O 1
ATOM 2657 N N . LEU A 1 337 ? 16.344 0.635 -0.618 1.00 75.06 337 LEU A N 1
ATOM 2658 C CA . LEU A 1 337 ? 15.311 1.524 -1.141 1.00 75.06 337 LEU A CA 1
ATOM 2659 C C . LEU A 1 337 ? 15.885 2.933 -1.304 1.00 75.06 337 LEU A C 1
ATOM 2661 O O . LEU A 1 337 ? 16.471 3.480 -0.372 1.00 75.06 337 LEU A O 1
ATOM 2665 N N . SER A 1 338 ? 15.745 3.514 -2.496 1.00 78.50 338 SER A N 1
ATOM 2666 C CA . SER A 1 338 ? 16.314 4.826 -2.811 1.00 78.50 338 SER A CA 1
ATOM 2667 C C . SER A 1 338 ? 15.452 5.548 -3.834 1.00 78.50 338 SER A C 1
ATOM 2669 O O . SER A 1 338 ? 15.175 5.016 -4.906 1.00 78.50 338 SER A O 1
ATOM 2671 N N . LEU A 1 339 ? 15.073 6.792 -3.533 1.00 75.56 339 LEU A N 1
ATOM 2672 C CA . LEU A 1 339 ? 14.333 7.651 -4.462 1.00 75.56 339 LEU A CA 1
ATOM 2673 C C . LEU A 1 339 ? 15.101 7.887 -5.769 1.00 75.56 339 LEU A C 1
ATOM 2675 O O . LEU A 1 339 ? 14.480 8.047 -6.810 1.00 75.56 339 LEU A O 1
ATOM 2679 N N . GLN A 1 340 ? 16.431 7.883 -5.712 1.00 80.25 340 GLN A N 1
ATOM 2680 C CA . GLN A 1 340 ? 17.323 8.045 -6.859 1.00 80.25 340 GLN A CA 1
ATOM 2681 C C . GLN A 1 340 ? 17.670 6.711 -7.533 1.00 80.25 340 GLN A C 1
ATOM 2683 O O . GLN A 1 340 ? 18.407 6.700 -8.513 1.00 80.25 340 GLN A O 1
ATOM 2688 N N . GLY A 1 341 ? 17.183 5.585 -7.005 1.00 85.12 341 GLY A N 1
ATOM 2689 C CA . GLY A 1 341 ? 17.402 4.280 -7.610 1.00 85.12 341 GLY A CA 1
ATOM 2690 C C . GLY A 1 341 ? 16.772 4.208 -9.000 1.00 85.12 341 GLY A C 1
ATOM 2691 O O . GLY A 1 341 ? 15.642 4.650 -9.215 1.00 85.12 341 GLY A O 1
ATOM 2692 N N . ALA A 1 342 ? 17.502 3.624 -9.939 1.00 91.44 342 ALA A N 1
ATOM 2693 C CA . ALA A 1 342 ? 17.046 3.421 -11.300 1.00 91.44 342 ALA A CA 1
ATOM 2694 C C . ALA A 1 342 ? 17.676 2.158 -11.886 1.00 91.44 342 ALA A C 1
ATOM 2696 O O . ALA A 1 342 ? 18.680 1.636 -11.394 1.00 91.44 342 ALA A O 1
ATOM 2697 N N . TRP A 1 343 ? 17.092 1.661 -12.970 1.00 92.69 343 TRP A N 1
ATOM 2698 C CA . TRP A 1 343 ? 17.707 0.611 -13.758 1.00 92.69 343 TRP A CA 1
ATOM 2699 C C . TRP A 1 343 ? 18.851 1.191 -14.586 1.00 92.69 343 TRP A C 1
ATOM 2701 O O . TRP A 1 343 ? 18.620 1.939 -15.535 1.00 92.69 343 TRP A O 1
ATOM 2711 N N . ASN A 1 344 ? 20.086 0.819 -14.254 1.00 91.19 344 ASN A N 1
ATOM 2712 C CA . ASN A 1 344 ? 21.239 1.151 -15.078 1.00 91.19 344 ASN A CA 1
ATOM 2713 C C . ASN A 1 344 ? 21.340 0.189 -16.272 1.00 91.19 344 ASN A C 1
ATOM 2715 O O . ASN A 1 344 ? 21.819 -0.937 -16.138 1.00 91.19 344 ASN A O 1
ATOM 2719 N N . ILE A 1 345 ? 20.936 0.656 -17.453 1.00 90.12 345 ILE A N 1
ATOM 2720 C CA . ILE A 1 345 ? 20.984 -0.129 -18.693 1.00 90.12 345 ILE A CA 1
ATOM 2721 C C . ILE A 1 345 ? 22.421 -0.451 -19.088 1.00 90.12 345 ILE A C 1
ATOM 2723 O O . ILE A 1 345 ? 22.675 -1.508 -19.659 1.00 90.12 345 ILE A O 1
ATOM 2727 N N . THR A 1 346 ? 23.378 0.423 -18.767 1.00 85.56 346 THR A N 1
ATOM 2728 C CA . THR A 1 346 ? 24.778 0.212 -19.158 1.00 85.56 346 THR A CA 1
ATOM 2729 C C . THR A 1 346 ? 25.397 -1.001 -18.463 1.00 85.56 346 THR A C 1
ATOM 2731 O O . THR A 1 346 ? 26.283 -1.634 -19.032 1.00 85.56 346 THR A O 1
ATOM 2734 N N . ALA A 1 347 ? 24.864 -1.384 -17.301 1.00 86.38 347 ALA A N 1
ATOM 2735 C CA . ALA A 1 347 ? 25.282 -2.562 -16.553 1.00 86.38 347 ALA A CA 1
ATOM 2736 C C . ALA A 1 347 ? 24.695 -3.884 -17.088 1.00 86.38 347 ALA A C 1
ATOM 2738 O O . ALA A 1 347 ? 25.114 -4.949 -16.640 1.00 86.38 347 ALA A O 1
ATOM 2739 N N . GLU A 1 348 ? 23.740 -3.855 -18.029 1.00 87.69 348 GLU A N 1
ATOM 2740 C CA . GLU A 1 348 ? 23.226 -5.092 -18.630 1.00 87.69 348 GLU A CA 1
ATOM 2741 C C . GLU A 1 348 ? 24.279 -5.729 -19.553 1.00 87.69 348 GLU A C 1
ATOM 2743 O O . GLU A 1 348 ? 24.930 -5.006 -20.314 1.00 87.69 348 GLU A O 1
ATOM 2748 N N . PRO A 1 349 ? 24.438 -7.065 -19.542 1.00 83.56 349 PRO A N 1
ATOM 2749 C CA . PRO A 1 349 ? 25.504 -7.751 -20.277 1.00 83.56 349 PRO A CA 1
ATOM 2750 C C . PRO A 1 349 ? 25.300 -7.725 -21.794 1.00 83.56 349 PRO A C 1
ATOM 2752 O O . PRO A 1 349 ? 26.251 -7.862 -22.559 1.00 83.56 349 PRO A O 1
ATOM 2755 N N . THR A 1 350 ? 24.058 -7.563 -22.245 1.00 87.69 350 THR A N 1
ATOM 2756 C CA . THR A 1 350 ? 23.685 -7.618 -23.657 1.00 87.69 350 THR A CA 1
ATOM 2757 C C . THR A 1 350 ? 22.907 -6.376 -24.065 1.00 87.69 350 THR A C 1
ATOM 2759 O O . THR A 1 350 ? 22.132 -5.813 -23.292 1.00 87.69 350 THR A O 1
ATOM 2762 N N . ARG A 1 351 ? 23.097 -5.945 -25.314 1.00 88.56 351 ARG A N 1
ATOM 2763 C CA . ARG A 1 351 ? 22.342 -4.850 -25.946 1.00 88.56 351 ARG A CA 1
ATOM 2764 C C . ARG A 1 351 ? 21.304 -5.405 -26.921 1.00 88.56 351 ARG A C 1
ATOM 2766 O O . ARG A 1 351 ? 21.314 -6.592 -27.235 1.00 88.56 351 ARG A O 1
ATOM 2773 N N . GLY A 1 352 ? 20.401 -4.548 -27.398 1.00 89.00 352 GLY A N 1
ATOM 2774 C CA . GLY A 1 352 ? 19.340 -4.930 -28.332 1.00 89.00 352 GLY A CA 1
ATOM 2775 C C . GLY A 1 352 ? 17.988 -5.156 -27.656 1.00 89.00 352 GLY A C 1
ATOM 2776 O O . GLY A 1 352 ? 17.688 -4.558 -26.623 1.00 89.00 352 GLY A O 1
ATOM 2777 N N . GLU A 1 353 ? 17.126 -5.968 -28.264 1.00 91.75 353 GLU A N 1
ATOM 2778 C CA . GLU A 1 353 ? 15.756 -6.150 -27.777 1.00 91.75 353 GLU A CA 1
ATOM 2779 C C . GLU A 1 353 ? 15.713 -6.935 -26.467 1.00 91.75 353 GLU A C 1
ATOM 2781 O O . GLU A 1 353 ? 16.268 -8.026 -26.360 1.00 91.75 353 GLU A O 1
ATOM 2786 N N . HIS A 1 354 ? 15.020 -6.379 -25.480 1.00 92.19 354 HIS A N 1
ATOM 2787 C CA . HIS A 1 354 ? 14.811 -6.976 -24.171 1.00 92.19 354 HIS A CA 1
ATOM 2788 C C . HIS A 1 354 ? 13.320 -7.010 -23.858 1.00 92.19 354 HIS A C 1
ATOM 2790 O O . HIS A 1 354 ? 12.578 -6.076 -24.173 1.00 92.19 354 HIS A O 1
ATOM 2796 N N . ARG A 1 355 ? 12.879 -8.091 -23.218 1.00 92.50 355 ARG A N 1
ATOM 2797 C CA . ARG A 1 355 ? 11.601 -8.112 -22.511 1.00 92.50 355 ARG A CA 1
ATOM 2798 C C . ARG A 1 355 ? 11.816 -7.481 -21.148 1.00 92.50 355 ARG A C 1
ATOM 2800 O O . ARG A 1 355 ? 12.772 -7.825 -20.459 1.00 92.50 355 ARG A O 1
ATOM 2807 N N . VAL A 1 356 ? 10.918 -6.584 -20.773 1.00 92.81 356 VAL A N 1
ATOM 2808 C CA . VAL A 1 356 ? 10.850 -6.002 -19.437 1.00 92.81 356 VAL A CA 1
ATOM 2809 C C . VAL A 1 356 ? 9.496 -6.345 -18.856 1.00 92.81 356 VAL A C 1
ATOM 2811 O O . VAL A 1 356 ? 8.473 -6.106 -19.496 1.00 92.81 356 VAL A O 1
ATOM 2814 N N . ALA A 1 357 ? 9.494 -6.909 -17.657 1.00 93.50 357 ALA A N 1
ATOM 2815 C CA . ALA A 1 357 ? 8.287 -7.311 -16.963 1.00 93.50 357 ALA A CA 1
ATOM 2816 C C . ALA A 1 357 ? 8.238 -6.707 -15.565 1.00 93.50 357 ALA A C 1
ATOM 2818 O O . ALA A 1 357 ? 9.260 -6.583 -14.892 1.00 93.50 357 ALA A O 1
ATOM 2819 N N . VAL A 1 358 ? 7.035 -6.368 -15.124 1.00 94.06 358 VAL A N 1
ATOM 2820 C CA . VAL A 1 358 ? 6.734 -5.967 -13.753 1.00 94.06 358 VAL A CA 1
ATOM 2821 C C . VAL A 1 358 ? 5.698 -6.940 -13.219 1.00 94.06 358 VAL A C 1
ATOM 2823 O O . VAL A 1 358 ? 4.705 -7.229 -13.890 1.00 94.06 358 VAL A O 1
ATOM 2826 N N . ARG A 1 359 ? 5.936 -7.462 -12.017 1.00 92.94 359 ARG A N 1
ATOM 2827 C CA . ARG A 1 359 ? 5.047 -8.408 -11.352 1.00 92.94 359 ARG A CA 1
ATOM 2828 C C . ARG A 1 359 ? 4.761 -7.945 -9.937 1.00 92.94 359 ARG A C 1
ATOM 2830 O O . ARG A 1 359 ? 5.685 -7.800 -9.140 1.00 92.94 359 ARG A O 1
ATOM 2837 N N . ALA A 1 360 ? 3.488 -7.778 -9.612 1.00 91.19 360 ALA A N 1
ATOM 2838 C CA . ALA A 1 360 ? 3.067 -7.627 -8.229 1.00 91.19 360 ALA A CA 1
ATOM 2839 C C . ALA A 1 360 ? 2.663 -8.969 -7.637 1.00 91.19 360 ALA A C 1
ATOM 2841 O O . ALA A 1 360 ? 2.199 -9.867 -8.347 1.00 91.19 360 ALA A O 1
ATOM 2842 N N . ARG A 1 361 ? 2.836 -9.077 -6.323 1.00 89.31 361 ARG A N 1
ATOM 2843 C CA . ARG A 1 361 ? 2.390 -10.211 -5.525 1.00 89.31 361 ARG A CA 1
ATOM 2844 C C . ARG A 1 361 ? 1.547 -9.715 -4.368 1.00 89.31 361 ARG A C 1
ATOM 2846 O O . ARG A 1 361 ? 1.851 -8.673 -3.780 1.00 89.31 361 ARG A O 1
ATOM 2853 N N . ASP A 1 362 ? 0.514 -10.472 -4.046 1.00 82.75 362 ASP A N 1
ATOM 2854 C CA . ASP A 1 362 ? -0.147 -10.347 -2.757 1.00 82.75 362 ASP A CA 1
ATOM 2855 C C . ASP A 1 362 ? 0.622 -11.132 -1.678 1.00 82.75 362 ASP A C 1
ATOM 2857 O O . ASP A 1 362 ? 1.695 -11.699 -1.927 1.00 82.75 362 ASP A O 1
ATOM 2861 N N . LEU A 1 363 ? 0.089 -11.131 -0.456 1.00 78.94 363 LEU A N 1
ATOM 2862 C CA . LEU A 1 363 ? 0.692 -11.844 0.664 1.00 78.94 363 LEU A CA 1
ATOM 2863 C C . LEU A 1 363 ? 0.712 -13.368 0.461 1.00 78.94 363 LEU A C 1
ATOM 2865 O O . LEU A 1 363 ? 1.618 -14.045 0.944 1.00 78.94 363 LEU A O 1
ATOM 2869 N N . TYR A 1 364 ? -0.279 -13.907 -0.242 1.00 81.62 364 TYR A N 1
ATOM 2870 C CA . TYR A 1 364 ? -0.470 -15.344 -0.419 1.00 81.62 364 TYR A CA 1
ATOM 2871 C C . TYR A 1 364 ? 0.270 -15.900 -1.640 1.00 81.62 364 TYR A C 1
ATOM 2873 O O . TYR A 1 364 ? 0.248 -17.103 -1.890 1.00 81.62 364 TYR A O 1
ATOM 2881 N N . GLY A 1 365 ? 0.976 -15.036 -2.372 1.00 83.50 365 GLY A N 1
ATOM 2882 C CA . GLY A 1 365 ? 1.784 -15.399 -3.526 1.00 83.50 365 GLY A CA 1
ATOM 2883 C C . GLY A 1 365 ? 1.024 -15.387 -4.849 1.00 83.50 365 GLY A C 1
ATOM 2884 O O . GLY A 1 365 ? 1.615 -15.757 -5.864 1.00 83.50 365 GLY A O 1
ATOM 2885 N N . ASN A 1 366 ? -0.231 -14.931 -4.883 1.00 85.94 366 ASN A N 1
ATOM 2886 C CA . ASN A 1 366 ? -0.920 -14.671 -6.141 1.00 85.94 366 ASN A CA 1
ATOM 2887 C C . ASN A 1 366 ? -0.211 -13.533 -6.863 1.00 85.94 366 ASN A C 1
ATOM 2889 O O . ASN A 1 366 ? 0.183 -12.533 -6.257 1.00 85.94 366 ASN A O 1
ATOM 2893 N N . THR A 1 367 ? -0.038 -13.684 -8.173 1.00 89.00 367 THR A N 1
ATOM 2894 C CA . THR A 1 367 ? 0.772 -12.753 -8.953 1.00 89.00 367 THR A CA 1
ATOM 2895 C C . THR A 1 367 ? 0.005 -12.189 -10.129 1.00 89.00 367 THR A C 1
ATOM 2897 O O . THR A 1 367 ? -0.613 -12.947 -10.876 1.00 89.00 367 THR A O 1
ATOM 2900 N N . ALA A 1 368 ? 0.153 -10.892 -10.367 1.00 89.44 368 ALA A N 1
ATOM 2901 C CA . ALA A 1 368 ? -0.176 -10.289 -11.649 1.00 89.44 368 ALA A CA 1
ATOM 2902 C C . ALA A 1 368 ? 1.086 -9.758 -12.297 1.00 89.44 368 ALA A C 1
ATOM 2904 O O . ALA A 1 368 ? 1.925 -9.148 -11.635 1.00 89.44 368 ALA A O 1
ATOM 2905 N N . CYS A 1 369 ? 1.210 -9.998 -13.595 1.00 91.06 369 CYS A N 1
ATOM 2906 C CA . CYS A 1 369 ? 2.391 -9.641 -14.352 1.00 91.06 369 CYS A CA 1
ATOM 2907 C C . CYS A 1 369 ? 2.010 -8.942 -15.652 1.00 91.06 369 CYS A C 1
ATOM 2909 O O . CYS A 1 369 ? 1.109 -9.376 -16.375 1.00 91.06 369 CYS A O 1
ATOM 2911 N N . THR A 1 370 ? 2.731 -7.867 -15.941 1.00 91.06 370 THR A N 1
ATOM 2912 C CA . THR A 1 370 ? 2.683 -7.144 -17.205 1.00 91.06 370 THR A CA 1
ATOM 2913 C C . THR A 1 370 ? 4.079 -7.141 -17.813 1.00 91.06 370 THR A C 1
ATOM 2915 O O . THR A 1 370 ? 5.072 -7.007 -17.099 1.00 91.06 370 THR A O 1
ATOM 2918 N N . GLU A 1 371 ? 4.177 -7.314 -19.129 1.00 90.81 371 GLU A N 1
ATOM 2919 C CA . GLU A 1 371 ? 5.455 -7.279 -19.836 1.00 90.81 371 GLU A CA 1
ATOM 2920 C C . GLU A 1 371 ? 5.371 -6.487 -21.137 1.00 90.81 371 GLU A C 1
ATOM 2922 O O . GLU A 1 371 ? 4.318 -6.353 -21.762 1.00 90.81 371 GLU A O 1
ATOM 2927 N N . THR A 1 372 ? 6.516 -5.959 -21.552 1.00 90.12 372 THR A N 1
ATOM 2928 C CA . THR A 1 372 ? 6.684 -5.195 -22.784 1.00 90.12 372 THR A CA 1
ATOM 2929 C C . THR A 1 372 ? 8.068 -5.439 -23.379 1.00 90.12 372 THR A C 1
ATOM 2931 O O . THR A 1 372 ? 8.942 -6.021 -22.738 1.00 90.12 372 THR A O 1
ATOM 2934 N N . ILE A 1 373 ? 8.267 -5.011 -24.624 1.00 90.62 373 ILE A N 1
ATOM 2935 C CA . ILE A 1 373 ? 9.539 -5.134 -25.339 1.00 90.62 373 ILE A CA 1
ATOM 2936 C C . ILE A 1 373 ? 10.137 -3.741 -25.514 1.00 90.62 373 ILE A C 1
ATOM 2938 O O . ILE A 1 373 ? 9.463 -2.812 -25.962 1.00 90.62 373 ILE A O 1
ATOM 2942 N N . VAL A 1 374 ? 11.415 -3.616 -25.178 1.00 89.75 374 VAL A N 1
ATOM 2943 C CA . VAL A 1 374 ? 12.221 -2.398 -25.309 1.00 89.75 374 VAL A CA 1
ATOM 2944 C C . VAL A 1 374 ? 13.518 -2.723 -26.039 1.00 89.75 374 VAL A C 1
ATOM 2946 O O . VAL A 1 374 ? 13.895 -3.889 -26.155 1.00 89.75 374 VAL A O 1
ATOM 2949 N N . ARG A 1 375 ? 14.221 -1.708 -26.533 1.00 90.31 375 ARG A N 1
ATOM 2950 C CA . ARG A 1 375 ? 15.540 -1.856 -27.149 1.00 90.31 375 ARG A CA 1
ATOM 2951 C C . ARG A 1 375 ? 16.578 -1.132 -26.309 1.00 90.31 375 ARG A C 1
ATOM 2953 O O . ARG A 1 375 ? 16.535 0.085 -26.197 1.00 90.31 375 ARG A O 1
ATOM 2960 N N . LEU A 1 376 ? 17.528 -1.870 -25.754 1.00 91.19 376 LEU A N 1
ATOM 2961 C CA . LEU A 1 376 ? 18.652 -1.291 -25.027 1.00 91.19 376 LEU A CA 1
ATOM 2962 C C . LEU A 1 376 ? 19.694 -0.809 -26.032 1.00 91.19 376 LEU A C 1
ATOM 2964 O O . LEU A 1 376 ? 20.195 -1.611 -26.827 1.00 91.19 376 LEU A O 1
ATOM 2968 N N . VAL A 1 377 ? 19.995 0.487 -26.000 1.00 87.56 377 VAL A N 1
ATOM 2969 C CA . VAL A 1 377 ? 20.992 1.120 -26.869 1.00 87.56 377 VAL A CA 1
ATOM 2970 C C . VAL A 1 377 ? 22.174 1.625 -26.051 1.00 87.56 377 VAL A C 1
ATOM 2972 O O . VAL A 1 377 ? 22.042 1.934 -24.865 1.00 87.56 377 VAL A O 1
ATOM 2975 N N . ASP A 1 378 ? 23.346 1.669 -26.678 1.00 79.00 378 ASP A N 1
ATOM 2976 C CA . ASP A 1 378 ? 24.556 2.151 -26.026 1.00 79.00 378 ASP A CA 1
ATOM 2977 C C . ASP A 1 378 ? 24.494 3.688 -25.893 1.00 79.00 378 ASP A C 1
ATOM 2979 O O . ASP A 1 378 ? 24.147 4.371 -26.863 1.00 79.00 378 ASP A O 1
ATOM 2983 N N . PRO A 1 379 ? 24.789 4.270 -24.716 1.00 66.12 379 PRO A N 1
ATOM 2984 C CA . PRO A 1 379 ? 24.844 5.725 -24.563 1.00 66.12 379 PRO A CA 1
ATOM 2985 C C . PRO A 1 379 ? 25.945 6.389 -25.406 1.00 66.12 379 PRO A C 1
ATOM 2987 O O . PRO A 1 379 ? 25.862 7.588 -25.654 1.00 66.12 379 PRO A O 1
ATOM 2990 N N . THR A 1 380 ? 26.968 5.642 -25.832 1.00 66.25 380 THR A N 1
ATOM 2991 C CA . THR A 1 380 ? 28.082 6.154 -26.649 1.00 66.25 380 THR A CA 1
ATOM 2992 C C . THR A 1 380 ? 27.782 6.157 -28.145 1.00 66.25 380 THR A C 1
ATOM 2994 O O . THR A 1 380 ? 28.408 6.904 -28.897 1.00 66.25 380 THR A O 1
ATOM 2997 N N . THR A 1 381 ? 26.798 5.375 -28.598 1.00 60.84 381 THR A N 1
ATOM 2998 C CA . THR A 1 381 ? 26.309 5.473 -29.974 1.00 60.84 381 THR A CA 1
ATOM 2999 C C . THR A 1 381 ? 25.488 6.753 -30.139 1.00 60.84 381 THR A C 1
ATOM 3001 O O . THR A 1 381 ? 24.521 6.937 -29.396 1.00 60.84 381 THR A O 1
ATOM 3004 N N . PRO A 1 382 ? 25.819 7.638 -31.103 1.00 49.03 382 PRO A N 1
ATOM 3005 C CA . PRO A 1 382 ? 25.047 8.844 -31.356 1.00 49.03 382 PRO A CA 1
ATOM 3006 C C . PRO A 1 382 ? 23.647 8.451 -31.821 1.00 49.03 382 PRO A C 1
ATOM 3008 O O . PRO A 1 382 ? 23.400 8.094 -32.974 1.00 49.03 382 PRO A O 1
ATOM 3011 N N . HIS A 1 383 ? 22.714 8.507 -30.883 1.00 50.59 383 HIS A N 1
ATOM 3012 C CA . HIS A 1 383 ? 21.299 8.378 -31.144 1.00 50.59 383 HIS A CA 1
ATOM 3013 C C . HIS A 1 383 ? 20.662 9.748 -30.918 1.00 50.59 383 HIS A C 1
ATOM 3015 O O . HIS A 1 383 ? 20.917 10.369 -29.883 1.00 50.59 383 HIS A O 1
ATOM 3021 N N . PRO A 1 384 ? 19.840 10.255 -31.859 1.00 50.94 384 PRO A N 1
ATOM 3022 C CA . PRO A 1 384 ? 19.009 11.414 -31.562 1.00 50.94 384 PRO A CA 1
ATOM 3023 C C . PRO A 1 384 ? 18.205 11.081 -30.304 1.00 50.94 384 PRO A C 1
ATOM 3025 O O . PRO A 1 384 ? 17.698 9.963 -30.214 1.00 50.94 384 PRO A O 1
ATOM 3028 N N . ASN A 1 385 ? 18.178 12.012 -29.342 1.00 52.12 385 ASN A N 1
ATOM 3029 C CA . ASN A 1 385 ? 17.656 11.820 -27.986 1.00 52.12 385 ASN A CA 1
ATOM 3030 C C . ASN A 1 385 ? 16.515 10.777 -27.958 1.00 52.12 385 ASN A C 1
ATOM 3032 O O . ASN A 1 385 ? 15.440 11.069 -28.486 1.00 52.12 385 ASN A O 1
ATOM 3036 N N . PRO A 1 386 ? 16.727 9.571 -27.391 1.00 52.78 386 PRO A N 1
ATOM 3037 C CA . PRO A 1 386 ? 15.755 8.476 -27.474 1.00 52.78 386 PRO A CA 1
ATOM 3038 C C . PRO A 1 386 ? 14.427 8.814 -26.783 1.00 52.78 386 PRO A C 1
ATOM 3040 O O . PRO A 1 386 ? 13.406 8.185 -27.051 1.00 52.78 386 PRO A O 1
ATOM 3043 N N . TRP A 1 387 ? 14.429 9.856 -25.949 1.00 51.72 387 TRP A N 1
ATOM 3044 C CA . TRP A 1 387 ? 13.271 10.414 -25.256 1.00 51.72 387 TRP A CA 1
ATOM 3045 C C . TRP A 1 387 ? 12.515 11.475 -26.079 1.00 51.72 387 TRP A C 1
ATOM 3047 O O . TRP A 1 387 ? 11.573 12.093 -25.589 1.00 51.72 387 TRP A O 1
ATOM 3057 N N . VAL A 1 388 ? 12.909 11.700 -27.337 1.00 49.25 388 VAL A N 1
ATOM 3058 C CA . VAL A 1 388 ? 12.214 12.560 -28.303 1.00 49.25 388 VAL A CA 1
ATOM 3059 C C . VAL A 1 388 ? 11.801 11.700 -29.504 1.00 49.25 388 VAL A C 1
ATOM 3061 O O . VAL A 1 388 ? 12.634 11.374 -30.352 1.00 49.25 388 VAL A O 1
ATOM 3064 N N . PRO A 1 389 ? 10.520 11.307 -29.614 1.00 44.50 389 PRO A N 1
ATOM 3065 C CA . PRO A 1 389 ? 10.068 10.488 -30.729 1.00 44.50 389 PRO A CA 1
ATOM 3066 C C . PRO A 1 389 ? 10.192 11.207 -32.080 1.00 44.50 389 PRO A C 1
ATOM 3068 O O . PRO A 1 389 ? 9.811 12.368 -32.227 1.00 44.50 389 PRO A O 1
ATOM 3071 N N . ARG A 1 390 ? 10.635 10.473 -33.109 1.00 43.31 390 ARG A N 1
ATOM 3072 C CA . ARG A 1 390 ? 10.749 10.885 -34.527 1.00 43.31 390 ARG A CA 1
ATOM 3073 C C . ARG A 1 390 ? 9.410 11.172 -35.237 1.00 43.31 390 ARG A C 1
ATOM 3075 O O . ARG A 1 390 ? 9.347 11.122 -36.462 1.00 43.31 390 ARG A O 1
ATOM 3082 N N . ALA A 1 391 ? 8.327 11.467 -34.526 1.00 43.75 391 ALA A N 1
ATOM 3083 C CA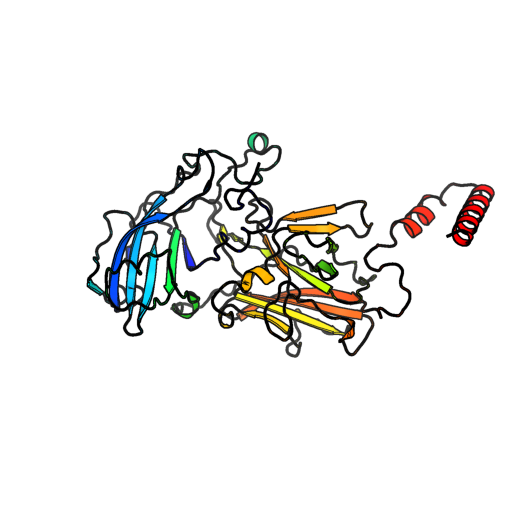 . ALA A 1 391 ? 7.005 11.548 -35.147 1.00 43.75 391 ALA A CA 1
ATOM 3084 C C . ALA A 1 391 ? 6.796 12.775 -36.051 1.00 43.75 391 ALA A C 1
ATOM 3086 O O . ALA A 1 391 ? 5.871 12.775 -36.853 1.00 43.75 391 ALA A O 1
ATOM 3087 N N . TRP A 1 392 ? 7.656 13.792 -35.988 1.00 38.69 392 TRP A N 1
ATOM 3088 C CA . TRP A 1 392 ? 7.527 14.956 -36.870 1.00 38.69 392 TRP A CA 1
ATOM 3089 C C . TRP A 1 392 ? 8.189 14.769 -38.238 1.00 38.69 392 TRP A C 1
ATOM 3091 O O . TRP A 1 392 ? 7.730 15.355 -39.211 1.00 38.69 392 TRP A O 1
ATOM 3101 N N . HIS A 1 393 ? 9.215 13.922 -38.368 1.00 39.06 393 HIS A N 1
ATOM 3102 C CA . HIS A 1 393 ? 9.944 13.819 -39.637 1.00 39.06 393 HIS A CA 1
ATOM 3103 C C . HIS A 1 393 ? 9.301 12.859 -40.639 1.00 39.06 393 HIS A C 1
ATOM 3105 O O . HIS A 1 393 ? 9.287 13.159 -41.827 1.00 39.06 393 HIS A O 1
ATOM 3111 N N . THR A 1 394 ? 8.733 11.735 -40.202 1.00 38.03 394 THR A N 1
ATOM 3112 C CA . THR A 1 394 ? 8.099 10.780 -41.129 1.00 38.03 394 THR A CA 1
ATOM 3113 C C . THR A 1 394 ? 6.656 11.141 -41.461 1.00 38.03 394 THR A C 1
ATOM 3115 O O . THR A 1 394 ? 6.249 10.961 -42.604 1.00 38.03 394 THR A O 1
ATOM 3118 N N . TRP A 1 395 ? 5.899 11.720 -40.521 1.00 34.75 395 TRP A N 1
ATOM 3119 C CA . TRP A 1 395 ? 4.512 12.118 -40.785 1.00 34.75 395 TRP A CA 1
ATOM 3120 C C . TRP A 1 395 ? 4.423 13.353 -41.683 1.00 34.75 395 TRP A C 1
ATOM 3122 O O . TRP A 1 395 ? 3.636 13.339 -42.622 1.00 34.75 395 TRP A O 1
ATOM 3132 N N . VAL A 1 396 ? 5.278 14.369 -41.485 1.00 36.19 396 VAL A N 1
ATOM 3133 C CA . VAL A 1 396 ? 5.322 15.540 -42.381 1.00 36.19 396 VAL A CA 1
ATOM 3134 C C . VAL A 1 396 ? 5.781 15.133 -43.782 1.00 36.19 396 VAL A C 1
ATOM 3136 O O . VAL A 1 396 ? 5.211 15.615 -44.752 1.00 36.19 396 VAL A O 1
ATOM 3139 N N . LEU A 1 397 ? 6.721 14.191 -43.925 1.00 36.12 397 LEU A N 1
ATOM 3140 C CA . LEU A 1 397 ? 7.149 13.719 -45.248 1.00 36.12 397 LEU A CA 1
ATOM 3141 C C . LEU A 1 397 ? 6.112 12.820 -45.946 1.00 36.12 397 LEU A C 1
ATOM 3143 O O . LEU A 1 397 ? 6.058 12.829 -47.171 1.00 36.12 397 LEU A O 1
ATOM 3147 N N . GLN A 1 398 ? 5.263 12.084 -45.221 1.00 34.66 398 GLN A N 1
ATOM 3148 C CA . GLN A 1 398 ? 4.218 11.261 -45.849 1.00 34.66 398 GLN A CA 1
ATOM 3149 C C . GLN A 1 398 ? 2.915 12.016 -46.137 1.00 34.66 398 GLN A C 1
ATOM 3151 O O . GLN A 1 398 ? 2.249 11.678 -47.112 1.00 34.66 398 GLN A O 1
ATOM 3156 N N . THR A 1 399 ? 2.552 13.048 -45.366 1.00 37.62 399 THR A N 1
ATOM 3157 C CA . THR A 1 399 ? 1.317 13.815 -45.624 1.00 37.62 399 THR A CA 1
ATOM 3158 C C . THR A 1 399 ? 1.506 15.043 -46.511 1.00 37.62 399 THR A C 1
ATOM 3160 O O . THR A 1 399 ? 0.526 15.499 -47.090 1.00 37.62 399 THR A O 1
ATOM 3163 N N . THR A 1 400 ? 2.732 15.549 -46.707 1.00 39.28 400 THR A N 1
ATOM 3164 C CA . THR A 1 400 ? 2.972 16.684 -47.629 1.00 39.28 400 THR A CA 1
ATOM 3165 C C . THR A 1 400 ? 3.351 16.285 -49.059 1.00 39.28 400 THR A C 1
ATOM 3167 O O . THR A 1 400 ? 3.345 17.139 -49.941 1.00 39.28 400 THR A O 1
ATOM 3170 N N . LEU A 1 401 ? 3.629 15.004 -49.338 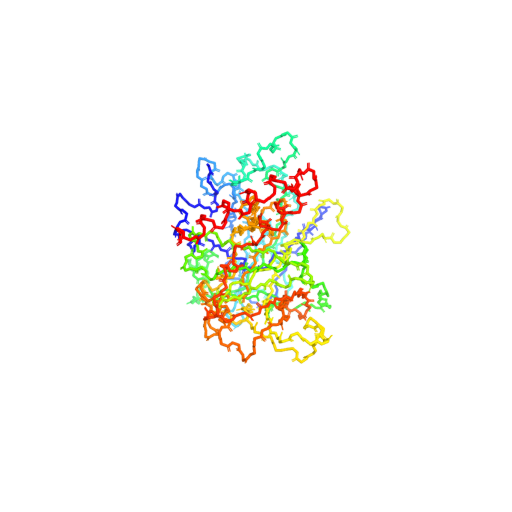1.00 39.19 401 LEU A N 1
ATOM 3171 C CA . LEU A 1 401 ? 4.029 14.537 -50.679 1.00 39.19 401 LEU A CA 1
ATOM 3172 C C . LEU A 1 401 ? 2.912 13.870 -51.495 1.00 39.19 401 LEU A C 1
ATOM 3174 O O . LEU A 1 401 ? 3.129 13.540 -52.659 1.00 39.19 401 LEU A O 1
ATOM 3178 N N . VAL A 1 402 ? 1.700 13.743 -50.951 1.00 42.72 402 VAL A N 1
ATOM 3179 C CA . VAL A 1 402 ? 0.512 13.380 -51.739 1.00 42.72 402 VAL A CA 1
ATOM 3180 C C . VAL A 1 402 ? -0.195 14.674 -52.153 1.00 42.72 402 VAL A C 1
ATOM 3182 O O . VAL A 1 402 ? -1.200 15.055 -51.566 1.00 42.72 402 VAL A O 1
ATOM 3185 N N . GLY A 1 403 ? 0.377 15.399 -53.123 1.00 45.56 403 GLY A N 1
ATOM 3186 C CA . GLY A 1 403 ? -0.321 16.531 -53.754 1.00 45.56 403 GLY A CA 1
ATOM 3187 C C . GLY A 1 403 ? 0.507 17.734 -54.214 1.00 45.56 403 GLY A C 1
ATOM 3188 O O . GLY A 1 403 ? -0.084 18.670 -54.745 1.00 45.56 403 GLY A O 1
ATOM 3189 N N . LEU A 1 404 ? 1.835 17.756 -54.053 1.00 47.12 404 LEU A N 1
ATOM 3190 C CA . LEU A 1 404 ? 2.665 18.869 -54.543 1.00 47.12 404 LEU A CA 1
ATOM 3191 C C . LEU A 1 404 ? 3.373 18.525 -55.869 1.00 47.12 404 LEU A C 1
ATOM 3193 O O . LEU A 1 404 ? 3.923 17.430 -55.996 1.00 47.12 404 LEU A O 1
ATOM 3197 N N . PRO A 1 405 ? 3.414 19.448 -56.853 1.00 52.03 405 PRO A N 1
ATOM 3198 C CA . PRO A 1 405 ? 4.173 19.251 -58.085 1.00 52.03 405 PRO A CA 1
ATOM 3199 C C . PRO A 1 405 ? 5.674 19.125 -57.779 1.00 52.03 405 PRO A C 1
ATOM 3201 O O . PRO A 1 405 ? 6.207 19.827 -56.918 1.00 52.03 405 PRO A O 1
ATOM 3204 N N . ALA A 1 406 ? 6.364 18.240 -58.506 1.00 48.12 406 ALA A N 1
ATOM 3205 C CA . ALA A 1 406 ? 7.738 17.795 -58.233 1.00 48.12 406 ALA A CA 1
ATOM 3206 C C . ALA A 1 406 ? 8.771 18.925 -58.017 1.00 48.12 406 ALA A C 1
ATOM 3208 O O . ALA A 1 406 ? 9.732 18.752 -57.268 1.00 48.12 406 ALA A O 1
ATOM 3209 N N . ALA A 1 407 ? 8.553 20.104 -58.606 1.00 41.25 407 ALA A N 1
ATOM 3210 C CA . ALA A 1 407 ? 9.412 21.275 -58.428 1.00 41.25 407 ALA A CA 1
ATOM 3211 C C . ALA A 1 407 ? 9.367 21.864 -57.000 1.00 41.25 407 ALA A C 1
ATOM 3213 O O . ALA A 1 407 ? 10.394 22.302 -56.484 1.00 41.25 407 ALA A O 1
ATOM 3214 N N . ALA A 1 408 ? 8.214 21.827 -56.322 1.00 46.97 408 ALA A N 1
ATOM 3215 C CA . ALA A 1 408 ? 8.069 22.333 -54.953 1.00 46.97 408 ALA A CA 1
ATOM 3216 C C . ALA A 1 408 ? 8.703 21.386 -53.917 1.00 46.97 408 ALA A C 1
ATOM 3218 O O . ALA A 1 408 ? 9.301 21.832 -52.936 1.00 46.97 408 ALA A O 1
ATOM 3219 N N . ALA A 1 409 ? 8.643 20.075 -54.175 1.00 47.81 409 ALA A N 1
ATOM 3220 C CA . ALA A 1 409 ? 9.281 19.059 -53.342 1.00 47.81 409 ALA A CA 1
ATOM 3221 C C . ALA A 1 409 ? 10.818 19.167 -53.364 1.00 47.81 409 ALA A C 1
ATOM 3223 O O . ALA A 1 409 ? 11.457 19.034 -52.317 1.00 47.81 409 ALA A O 1
ATOM 3224 N N . ALA A 1 410 ? 11.404 19.465 -54.531 1.00 48.06 410 ALA A N 1
ATOM 3225 C CA . ALA A 1 410 ? 12.846 19.659 -54.699 1.00 48.06 410 ALA A CA 1
ATOM 3226 C C . ALA A 1 410 ? 13.360 20.936 -54.003 1.00 48.06 410 ALA A C 1
ATOM 3228 O O . ALA A 1 410 ? 14.430 20.928 -53.392 1.00 48.06 410 ALA A O 1
ATOM 3229 N N . LEU A 1 411 ? 12.577 22.021 -54.028 1.00 44.44 411 LEU A N 1
ATOM 3230 C CA . LEU A 1 411 ? 12.939 23.281 -53.373 1.00 44.44 411 LEU A CA 1
ATOM 3231 C C . LEU A 1 411 ? 12.953 23.143 -51.838 1.00 44.44 411 LEU A C 1
ATOM 3233 O O . LEU A 1 411 ? 13.885 23.593 -51.173 1.00 44.44 411 LEU A O 1
ATOM 3237 N N . LEU A 1 412 ? 11.956 22.452 -51.275 1.00 46.38 412 LEU A N 1
ATOM 3238 C CA . LEU A 1 412 ? 11.850 22.206 -49.832 1.00 46.38 412 LEU A CA 1
ATOM 3239 C C . LEU A 1 412 ? 12.934 21.252 -49.313 1.00 46.38 412 LEU A C 1
ATOM 3241 O O . LEU A 1 412 ? 13.461 21.461 -48.220 1.00 46.38 412 LEU A O 1
ATOM 3245 N N . THR A 1 413 ? 13.331 20.248 -50.103 1.00 46.78 413 THR A N 1
ATOM 3246 C CA . THR A 1 413 ? 14.477 19.386 -49.755 1.00 46.78 413 THR A CA 1
ATOM 3247 C C . THR A 1 413 ? 15.814 20.122 -49.852 1.00 46.78 413 THR A C 1
ATOM 3249 O O . THR A 1 413 ? 16.702 19.857 -49.040 1.00 46.78 413 THR A O 1
ATOM 3252 N N . GLY A 1 414 ? 15.955 21.081 -50.773 1.00 43.78 414 GLY A N 1
ATOM 3253 C CA . GLY A 1 414 ? 17.121 21.965 -50.856 1.00 43.78 414 GLY A CA 1
ATOM 3254 C C . GLY A 1 414 ? 17.263 22.887 -49.640 1.00 43.78 414 GLY A C 1
ATOM 3255 O O . GLY A 1 414 ? 18.335 22.956 -49.041 1.00 43.78 414 GLY A O 1
ATOM 3256 N N . ILE A 1 415 ? 16.169 23.525 -49.212 1.00 47.31 415 ILE A N 1
ATOM 3257 C CA . ILE A 1 415 ? 16.150 24.426 -48.045 1.00 47.31 415 ILE A CA 1
ATOM 3258 C C . ILE A 1 415 ? 16.400 23.651 -46.742 1.00 47.31 415 ILE A C 1
ATOM 3260 O O . ILE A 1 415 ? 17.198 24.083 -45.910 1.00 47.31 415 ILE A O 1
ATOM 3264 N N . ALA A 1 416 ? 15.793 22.470 -46.585 1.00 41.31 416 ALA A N 1
ATOM 3265 C CA . ALA A 1 416 ? 16.006 21.618 -45.414 1.00 41.31 416 ALA A CA 1
ATOM 3266 C C . ALA A 1 416 ? 17.448 21.083 -45.316 1.00 41.31 416 ALA A C 1
ATOM 3268 O O . ALA A 1 416 ? 17.964 20.924 -44.211 1.00 41.31 416 ALA A O 1
ATOM 3269 N N . ARG A 1 417 ? 18.123 20.839 -46.451 1.00 40.78 417 ARG A N 1
ATOM 3270 C CA . ARG A 1 417 ? 19.551 20.473 -46.474 1.00 40.78 417 ARG A CA 1
ATOM 3271 C C . ARG A 1 417 ? 20.473 21.665 -46.205 1.00 40.78 417 ARG A C 1
ATOM 3273 O O . ARG A 1 417 ? 21.481 21.483 -45.533 1.00 40.78 417 ARG A O 1
ATOM 3280 N N . GLY A 1 418 ? 20.122 22.868 -46.664 1.00 36.22 418 GLY A N 1
ATOM 3281 C CA . GLY A 1 418 ? 20.889 24.091 -46.391 1.00 36.22 418 GLY A CA 1
ATOM 3282 C C . GLY A 1 418 ? 20.873 24.505 -44.914 1.00 36.22 418 GLY A C 1
ATOM 3283 O O . GLY A 1 418 ? 21.903 24.894 -44.373 1.00 36.22 418 GLY A O 1
ATOM 3284 N N . LEU A 1 419 ? 19.734 24.342 -44.234 1.00 36.47 419 LEU A N 1
ATOM 3285 C CA . LEU A 1 419 ? 19.583 24.637 -42.800 1.00 36.47 419 LEU A CA 1
ATOM 3286 C C . LEU A 1 419 ? 20.315 23.647 -41.877 1.00 36.47 419 LEU A C 1
ATOM 3288 O O . LEU A 1 419 ? 20.588 23.984 -40.732 1.00 36.47 419 LEU A O 1
ATOM 3292 N N . TRP A 1 420 ? 20.662 22.457 -42.373 1.00 33.72 420 TRP A N 1
ATOM 3293 C CA . TRP A 1 420 ? 21.415 21.446 -41.618 1.00 33.72 420 TRP A CA 1
ATOM 3294 C C . TRP A 1 420 ? 22.937 21.646 -41.685 1.00 33.72 420 TRP A C 1
ATOM 3296 O O . TRP A 1 420 ? 23.664 21.051 -40.908 1.00 33.72 420 TRP A O 1
ATOM 3306 N N . ILE A 1 421 ? 23.435 22.468 -42.615 1.00 38.62 421 ILE A N 1
ATOM 3307 C CA . ILE A 1 421 ? 24.869 22.803 -42.726 1.00 38.62 421 ILE A CA 1
ATOM 3308 C C . ILE A 1 421 ? 25.226 24.018 -41.841 1.00 38.62 421 ILE A C 1
ATOM 3310 O O . ILE A 1 421 ? 26.398 24.302 -41.614 1.00 38.62 421 ILE A O 1
ATOM 3314 N N . LEU A 1 422 ? 24.219 24.727 -41.319 1.00 32.09 422 LEU A N 1
ATOM 3315 C CA . LEU A 1 422 ? 24.365 25.953 -40.522 1.00 32.09 422 LEU A CA 1
ATOM 3316 C C . LEU A 1 422 ? 24.009 25.784 -39.029 1.00 32.09 422 LEU A C 1
ATOM 3318 O O . LEU A 1 422 ? 24.028 26.769 -38.292 1.00 32.09 422 LEU A O 1
ATOM 3322 N N . LEU A 1 423 ? 23.709 24.559 -38.587 1.00 37.50 423 LEU A N 1
ATOM 3323 C CA . LEU A 1 423 ? 23.493 24.147 -37.192 1.00 37.50 423 LEU A CA 1
ATOM 3324 C C . LEU A 1 423 ? 24.399 22.956 -36.887 1.00 37.50 423 LEU A C 1
ATOM 3326 O O . LEU A 1 423 ? 24.909 22.897 -35.747 1.00 37.50 423 LEU A O 1
#